Protein 4QDG (pdb70)

B-factor: mean 42.54, std 14.55, range [16.82, 130.69]

Sequence (580 aa):
DLAPCPHGVSLRFIYDYNEYANAFAKKVDCLTLLVYDENGNYVDTRRIVTGTELQDEENYRRKLDLKQQGNYHFVAYGGLACNKSSFLKYTPGEGTGYTDLQVELDSECLTNPRRKNLHGLYWGELTLATADLYSEGTVEKNTNNIRRVVLQQNGEPVDDKKFEFEITDDNILFSYDNNLLENGVTYTPWAQGQASAGFTDEGREVVVAYAELSTSRLVRDWYSPKKLTVRRKADGVEIINIPLINYLLLKSDLYASDSQEFLDRESEWSIFFLSPNLEWIKTYIKINDWTVRINDLAPCPHGVSLRFIYDYNEYANAFAKKVDCLTLLVYDENGNYVDTRIVTGTELQDENNYRRKLDLKQGNYHFVAYGGLACNKSSFLKYTPGEGTGYTDLQVELDSEECLTNPRRKNLHGLYWGELTLATADLYSEGTVEKNTNNIRVVLQQNGEPVDDKKFEFEITDDNILFSYDNNLLENGVTYTPWAQGQASAGFTDEGREVVVAYAELSTSRLVRDDWYSPKLTVRRKADGVEIINIPLINYLLLKSDLYASDSQEFLDRESEWSIFFLSPNLEWIKTYIKINDWTVRINDI

Structure (mmCIF, N/CA/C/O backbone):
data_4QDG
#
_entry.id   4QDG
#
_cell.length_a   42.803
_cell.length_b   102.324
_cell.length_c   74.466
_cell.angle_alpha   90.000
_cell.angle_beta   98.350
_cell.angle_gamma   90.000
#
_symmetry.space_group_name_H-M   'P 1 21 1'
#
loop_
_entity.id
_entity.type
_entity.pdbx_description
1 polymer 'Putative adhesin'
2 non-polymer 'MAGNESIUM ION'
3 non-polymer 1,2-ETHANEDIOL
4 water water
#
loop_
_atom_site.group_PDB
_atom_site.id
_atom_site.type_symbol
_atom_site.label_atom_id
_atom_site.label_alt_id
_atom_site.label_comp_id
_atom_site.label_asym_id
_atom_site.label_entity_id
_atom_site.label_seq_id
_atom_site.pdbx_PDB_ins_code
_atom_site.Cartn_x
_atom_site.Cartn_y
_atom_site.Cartn_z
_atom_site.occupancy
_atom_site.B_iso_or_equiv
_atom_site.auth_seq_id
_atom_site.auth_comp_id
_atom_site.auth_asym_id
_atom_site.auth_atom_id
_atom_site.pdbx_PDB_model_num
ATOM 1 N N . ASP A 1 7 ? -6.441 51.717 37.362 1.00 82.35 35 ASP A N 1
ATOM 2 C CA . ASP A 1 7 ? -5.574 50.803 36.614 1.00 81.16 35 ASP A CA 1
ATOM 3 C C . ASP A 1 7 ? -5.578 51.168 35.127 1.00 85.83 35 ASP A C 1
ATOM 4 O O . ASP A 1 7 ? -6.080 52.240 34.760 1.00 88.15 35 ASP A O 1
ATOM 6 N N . LEU A 1 8 ? -4.998 50.305 34.277 1.00 79.68 36 LEU A N 1
ATOM 7 C CA . LEU A 1 8 ? -4.907 50.573 32.848 1.00 78.89 36 LEU A CA 1
ATOM 8 C C . LEU A 1 8 ? -5.509 49.460 31.998 1.00 77.90 36 LEU A C 1
ATOM 9 O O . LEU A 1 8 ? -6.260 49.743 31.069 1.00 78.31 36 LEU A O 1
ATOM 14 N N . ALA A 1 9 ? -5.151 48.212 32.284 1.00 70.48 37 ALA A N 1
ATOM 15 C CA . ALA A 1 9 ? -5.488 47.083 31.427 1.00 68.79 37 ALA A CA 1
ATOM 16 C C . ALA A 1 9 ? -6.257 45.953 32.128 1.00 68.52 37 ALA A C 1
ATOM 17 O O . ALA A 1 9 ? -6.243 45.894 33.360 1.00 67.85 37 ALA A O 1
ATOM 19 N N . PRO A 1 10 ? -6.886 45.001 31.365 1.00 61.73 38 PRO A N 1
ATOM 20 C CA . PRO A 1 10 ? -7.476 43.828 32.020 1.00 58.78 38 PRO A CA 1
ATOM 21 C C . PRO A 1 10 ? -6.359 42.954 32.597 1.00 55.32 38 PRO A C 1
ATOM 22 O O . PRO A 1 10 ? -5.176 43.127 32.291 1.00 55.39 38 PRO A O 1
ATOM 26 N N . CYS A 1 11 ? -6.749 42.025 33.426 1.00 45.92 39 CYS A N 1
ATOM 27 C CA . CYS A 1 11 ? -5.897 41.111 34.132 1.00 43.89 39 CYS A CA 1
ATOM 28 C C . CYS A 1 11 ? -4.832 40.447 33.220 1.00 45.03 39 CYS A C 1
ATOM 29 O O . CYS A 1 11 ? -5.217 39.960 32.156 1.00 45.35 39 CYS A O 1
ATOM 32 N N . PRO A 1 12 ? -3.526 40.362 33.639 1.00 37.92 40 PRO A N 1
ATOM 33 C CA . PRO A 1 12 ? -2.535 39.608 32.845 1.00 36.69 40 PRO A CA 1
ATOM 34 C C . PRO A 1 12 ? -3.009 38.164 32.580 1.00 39.91 40 PRO A C 1
ATOM 35 O O . PRO A 1 12 ? -3.708 37.556 33.395 1.00 38.55 40 PRO A O 1
ATOM 39 N N . HIS A 1 13 ? -2.664 37.637 31.419 1.00 35.76 41 HIS A N 1
ATOM 40 C CA . HIS A 1 13 ? -3.130 36.327 31.011 1.00 34.23 41 HIS A CA 1
ATOM 41 C C . HIS A 1 13 ? -2.011 35.508 30.336 1.00 35.79 41 HIS A C 1
ATOM 42 O O . HIS A 1 13 ? -1.240 36.046 29.537 1.00 33.42 41 HIS A O 1
ATOM 49 N N . GLY A 1 14 ? -1.943 34.223 30.668 1.00 33.63 42 GLY A N 1
ATOM 50 C CA . GLY A 1 14 ? -0.976 33.317 30.058 1.00 33.65 42 GLY A CA 1
ATOM 51 C C . GLY A 1 14 ? -0.640 32.073 30.852 1.00 35.58 42 GLY A C 1
ATOM 52 O O . GLY A 1 14 ? -1.506 31.471 31.486 1.00 35.04 42 GLY A O 1
ATOM 53 N N . VAL A 1 15 ? 0.633 31.670 30.784 1.00 31.55 43 VAL A N 1
ATOM 54 C CA . VAL A 1 15 ? 1.140 30.494 31.477 1.00 30.61 43 VAL A CA 1
ATOM 55 C C . VAL A 1 15 ? 2.380 30.862 32.262 1.00 32.07 43 VAL A C 1
ATOM 56 O O . VAL A 1 15 ? 3.015 31.878 31.986 1.00 30.12 43 VAL A O 1
ATOM 60 N N . SER A 1 16 ? 2.713 30.007 33.230 1.00 28.25 44 SER A N 1
ATOM 61 C CA . SER A 1 16 ? 3.892 30.067 34.080 1.00 27.48 44 SER A CA 1
ATOM 62 C C . SER A 1 16 ? 4.469 28.661 34.099 1.00 33.11 44 SER A C 1
ATOM 63 O O . SER A 1 16 ? 3.875 27.746 34.668 1.00 34.12 44 SER A O 1
ATOM 66 N N . LEU A 1 17 ? 5.591 28.470 33.433 1.00 30.27 45 LEU A N 1
ATOM 67 C CA . LEU A 1 17 ? 6.155 27.135 33.289 1.00 29.05 45 LEU A CA 1
ATOM 68 C C . LEU A 1 17 ? 7.310 26.840 34.192 1.00 32.46 45 LEU A C 1
ATOM 69 O O . LEU A 1 17 ? 8.237 27.631 34.295 1.00 32.22 45 LEU A O 1
ATOM 74 N N . ARG A 1 18 ? 7.264 25.648 34.796 1.00 29.29 46 ARG A N 1
ATOM 75 C CA . ARG A 1 18 ? 8.332 25.050 35.604 1.00 29.09 46 ARG A CA 1
ATOM 76 C C . ARG A 1 18 ? 8.989 23.985 34.728 1.00 31.55 46 ARG A C 1
ATOM 77 O O . ARG A 1 18 ? 8.303 23.341 33.919 1.00 31.06 46 ARG A O 1
ATOM 85 N N . PHE A 1 19 ? 10.312 23.861 34.820 1.00 28.83 47 PHE A N 1
ATOM 86 C CA . PHE A 1 19 ? 11.059 22.872 34.050 1.00 28.92 47 PHE A CA 1
ATOM 87 C C . PHE A 1 19 ? 11.767 21.916 35.004 1.00 35.40 47 PHE A C 1
ATOM 88 O O . PHE A 1 19 ? 12.517 22.360 35.874 1.00 37.70 47 PHE A O 1
ATOM 96 N N . ILE A 1 20 ? 11.458 20.622 34.915 1.00 32.11 48 ILE A N 1
ATOM 97 C CA . ILE A 1 20 ? 12.094 19.633 35.806 1.00 31.60 48 ILE A CA 1
ATOM 98 C C . ILE A 1 20 ? 12.769 18.518 34.996 1.00 34.72 48 ILE A C 1
ATOM 99 O O . ILE A 1 20 ? 12.382 18.258 33.855 1.00 32.61 48 ILE A O 1
ATOM 104 N N . TYR A 1 21 ? 13.805 17.892 35.596 1.00 31.03 49 TYR A N 1
ATOM 105 C CA . TYR A 1 21 ? 14.499 16.718 35.057 1.00 28.69 49 TYR A CA 1
ATOM 106 C C . TYR A 1 21 ? 14.634 15.716 36.215 1.00 31.09 49 TYR A C 1
ATOM 107 O O . TYR A 1 21 ? 15.627 15.719 36.940 1.00 31.24 49 TYR A O 1
ATOM 116 N N . ASP A 1 22 ? 13.581 14.923 36.428 1.00 28.19 50 ASP A N 1
ATOM 117 C CA . ASP A 1 22 ? 13.546 13.881 37.456 1.00 29.15 50 ASP A CA 1
ATOM 118 C C . ASP A 1 22 ? 13.558 12.465 36.789 1.00 32.40 50 ASP A C 1
ATOM 119 O O . ASP A 1 22 ? 13.564 11.474 37.501 1.00 31.80 50 ASP A O 1
ATOM 124 N N . TYR A 1 23 ? 13.601 12.390 35.422 1.00 28.90 51 TYR A N 1
ATOM 125 C CA . TYR A 1 23 ? 13.621 11.135 34.652 1.00 28.20 51 TYR A CA 1
ATOM 126 C C . TYR A 1 23 ? 15.027 10.498 34.637 1.00 32.07 51 TYR A C 1
ATOM 127 O O . TYR A 1 23 ? 15.689 10.367 33.603 1.00 30.73 51 TYR A O 1
ATOM 136 N N . ASN A 1 24 ? 15.468 10.133 35.823 1.00 28.03 52 ASN A N 1
ATOM 137 C CA . ASN A 1 24 ? 16.760 9.543 36.087 1.00 27.23 52 ASN A CA 1
ATOM 138 C C . ASN A 1 24 ? 16.559 8.418 37.124 1.00 32.66 52 ASN A C 1
ATOM 139 O O . ASN A 1 24 ? 15.439 8.206 37.590 1.00 31.68 52 ASN A O 1
ATOM 152 N N . GLU A 1 26 ? 17.579 8.214 40.110 1.00 36.57 54 GLU A N 1
ATOM 153 C CA . GLU A 1 26 ? 17.403 8.770 41.456 1.00 36.83 54 GLU A CA 1
ATOM 154 C C . GLU A 1 26 ? 15.975 9.204 41.673 1.00 40.47 54 GLU A C 1
ATOM 155 O O . GLU A 1 26 ? 15.592 9.457 42.813 1.00 41.32 54 GLU A O 1
ATOM 161 N N . TYR A 1 27 ? 15.184 9.302 40.584 1.00 36.97 55 TYR A N 1
ATOM 162 C CA . TYR A 1 27 ? 13.788 9.756 40.597 1.00 37.08 55 TYR A CA 1
ATOM 163 C C . TYR A 1 27 ? 13.695 11.141 41.309 1.00 42.92 55 TYR A C 1
ATOM 164 O O . TYR A 1 27 ? 12.753 11.425 42.058 1.00 42.44 55 TYR A O 1
ATOM 173 N N . ALA A 1 28 ? 14.720 11.975 41.089 1.00 39.63 56 ALA A N 1
ATOM 174 C CA . ALA A 1 28 ? 14.825 13.267 41.732 1.00 40.25 56 ALA A CA 1
ATOM 175 C C . ALA A 1 28 ? 15.289 14.345 40.759 1.00 41.30 56 ALA A C 1
ATOM 176 O O . ALA A 1 28 ? 16.171 14.107 39.935 1.00 39.81 56 ALA A O 1
ATOM 178 N N . ASN A 1 29 ? 14.706 15.551 40.893 1.00 37.96 57 ASN A N 1
ATOM 179 C CA . ASN A 1 29 ? 14.981 16.700 40.035 1.00 37.08 57 ASN A CA 1
ATOM 180 C C . ASN A 1 29 ? 16.440 17.144 40.100 1.00 40.54 57 ASN A C 1
ATOM 181 O O . ASN A 1 29 ? 16.979 17.417 41.169 1.00 41.46 57 ASN A O 1
ATOM 186 N N . ALA A 1 30 ? 17.073 17.200 38.923 1.00 36.47 58 ALA A N 1
ATOM 187 C CA . ALA A 1 30 ? 18.457 17.598 38.753 1.00 35.69 58 ALA A CA 1
ATOM 188 C C . ALA A 1 30 ? 18.565 18.668 37.679 1.00 38.45 58 ALA A C 1
ATOM 189 O O . ALA A 1 30 ? 19.678 18.929 37.186 1.00 40.45 58 ALA A O 1
ATOM 191 N N . PHE A 1 31 ? 17.415 19.296 37.307 1.00 31.71 59 PHE A N 1
ATOM 192 C CA . PHE A 1 31 ? 17.363 20.332 36.275 1.00 29.68 59 PHE A CA 1
ATOM 193 C C . PHE A 1 31 ? 18.372 21.453 36.551 1.00 34.05 59 PHE A C 1
ATOM 194 O O . PHE A 1 31 ? 19.137 21.788 35.659 1.00 32.00 59 PHE A O 1
ATOM 202 N N . ALA A 1 32 ? 18.355 22.030 37.783 1.00 34.19 60 ALA A N 1
ATOM 203 C CA . ALA A 1 32 ? 19.202 23.147 38.207 1.00 35.76 60 ALA A CA 1
ATOM 204 C C . ALA A 1 32 ? 20.692 22.843 38.057 1.00 41.35 60 ALA A C 1
ATOM 205 O O . ALA A 1 32 ? 21.449 23.731 37.677 1.00 41.29 60 ALA A O 1
ATOM 207 N N . LYS A 1 33 ? 21.107 21.606 38.306 1.00 39.65 61 LYS A N 1
ATOM 208 C CA . LYS A 1 33 ? 22.522 21.277 38.192 1.00 41.28 61 LYS A CA 1
ATOM 209 C C . LYS A 1 33 ? 22.900 20.737 36.819 1.00 45.81 61 LYS A C 1
ATOM 210 O O . LYS A 1 33 ? 24.083 20.786 36.477 1.00 46.54 61 LYS A O 1
ATOM 216 N N . LYS A 1 34 ? 21.925 20.285 36.000 1.00 41.55 62 LYS A N 1
ATOM 217 C CA . LYS A 1 34 ? 22.283 19.696 34.705 1.00 39.80 62 LYS A CA 1
ATOM 218 C C . LYS A 1 34 ? 21.925 20.530 33.487 1.00 42.51 62 LYS A C 1
ATOM 219 O O . LYS A 1 34 ? 22.661 20.448 32.516 1.00 43.34 62 LYS A O 1
ATOM 225 N N . VAL A 1 35 ? 20.828 21.321 33.499 1.00 39.09 63 VAL A N 1
ATOM 226 C CA . VAL A 1 35 ? 20.422 22.067 32.288 1.00 38.32 63 VAL A CA 1
ATOM 227 C C . VAL A 1 35 ? 20.818 23.529 32.397 1.00 43.17 63 VAL A C 1
ATOM 228 O O . VAL A 1 35 ? 20.190 24.284 33.131 1.00 43.71 63 VAL A O 1
ATOM 232 N N . ASP A 1 36 ? 21.856 23.919 31.634 1.00 40.02 64 ASP A N 1
ATOM 233 C CA . ASP A 1 36 ? 22.500 25.240 31.605 1.00 40.70 64 ASP A CA 1
ATOM 234 C C . ASP A 1 36 ? 21.939 26.189 30.508 1.00 45.61 64 ASP A C 1
ATOM 235 O O . ASP A 1 36 ? 22.276 27.372 30.491 1.00 45.98 64 ASP A O 1
ATOM 240 N N . CYS A 1 37 ? 21.160 25.657 29.560 1.00 42.11 65 CYS A N 1
ATOM 241 C CA . CYS A 1 37 ? 20.566 26.451 28.490 1.00 42.19 65 CYS A CA 1
ATOM 242 C C . CYS A 1 37 ? 19.240 25.833 28.103 1.00 38.55 65 CYS A C 1
ATOM 243 O O . CYS A 1 37 ? 19.112 24.618 28.004 1.00 35.40 65 CYS A O 1
ATOM 246 N N . LEU A 1 38 ? 18.231 26.677 27.955 1.00 32.57 66 LEU A N 1
ATOM 247 C CA . LEU A 1 38 ? 16.893 26.215 27.690 1.00 30.40 66 LEU A CA 1
ATOM 248 C C . LEU A 1 38 ? 16.299 26.888 26.459 1.00 34.69 66 LEU A C 1
ATOM 249 O O . LEU A 1 38 ? 16.418 28.094 26.293 1.00 34.98 66 LEU A O 1
ATOM 254 N N . THR A 1 39 ? 15.674 26.083 25.598 1.00 31.59 67 THR A N 1
ATOM 255 C CA . THR A 1 39 ? 14.981 26.540 24.411 1.00 32.09 67 THR A CA 1
ATOM 256 C C . THR A 1 39 ? 13.542 26.141 24.610 1.00 36.91 67 THR A C 1
ATOM 257 O O . THR A 1 39 ? 13.245 24.951 24.691 1.00 38.80 67 THR A O 1
ATOM 261 N N . LEU A 1 40 ? 12.649 27.114 24.684 1.00 32.64 68 LEU A N 1
ATOM 262 C CA . LEU A 1 40 ? 11.217 26.842 24.871 1.00 30.90 68 LEU A CA 1
ATOM 263 C C . LEU A 1 40 ? 10.450 27.316 23.614 1.00 36.06 68 LEU A C 1
ATOM 264 O O . LEU A 1 40 ? 10.537 28.482 23.226 1.00 35.76 68 LEU A O 1
ATOM 269 N N . LEU A 1 41 ? 9.710 26.400 22.991 1.00 33.21 69 LEU A N 1
ATOM 270 C CA . LEU A 1 41 ? 8.936 26.669 21.775 1.00 33.55 69 LEU A CA 1
ATOM 271 C C . LEU A 1 41 ? 7.450 26.658 22.067 1.00 36.39 69 LEU A C 1
ATOM 272 O O . LEU A 1 41 ? 6.976 25.794 22.809 1.00 36.01 69 LEU A O 1
ATOM 277 N N . VAL A 1 42 ? 6.723 27.636 21.499 1.00 31.74 70 VAL A N 1
ATOM 278 C CA . VAL A 1 42 ? 5.293 27.824 21.700 1.00 30.57 70 VAL A CA 1
ATOM 279 C C . VAL A 1 42 ? 4.580 27.520 20.400 1.00 35.38 70 VAL A C 1
ATOM 280 O O . VAL A 1 42 ? 4.900 28.109 19.373 1.00 35.76 70 VAL A O 1
ATOM 284 N N . TYR A 1 43 ? 3.595 26.619 20.465 1.00 32.59 71 TYR A N 1
ATOM 285 C CA . TYR A 1 43 ? 2.731 26.251 19.351 1.00 33.89 71 TYR A CA 1
ATOM 286 C C . TYR A 1 43 ? 1.273 26.445 19.766 1.00 38.76 71 TYR A C 1
ATOM 287 O O . TYR A 1 43 ? 0.942 26.283 20.939 1.00 38.44 71 TYR A O 1
ATOM 296 N N . ASP A 1 44 ? 0.393 26.736 18.812 1.00 35.73 72 ASP A N 1
ATOM 297 C CA . ASP A 1 44 ? -1.026 26.847 19.135 1.00 35.77 72 ASP A CA 1
ATOM 298 C C . ASP A 1 44 ? -1.659 25.427 19.163 1.00 43.18 72 ASP A C 1
ATOM 299 O O . ASP A 1 44 ? -0.959 24.427 18.957 1.00 42.21 72 ASP A O 1
ATOM 304 N N . GLU A 1 45 ? -2.983 25.351 19.383 1.00 42.38 73 GLU A N 1
ATOM 305 C CA . GLU A 1 45 ? -3.734 24.092 19.464 1.00 42.12 73 GLU A CA 1
ATOM 306 C C . GLU A 1 45 ? -3.644 23.287 18.159 1.00 45.64 73 GLU A C 1
ATOM 307 O O . GLU A 1 45 ? -3.719 22.065 18.222 1.00 44.22 73 GLU A O 1
ATOM 313 N N . ASN A 1 46 ? -3.470 23.959 16.995 1.00 43.40 74 ASN A N 1
ATOM 314 C CA . ASN A 1 46 ? -3.367 23.299 15.683 1.00 44.02 74 ASN A CA 1
ATOM 315 C C . ASN A 1 46 ? -1.931 22.895 15.341 1.00 47.27 74 ASN A C 1
ATOM 316 O O . ASN A 1 46 ? -1.699 22.304 14.289 1.00 48.98 74 ASN A O 1
ATOM 321 N N . GLY A 1 47 ? -0.989 23.233 16.215 1.00 41.65 75 GLY A N 1
ATOM 322 C CA . GLY A 1 47 ? 0.421 22.945 16.030 1.00 39.31 75 GLY A CA 1
ATOM 323 C C . GLY A 1 47 ? 1.199 23.977 15.239 1.00 42.82 75 GLY A C 1
ATOM 324 O O . GLY A 1 47 ? 2.290 23.675 14.769 1.00 42.89 75 GLY A O 1
ATOM 325 N N . ASN A 1 48 ? 0.683 25.204 15.081 1.00 40.24 76 ASN A N 1
ATOM 326 C CA . ASN A 1 48 ? 1.419 26.232 14.333 1.00 40.45 76 ASN A CA 1
ATOM 327 C C . ASN A 1 48 ? 2.317 27.035 15.239 1.00 44.20 76 ASN A C 1
ATOM 328 O O . ASN A 1 48 ? 1.910 27.412 16.342 1.00 44.05 76 ASN A O 1
ATOM 333 N N . TYR A 1 49 ? 3.545 27.311 14.764 1.00 41.96 77 TYR A N 1
ATOM 334 C CA . TYR A 1 49 ? 4.562 28.090 15.470 1.00 41.98 77 TYR A CA 1
ATOM 335 C C . TYR A 1 49 ? 3.984 29.411 15.967 1.00 46.27 77 TYR A C 1
ATOM 336 O O . TYR A 1 49 ? 3.244 30.076 15.224 1.00 48.18 77 TYR A O 1
ATOM 345 N N . VAL A 1 50 ? 4.338 29.799 17.216 1.00 40.13 78 VAL A N 1
ATOM 346 C CA . VAL A 1 50 ? 3.877 31.050 17.832 1.00 39.16 78 VAL A CA 1
ATOM 347 C C . VAL A 1 50 ? 5.104 31.860 18.277 1.00 45.36 78 VAL A C 1
ATOM 348 O O . VAL A 1 50 ? 5.208 33.037 17.918 1.00 47.76 78 VAL A O 1
ATOM 352 N N . ASP A 1 51 ? 5.990 31.258 19.109 1.00 40.53 79 ASP A N 1
ATOM 353 C CA . ASP A 1 51 ? 7.167 31.948 19.639 1.00 40.72 79 ASP A CA 1
ATOM 354 C C . ASP A 1 51 ? 8.227 30.990 20.164 1.00 42.78 79 ASP A C 1
ATOM 355 O O . ASP A 1 51 ? 7.990 29.790 20.315 1.00 40.29 79 ASP A O 1
ATOM 360 N N . THR A 1 52 ? 9.421 31.547 20.400 1.00 42.01 80 THR A N 1
ATOM 361 C CA . THR A 1 52 ? 10.587 30.891 20.986 1.00 41.70 80 THR A CA 1
ATOM 362 C C . THR A 1 52 ? 11.147 31.765 22.111 1.00 45.56 80 THR A C 1
ATOM 363 O O . THR A 1 52 ? 11.241 32.987 21.974 1.00 47.63 80 THR A O 1
ATOM 367 N N . ARG A 1 53 ? 11.504 31.116 23.213 1.00 40.46 81 ARG A N 1
ATOM 368 C CA A ARG A 1 53 ? 12.137 31.738 24.375 0.50 40.45 81 ARG A CA 1
ATOM 369 C CA B ARG A 1 53 ? 12.131 31.743 24.367 0.50 40.46 81 ARG A CA 1
ATOM 370 C C . ARG A 1 53 ? 13.433 31.000 24.658 1.00 44.43 81 ARG A C 1
ATOM 371 O O . ARG A 1 53 ? 13.426 29.769 24.758 1.00 44.70 81 ARG A O 1
ATOM 386 N N . ILE A 1 54 ? 14.540 31.722 24.745 1.00 40.39 82 ILE A N 1
ATOM 387 C CA . ILE A 1 54 ? 15.828 31.104 25.010 1.00 40.22 82 ILE A CA 1
ATOM 388 C C . ILE A 1 54 ? 16.352 31.616 26.350 1.00 44.14 82 ILE A C 1
ATOM 389 O O . ILE A 1 54 ? 16.350 32.818 26.575 1.00 44.45 82 ILE A O 1
ATOM 394 N N . VAL A 1 55 ? 16.758 30.696 27.252 1.00 41.29 83 VAL A N 1
ATOM 395 C CA . VAL A 1 55 ? 17.295 31.066 28.572 1.00 42.39 83 VAL A CA 1
ATOM 396 C C . VAL A 1 55 ? 18.692 30.431 28.748 1.00 47.52 83 VAL A C 1
ATOM 397 O O . VAL A 1 55 ? 18.805 29.210 28.711 1.00 45.36 83 VAL A O 1
ATOM 401 N N . THR A 1 56 ? 19.733 31.261 28.969 1.00 45.24 84 THR A N 1
ATOM 402 C CA . THR A 1 56 ? 21.121 30.805 29.126 1.00 45.88 84 THR A CA 1
ATOM 403 C C . THR A 1 56 ? 21.774 31.268 30.443 1.00 52.39 84 THR A C 1
ATOM 404 O O . THR A 1 56 ? 22.861 30.784 30.778 1.00 53.73 84 THR A O 1
ATOM 408 N N . GLY A 1 57 ? 21.104 32.151 31.181 1.00 48.82 85 GLY A N 1
ATOM 409 C CA . GLY A 1 57 ? 21.606 32.715 32.431 1.00 49.84 85 GLY A CA 1
ATOM 410 C C . GLY A 1 57 ? 21.714 31.817 33.654 1.00 53.77 85 GLY A C 1
ATOM 411 O O . GLY A 1 57 ? 21.518 30.605 33.573 1.00 53.33 85 GLY A O 1
ATOM 412 N N . THR A 1 58 ? 22.047 32.437 34.809 1.00 49.58 86 THR A N 1
ATOM 413 C CA . THR A 1 58 ? 22.227 31.786 36.112 1.00 48.35 86 THR A CA 1
ATOM 414 C C . THR A 1 58 ? 20.876 31.441 36.750 1.00 48.63 86 THR A C 1
ATOM 415 O O . THR A 1 58 ? 20.830 30.616 37.666 1.00 47.50 86 THR A O 1
ATOM 419 N N . GLU A 1 59 ? 19.784 32.073 36.272 1.00 43.43 87 GLU A N 1
ATOM 420 C CA . GLU A 1 59 ? 18.420 31.863 36.774 1.00 41.95 87 GLU A CA 1
ATOM 421 C C . GLU A 1 59 ? 17.983 30.395 36.634 1.00 43.24 87 GLU A C 1
ATOM 422 O O . GLU A 1 59 ? 17.063 29.978 37.348 1.00 42.76 87 GLU A O 1
ATOM 428 N N . LEU A 1 60 ? 18.658 29.607 35.746 1.00 36.75 88 LEU A N 1
ATOM 429 C CA . LEU A 1 60 ? 18.327 28.196 35.540 1.00 33.49 88 LEU A CA 1
ATOM 430 C C . LEU A 1 60 ? 18.815 27.337 36.704 1.00 38.24 88 LEU A C 1
ATOM 431 O O . LEU A 1 60 ? 18.317 26.232 36.900 1.00 37.62 88 LEU A O 1
ATOM 436 N N . GLN A 1 61 ? 19.775 27.846 37.472 1.00 37.67 89 GLN A N 1
ATOM 437 C CA . GLN A 1 61 ? 20.332 27.181 38.649 1.00 39.48 89 GLN A CA 1
ATOM 438 C C . GLN A 1 61 ? 19.432 27.429 39.863 1.00 45.91 89 GLN A C 1
ATOM 439 O O . GLN A 1 61 ? 19.587 26.772 40.887 1.00 46.93 89 GLN A O 1
ATOM 445 N N . ASP A 1 62 ? 18.480 28.355 39.746 1.00 42.37 90 ASP A N 1
ATOM 446 C CA . ASP A 1 62 ? 17.521 28.621 40.805 1.00 43.17 90 ASP A CA 1
ATOM 447 C C . ASP A 1 62 ? 16.357 27.625 40.655 1.00 47.53 90 ASP A C 1
ATOM 448 O O . ASP A 1 62 ? 15.735 27.580 39.597 1.00 47.43 90 ASP A O 1
ATOM 453 N N . GLU A 1 63 ? 16.083 26.821 41.709 1.00 45.13 91 GLU A N 1
ATOM 454 C CA A GLU A 1 63 ? 15.033 25.809 41.659 0.50 44.47 91 GLU A CA 1
ATOM 455 C CA B GLU A 1 63 ? 15.013 25.809 41.777 0.50 44.40 91 GLU A CA 1
ATOM 456 C C . GLU A 1 63 ? 13.626 26.441 41.690 1.00 47.58 91 GLU A C 1
ATOM 457 O O . GLU A 1 63 ? 12.669 25.788 41.263 1.00 47.33 91 GLU A O 1
ATOM 468 N N . ASN A 1 64 ? 13.515 27.718 42.117 1.00 43.43 92 ASN A N 1
ATOM 469 C CA . ASN A 1 64 ? 12.274 28.497 42.128 1.00 42.66 92 ASN A CA 1
ATOM 470 C C . ASN A 1 64 ? 11.998 29.168 40.761 1.00 43.77 92 ASN A C 1
ATOM 471 O O . ASN A 1 64 ? 11.009 29.885 40.642 1.00 45.02 92 ASN A O 1
ATOM 476 N N . TYR A 1 65 ? 12.867 28.950 39.743 1.00 37.44 93 TYR A N 1
ATOM 477 C CA . TYR A 1 65 ? 12.716 29.507 38.398 1.00 35.92 93 TYR A CA 1
ATOM 478 C C . TYR A 1 65 ? 11.430 29.061 37.720 1.00 36.46 93 TYR A C 1
ATOM 479 O O . TYR A 1 65 ? 11.089 27.873 37.721 1.00 35.74 93 TYR A O 1
ATOM 488 N N . ARG A 1 66 ? 10.735 30.041 37.130 1.00 31.27 94 ARG A N 1
ATOM 489 C CA A ARG A 1 66 ? 9.505 29.857 36.354 0.50 30.33 94 ARG A CA 1
ATOM 490 C CA B ARG A 1 66 ? 9.522 29.813 36.349 0.50 30.25 94 ARG A CA 1
ATOM 491 C C . ARG A 1 66 ? 9.537 30.753 35.138 1.00 33.81 94 AR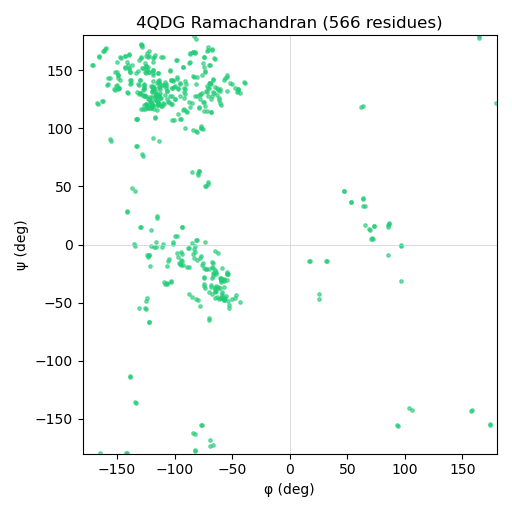G A C 1
ATOM 492 O O . ARG A 1 66 ? 10.051 31.861 35.211 1.00 35.39 94 ARG A O 1
ATOM 515 N N . LYS A 1 68 ? 7.423 32.985 32.864 1.00 33.73 96 LYS A N 1
ATOM 516 C CA . LYS A 1 68 ? 6.164 33.684 32.719 1.00 32.30 96 LYS A CA 1
ATOM 517 C C . LYS A 1 68 ? 5.961 34.016 31.254 1.00 34.95 96 LYS A C 1
ATOM 518 O O . LYS A 1 68 ? 6.836 34.628 30.639 1.00 36.69 96 LYS A O 1
ATOM 524 N N . LEU A 1 69 ? 4.838 33.571 30.675 1.00 30.05 97 LEU A N 1
ATOM 525 C CA . LEU A 1 69 ? 4.533 33.862 29.287 1.00 30.26 97 LEU A CA 1
ATOM 526 C C . LEU A 1 69 ? 3.207 34.562 29.167 1.00 34.48 97 LEU A C 1
ATOM 527 O O . LEU A 1 69 ? 2.172 33.975 29.482 1.00 35.39 97 LEU A O 1
ATOM 532 N N . ASP A 1 70 ? 3.229 35.799 28.660 1.00 31.41 98 ASP A N 1
ATOM 533 C CA . ASP A 1 70 ? 2.017 36.540 28.348 1.00 33.05 98 ASP A CA 1
ATOM 534 C C . ASP A 1 70 ? 1.503 36.006 27.017 1.00 37.54 98 ASP A C 1
ATOM 535 O O . ASP A 1 70 ? 2.234 36.026 26.035 1.00 37.83 98 ASP A O 1
ATOM 540 N N . LEU A 1 71 ? 0.293 35.431 27.013 1.00 34.62 99 LEU A N 1
ATOM 541 C CA . LEU A 1 71 ? -0.282 34.819 25.821 1.00 33.85 99 LEU A CA 1
ATOM 542 C C . LEU A 1 71 ? -1.751 35.140 25.669 1.00 40.98 99 LEU A C 1
ATOM 543 O O . LEU A 1 71 ? -2.472 35.271 26.665 1.00 43.12 99 LEU A O 1
ATOM 548 N N . LYS A 1 72 ? -2.198 35.231 24.416 1.00 37.69 100 LYS A N 1
ATOM 549 C CA . LYS A 1 72 ? -3.603 35.394 24.055 1.00 38.90 100 LYS A CA 1
ATOM 550 C C . LYS A 1 72 ? -4.349 34.132 24.542 1.00 41.72 100 LYS A C 1
ATOM 551 O O . LYS A 1 72 ? -3.818 33.030 24.351 1.00 39.15 100 LYS A O 1
ATOM 557 N N . GLN A 1 73 ? -5.535 34.301 25.196 1.00 39.81 101 GLN A N 1
ATOM 558 C CA A GLN A 1 73 ? -6.345 33.195 25.724 0.50 39.23 101 GLN A CA 1
ATOM 559 C CA B GLN A 1 73 ? -6.357 33.196 25.719 0.50 39.06 101 GLN A CA 1
ATOM 560 C C . GLN A 1 73 ? -6.373 32.025 24.730 1.00 43.45 101 GLN A C 1
ATOM 561 O O . GLN A 1 73 ? -6.626 32.226 23.549 1.00 43.92 101 GLN A O 1
ATOM 572 N N . GLY A 1 74 ? -6.083 30.827 25.221 1.00 41.43 102 GLY A N 1
ATOM 573 C CA . GLY A 1 74 ? -6.080 29.628 24.387 1.00 41.03 102 GLY A CA 1
ATOM 574 C C . GLY A 1 74 ? -5.384 28.418 24.964 1.00 42.96 102 GLY A C 1
ATOM 575 O O . GLY A 1 74 ? -4.817 28.470 26.064 1.00 42.43 102 GLY A O 1
ATOM 576 N N . ASN A 1 75 ? -5.429 27.315 24.204 1.00 38.27 103 ASN A N 1
ATOM 577 C CA . ASN A 1 75 ? -4.792 26.058 24.576 1.00 36.38 103 ASN A CA 1
ATOM 578 C C . ASN A 1 75 ? -3.513 25.955 23.752 1.00 38.19 103 ASN A C 1
ATOM 579 O O . ASN A 1 75 ? -3.578 26.061 22.526 1.00 38.55 103 ASN A O 1
ATOM 584 N N . TYR A 1 76 ? -2.344 25.849 24.419 1.00 33.37 104 TYR A N 1
ATOM 585 C CA . TYR A 1 76 ? -1.033 25.819 23.743 1.00 32.02 104 TYR A CA 1
ATOM 586 C C . TYR A 1 76 ? -0.267 24.537 23.990 1.00 33.39 104 TYR A C 1
ATOM 587 O O . TYR A 1 76 ? -0.519 23.871 24.984 1.00 32.70 104 TYR A O 1
ATOM 596 N N . HIS A 1 77 ? 0.681 24.208 23.081 1.00 29.43 105 HIS A N 1
ATOM 597 C CA . HIS A 1 77 ? 1.575 23.058 23.212 1.00 28.98 105 HIS A CA 1
ATOM 598 C C . HIS A 1 77 ? 2.997 23.595 23.229 1.00 30.46 105 HIS A C 1
ATOM 599 O O . HIS A 1 77 ? 3.384 24.362 22.338 1.00 29.46 105 HIS A O 1
ATOM 606 N N . PHE A 1 78 ? 3.715 23.302 24.320 1.00 26.05 106 PHE A N 1
ATOM 607 C CA . PHE A 1 78 ? 5.068 23.787 24.565 1.00 25.22 106 PHE A CA 1
ATOM 608 C C . PHE A 1 78 ? 6.096 22.700 24.415 1.00 29.45 106 PHE A C 1
ATOM 609 O O . PHE A 1 78 ? 5.887 21.601 24.910 1.00 31.42 106 PHE A O 1
ATOM 617 N N . VAL A 1 79 ? 7.212 23.000 23.761 1.00 25.08 107 VAL A N 1
ATOM 618 C CA . VAL A 1 79 ? 8.300 22.045 23.597 1.00 23.77 107 VAL A CA 1
ATOM 619 C C . VAL A 1 79 ? 9.529 22.660 24.204 1.00 27.67 107 VAL A C 1
ATOM 620 O O . VAL A 1 79 ? 9.858 23.793 23.880 1.00 27.80 107 VAL A O 1
ATOM 624 N N . ALA A 1 80 ? 10.193 21.932 25.111 1.00 27.29 108 ALA A N 1
ATOM 625 C CA . ALA A 1 80 ? 11.432 22.403 25.746 1.00 28.23 108 ALA A CA 1
ATOM 626 C C . ALA A 1 80 ? 12.617 21.560 25.342 1.00 31.22 108 ALA A C 1
ATOM 627 O O . ALA A 1 80 ? 12.520 20.324 25.236 1.00 27.50 108 ALA A O 1
ATOM 629 N N . TYR A 1 81 ? 13.745 22.249 25.106 1.00 30.08 109 TYR A N 1
ATOM 630 C CA . TYR A 1 81 ? 15.020 21.602 24.823 1.00 30.11 109 TYR A CA 1
ATOM 631 C C . TYR A 1 81 ? 16.047 22.128 25.750 1.00 35.38 109 TYR A C 1
ATOM 632 O O . TYR A 1 81 ? 16.083 23.329 25.988 1.00 36.93 109 TYR A O 1
ATOM 641 N N . GLY A 1 82 ? 16.879 21.233 26.255 1.00 30.79 110 GLY A N 1
ATOM 642 C CA . GLY A 1 82 ? 18.027 21.572 27.074 1.00 30.30 110 GLY A CA 1
ATOM 643 C C . GLY A 1 82 ? 19.279 21.199 26.307 1.00 34.10 110 GLY A C 1
ATOM 644 O O . GLY A 1 82 ? 19.322 20.144 25.676 1.00 31.71 110 GLY A O 1
ATOM 645 N N . GLY A 1 83 ? 20.279 22.076 26.304 1.00 33.54 111 GLY A N 1
ATOM 646 C CA . GLY A 1 83 ? 21.540 21.797 25.626 1.00 34.50 111 GLY A CA 1
ATOM 647 C C . GLY A 1 83 ? 21.617 22.120 24.151 1.00 43.39 111 GLY A C 1
ATOM 648 O O . GLY A 1 83 ? 22.527 21.647 23.473 1.00 44.33 111 GLY A O 1
ATOM 649 N N . LEU A 1 84 ? 20.668 22.914 23.643 1.00 42.52 112 LEU A N 1
ATOM 650 C CA . LEU A 1 84 ? 20.611 23.351 22.246 1.00 44.30 112 LEU A CA 1
ATOM 651 C C . LEU A 1 84 ? 21.075 24.791 22.066 1.00 51.89 112 LEU A C 1
ATOM 652 O O . LEU A 1 84 ? 21.574 25.121 21.002 1.00 51.94 112 LEU A O 1
ATOM 657 N N . ALA A 1 85 ? 20.848 25.652 23.083 1.00 53.23 113 ALA A N 1
ATOM 658 C CA . ALA A 1 85 ? 21.062 27.105 23.050 1.00 56.13 113 ALA A CA 1
ATOM 659 C C . ALA A 1 85 ? 22.493 27.588 23.277 1.00 62.78 113 ALA A C 1
ATOM 660 O O . ALA A 1 85 ? 22.918 28.481 22.546 1.00 62.74 113 ALA A O 1
ATOM 662 N N . CYS A 1 86 ? 23.210 27.084 24.300 1.00 61.77 114 CYS A N 1
ATOM 663 C CA . CYS A 1 86 ? 24.561 27.600 24.580 1.00 64.08 114 CYS A CA 1
ATOM 664 C C . CYS A 1 86 ? 25.591 27.172 23.512 1.00 67.67 114 CYS A C 1
ATOM 665 O O . CYS A 1 86 ? 25.297 26.328 22.663 1.00 66.21 114 CYS A O 1
ATOM 668 N N . ASN A 1 87 ? 26.777 27.815 23.538 1.00 65.25 115 ASN A N 1
ATOM 669 C CA . ASN A 1 87 ? 27.885 27.580 22.604 1.00 65.39 115 ASN A CA 1
ATOM 670 C C . ASN A 1 87 ? 28.516 26.174 22.767 1.00 65.72 115 ASN A C 1
ATOM 671 O O . ASN A 1 87 ? 29.163 25.695 21.831 1.00 65.68 115 ASN A O 1
ATOM 676 N N . LYS A 1 88 ? 28.316 25.516 23.935 1.00 59.52 116 LYS A N 1
ATOM 677 C CA . LYS A 1 88 ? 28.837 24.168 24.229 1.00 57.46 116 LYS A CA 1
ATOM 678 C C . LYS A 1 88 ? 28.084 23.052 23.454 1.00 54.84 116 LYS A C 1
ATOM 679 O O . LYS A 1 88 ? 28.628 21.958 23.290 1.00 53.97 116 LYS A O 1
ATOM 685 N N . SER A 1 89 ? 26.845 23.342 22.991 1.00 47.37 117 SER A N 1
ATOM 686 C CA . SER A 1 89 ? 25.920 22.438 22.304 1.00 44.93 117 SER A CA 1
ATOM 687 C C . SER A 1 89 ? 26.559 21.475 21.284 1.00 46.17 117 SER A C 1
ATOM 688 O O . SER A 1 89 ? 27.445 21.849 20.516 1.00 48.72 117 SER A O 1
ATOM 691 N N . SER A 1 90 ? 26.076 20.238 21.284 1.00 37.97 118 SER A N 1
ATOM 692 C CA . SER A 1 90 ? 26.515 19.204 20.354 1.00 35.96 118 SER A CA 1
ATOM 693 C C . SER A 1 90 ? 25.440 18.947 19.256 1.00 37.76 118 SER A C 1
ATOM 694 O O . SER A 1 90 ? 25.733 18.314 18.241 1.00 37.24 118 SER A O 1
ATOM 697 N N . PHE A 1 91 ? 24.202 19.446 19.461 1.00 33.77 119 PHE A N 1
ATOM 698 C CA . PHE A 1 91 ? 23.101 19.207 18.533 1.00 34.32 119 PHE A CA 1
ATOM 699 C C . PHE A 1 91 ? 22.571 20.502 17.896 1.00 43.53 119 PHE A C 1
ATOM 700 O O . PHE A 1 91 ? 22.858 21.601 18.373 1.00 43.97 119 PHE A O 1
ATOM 708 N N . LEU A 1 92 ? 21.828 20.363 16.791 1.00 41.79 120 LEU A N 1
ATOM 709 C CA . LEU A 1 92 ? 21.259 21.512 16.081 1.00 43.57 120 LEU A CA 1
ATOM 710 C C . LEU A 1 92 ? 19.814 21.278 15.715 1.00 51.34 120 LEU A C 1
ATOM 711 O O . LEU A 1 92 ? 19.435 20.163 15.351 1.00 49.99 120 LEU A O 1
ATOM 724 N N . LYS A 1 94 ? 16.917 21.446 13.163 1.00 54.43 122 LYS A N 1
ATOM 725 C CA . LYS A 1 94 ? 16.915 21.228 11.719 1.00 55.31 122 LYS A CA 1
ATOM 726 C C . LYS A 1 94 ? 15.496 21.386 11.159 1.00 60.66 122 LYS A C 1
ATOM 727 O O . LYS A 1 94 ? 14.556 20.714 11.596 1.00 59.22 122 LYS A O 1
ATOM 733 N N . TYR A 1 95 ? 15.345 22.305 10.219 1.00 60.56 123 TYR A N 1
ATOM 734 C CA . TYR A 1 95 ? 14.077 22.537 9.524 1.00 61.73 123 TYR A CA 1
ATOM 735 C C . TYR A 1 95 ? 14.280 22.154 8.073 1.00 68.65 123 TYR A C 1
ATOM 736 O O . TYR A 1 95 ? 15.373 22.362 7.520 1.00 68.98 123 TYR A O 1
ATOM 745 N N . THR A 1 96 ? 13.261 21.526 7.470 1.00 66.83 124 THR A N 1
ATOM 746 C CA . THR A 1 96 ? 13.357 21.088 6.076 1.00 67.36 124 THR A CA 1
ATOM 747 C C . THR A 1 96 ? 12.944 22.266 5.172 1.00 70.50 124 THR A C 1
ATOM 748 O O . THR A 1 96 ? 11.801 22.752 5.287 1.00 69.30 124 THR A O 1
ATOM 752 N N . PRO A 1 97 ? 13.875 22.757 4.300 1.00 67.33 125 PRO A N 1
ATOM 753 C CA . PRO A 1 97 ? 13.50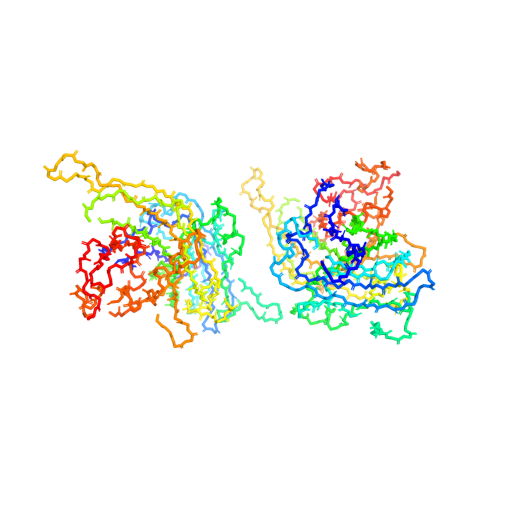6 23.851 3.376 1.00 68.10 125 PRO A CA 1
ATOM 754 C C . PRO A 1 97 ? 12.277 23.470 2.555 1.00 70.23 125 PRO A C 1
ATOM 755 O O . PRO A 1 97 ? 12.173 22.328 2.084 1.00 69.23 125 PRO A O 1
ATOM 759 N N . GLY A 1 98 ? 11.322 24.396 2.496 1.00 66.36 126 GLY A N 1
ATOM 760 C CA . GLY A 1 98 ? 10.053 24.223 1.799 1.00 67.21 126 GLY A CA 1
ATOM 761 C C . GLY A 1 98 ? 8.923 23.795 2.713 1.00 71.10 126 GLY A C 1
ATOM 762 O O . GLY A 1 98 ? 7.759 24.144 2.475 1.00 71.53 126 GLY A O 1
ATOM 763 N N . GLU A 1 99 ? 9.258 23.027 3.774 1.00 66.74 127 GLU A N 1
ATOM 764 C CA . GLU A 1 99 ? 8.277 22.553 4.754 1.00 65.33 127 GLU A CA 1
ATOM 765 C C . GLU A 1 99 ? 8.094 23.632 5.853 1.00 68.95 127 GLU A C 1
ATOM 766 O O . GLU A 1 99 ? 8.887 24.587 5.929 1.00 69.36 127 GLU A O 1
ATOM 772 N N . GLY A 1 100 ? 7.020 23.496 6.641 1.00 62.82 128 GLY A N 1
ATOM 773 C CA . GLY A 1 100 ? 6.649 24.452 7.678 1.00 60.60 128 GLY A CA 1
ATOM 774 C C . GLY A 1 100 ? 7.578 24.582 8.869 1.00 59.39 128 GLY A C 1
ATOM 775 O O . GLY A 1 100 ? 8.686 24.031 8.900 1.00 59.17 128 GLY A O 1
ATOM 776 N N . THR A 1 101 ? 7.118 25.346 9.858 1.00 52.00 129 THR A N 1
ATOM 777 C CA . THR A 1 101 ? 7.840 25.597 11.107 1.00 48.65 129 THR A CA 1
ATOM 778 C C . THR A 1 101 ? 7.001 25.119 12.296 1.00 46.01 129 THR A C 1
ATOM 779 O O . THR A 1 101 ? 7.342 25.395 13.448 1.00 43.82 129 THR A O 1
ATOM 783 N N . GLY A 1 102 ? 5.954 24.355 11.993 1.00 40.59 130 GLY A N 1
ATOM 784 C CA . GLY A 1 102 ? 5.021 23.831 12.982 1.00 39.18 130 GLY A CA 1
ATOM 785 C C . GLY A 1 102 ? 5.594 22.743 13.869 1.00 40.90 130 GLY A C 1
ATOM 786 O O . GLY A 1 102 ? 6.692 22.214 13.614 1.00 38.76 130 GLY A O 1
ATOM 787 N N . TYR A 1 103 ? 4.832 22.397 14.920 1.00 36.96 131 TYR A N 1
ATOM 788 C CA . TYR A 1 103 ? 5.177 21.368 15.913 1.00 35.60 131 TYR A CA 1
ATOM 789 C C . TYR A 1 103 ? 5.760 20.098 15.273 1.00 36.49 131 TYR A C 1
ATOM 790 O O . TYR A 1 103 ? 6.838 19.666 15.678 1.00 34.93 131 TYR A O 1
ATOM 799 N N . THR A 1 104 ? 5.092 19.565 14.244 1.00 33.79 132 THR A N 1
ATOM 800 C CA . THR A 1 104 ? 5.460 18.295 13.608 1.00 34.02 132 THR A CA 1
ATOM 801 C C . THR A 1 104 ? 6.597 18.440 12.556 1.00 40.60 132 THR A C 1
ATOM 802 O O . THR A 1 104 ? 7.067 17.427 12.027 1.00 41.07 132 THR A O 1
ATOM 806 N N . ASP A 1 105 ? 7.088 19.664 12.318 1.00 38.10 133 ASP A N 1
ATOM 807 C CA . ASP A 1 105 ? 8.153 19.913 11.341 1.00 39.56 133 ASP A CA 1
ATOM 808 C C . ASP A 1 105 ? 9.539 20.007 11.997 1.00 46.36 133 ASP A C 1
ATOM 809 O O . ASP A 1 105 ? 10.559 20.057 11.302 1.00 48.79 133 ASP A O 1
ATOM 814 N N . LEU A 1 106 ? 9.597 20.006 13.309 1.00 41.55 134 LEU A N 1
ATOM 815 C CA . LEU A 1 106 ? 10.884 20.093 13.947 1.00 41.07 134 LEU A CA 1
ATOM 816 C C . LEU A 1 106 ? 11.616 18.741 14.018 1.00 43.35 134 LEU A C 1
ATOM 817 O O . LEU A 1 106 ? 11.031 17.671 14.239 1.00 42.88 134 LEU A O 1
ATOM 822 N N . GLN A 1 107 ? 12.918 18.838 13.744 1.00 37.17 135 GLN A N 1
ATOM 823 C CA . GLN A 1 107 ? 13.939 17.829 13.834 1.00 35.15 135 GLN A CA 1
ATOM 824 C C . GLN A 1 107 ? 15.142 18.427 14.541 1.00 36.87 135 GLN A C 1
ATOM 825 O O . GLN A 1 107 ? 15.385 19.632 14.401 1.00 34.89 135 GLN A O 1
ATOM 831 N N . VAL A 1 108 ? 15.883 17.586 15.301 1.00 32.15 136 VAL A N 1
ATOM 832 C CA . VAL A 1 108 ? 17.141 17.889 15.984 1.00 32.18 136 VAL A CA 1
ATOM 833 C C . VAL A 1 108 ? 18.155 16.833 15.521 1.00 39.05 136 VAL A C 1
ATOM 834 O O . VAL A 1 108 ? 17.886 15.627 15.576 1.00 38.38 136 VAL A O 1
ATOM 838 N N . GLU A 1 109 ? 19.311 17.291 15.047 1.00 38.48 137 GLU A N 1
ATOM 839 C CA . GLU A 1 109 ? 20.364 16.406 14.582 1.00 38.79 137 GLU A CA 1
ATOM 840 C C . GLU A 1 109 ? 21.667 16.704 15.283 1.00 37.23 137 GLU A C 1
ATOM 841 O O . GLU A 1 109 ? 21.931 17.853 15.607 1.00 34.23 137 GLU A O 1
ATOM 847 N N . LEU A 1 110 ? 22.505 15.669 15.491 1.00 33.41 138 LEU A N 1
ATOM 848 C CA . LEU A 1 110 ? 23.847 15.883 16.033 1.00 31.97 138 LEU A CA 1
ATOM 849 C C . LEU A 1 110 ? 24.702 16.589 14.987 1.00 40.23 138 LEU A C 1
ATOM 850 O O . LEU A 1 110 ? 24.637 16.255 13.803 1.00 41.23 138 LEU A O 1
ATOM 855 N N . ASP A 1 111 ? 25.509 17.553 15.430 1.00 39.05 139 ASP A N 1
ATOM 856 C CA . ASP A 1 111 ? 26.515 18.203 14.602 1.00 40.07 139 ASP A CA 1
ATOM 857 C C . ASP A 1 111 ? 27.581 17.129 14.326 1.00 43.70 139 ASP A C 1
ATOM 858 O O . ASP A 1 111 ? 28.198 16.636 15.271 1.00 42.82 139 ASP A O 1
ATOM 863 N N . SER A 1 112 ? 27.731 16.711 13.057 1.00 41.64 140 SER A N 1
ATOM 864 C CA . SER A 1 112 ? 28.655 15.651 12.614 1.00 41.94 140 SER A CA 1
ATOM 865 C C . SER A 1 112 ? 30.132 15.872 13.040 1.00 44.99 140 SER A C 1
ATOM 866 O O . SER A 1 112 ? 30.882 14.901 13.161 1.00 44.27 140 SER A O 1
ATOM 869 N N . GLU A 1 113 ? 30.524 17.132 13.293 1.00 42.16 141 GLU A N 1
ATOM 870 C CA . GLU A 1 113 ? 31.879 17.501 13.712 1.00 42.47 141 GLU A CA 1
ATOM 871 C C . GLU A 1 113 ? 32.230 16.905 15.083 1.00 43.57 141 GLU A C 1
ATOM 872 O O . GLU A 1 113 ? 33.406 16.631 15.349 1.00 42.78 141 GLU A O 1
ATOM 878 N N . CYS A 1 114 ? 31.201 16.624 15.912 1.00 39.48 142 CYS A N 1
ATOM 879 C CA . CYS A 1 114 ? 31.330 15.972 17.229 1.00 38.18 142 CYS A CA 1
ATOM 880 C C . CYS A 1 114 ? 31.790 14.526 17.119 1.00 42.55 142 CYS A C 1
ATOM 881 O O . CYS A 1 114 ? 32.326 14.006 18.090 1.00 41.38 142 CYS A O 1
ATOM 884 N N . LEU A 1 115 ? 31.556 13.853 15.977 1.00 41.40 143 LEU A N 1
ATOM 885 C CA . LEU A 1 115 ? 31.973 12.457 15.861 1.00 41.63 143 LEU A CA 1
ATOM 886 C C . LEU A 1 115 ? 33.483 12.347 15.685 1.00 48.17 143 LEU A C 1
ATOM 887 O O . LEU A 1 115 ? 34.087 11.400 16.207 1.00 49.30 143 LEU A O 1
ATOM 892 N N . THR A 1 116 ? 34.093 13.326 14.987 1.00 43.33 144 THR A N 1
ATOM 893 C CA . THR A 1 116 ? 35.508 13.302 14.639 1.00 42.42 144 THR A CA 1
ATOM 894 C C . THR A 1 116 ? 36.412 14.273 15.428 1.00 45.42 144 THR A C 1
ATOM 895 O O . THR A 1 116 ? 37.586 13.932 15.619 1.00 45.37 144 THR A O 1
ATOM 899 N N . ASN A 1 117 ? 35.926 15.486 15.818 1.00 38.87 145 ASN A N 1
ATOM 900 C CA . ASN A 1 117 ? 36.795 16.415 16.535 1.00 38.34 145 ASN A CA 1
ATOM 901 C C . ASN A 1 117 ? 37.028 15.894 17.986 1.00 40.36 145 ASN A C 1
ATOM 902 O O . ASN A 1 117 ? 36.075 15.836 18.751 1.00 37.59 145 ASN A O 1
ATOM 907 N N . PRO A 1 118 ? 38.279 15.521 18.372 1.00 38.20 146 PRO A N 1
ATOM 908 C CA . PRO A 1 118 ? 38.510 14.948 19.718 1.00 37.26 146 PRO A CA 1
ATOM 909 C C . PRO A 1 118 ? 38.067 15.831 20.873 1.00 42.90 146 PRO A C 1
ATOM 910 O O . PRO A 1 118 ? 37.674 15.319 21.911 1.00 42.88 146 PRO A O 1
ATOM 914 N N . ARG A 1 119 ? 38.105 17.151 20.672 1.00 40.15 147 ARG A N 1
ATOM 915 C CA . ARG A 1 119 ? 37.723 18.170 21.637 1.00 39.85 147 ARG A CA 1
ATOM 916 C C . ARG A 1 119 ? 36.194 18.316 21.715 1.00 42.10 147 ARG A C 1
ATOM 917 O O . ARG A 1 119 ? 35.701 18.930 22.660 1.00 42.49 147 ARG A O 1
ATOM 925 N N . ARG A 1 120 ? 35.438 17.707 20.765 1.00 36.64 148 ARG A N 1
ATOM 926 C CA . ARG A 1 120 ? 33.965 17.773 20.737 1.00 34.59 148 ARG A CA 1
ATOM 927 C C . ARG A 1 120 ? 33.292 16.376 20.878 1.00 35.20 148 ARG A C 1
ATOM 928 O O . ARG A 1 120 ? 32.066 16.317 20.932 1.00 33.57 148 ARG A O 1
ATOM 936 N N . LYS A 1 121 ? 34.075 15.278 20.967 1.00 30.86 149 LYS A N 1
ATOM 937 C CA . LYS A 1 121 ? 33.519 13.919 21.051 1.00 30.96 149 LYS A CA 1
ATOM 938 C C . LYS A 1 121 ? 32.663 13.703 22.300 1.00 35.95 149 LYS A C 1
ATOM 939 O O . LYS A 1 121 ? 31.637 13.017 22.215 1.00 36.18 149 LYS A O 1
ATOM 945 N N . ASN A 1 122 ? 33.053 14.301 23.438 1.00 31.72 150 ASN A N 1
ATOM 946 C CA . ASN A 1 122 ? 32.276 14.186 24.672 1.00 30.61 150 ASN A CA 1
ATOM 947 C C . ASN A 1 122 ? 31.074 15.135 24.524 1.00 35.89 150 ASN A C 1
ATOM 948 O O . ASN A 1 122 ? 31.234 16.357 24.612 1.00 37.61 150 ASN A O 1
ATOM 953 N N . LEU A 1 123 ? 29.897 14.570 24.213 1.00 30.53 151 LEU A N 1
ATOM 954 C CA . LEU A 1 123 ? 28.701 15.327 23.862 1.00 29.61 151 LEU A CA 1
ATOM 955 C C . LEU A 1 123 ? 28.103 16.066 25.035 1.00 36.34 151 LEU A C 1
ATOM 956 O O . LEU A 1 123 ? 28.019 15.540 26.153 1.00 34.85 151 LEU A O 1
ATOM 961 N N . HIS A 1 124 ? 27.668 17.301 24.751 1.00 35.67 152 HIS A N 1
ATOM 962 C CA . HIS A 1 124 ? 26.964 18.173 25.696 1.00 36.97 152 HIS A CA 1
ATOM 963 C C . HIS A 1 124 ? 25.550 17.592 25.863 1.00 35.81 152 HIS A C 1
ATOM 964 O O . HIS A 1 124 ? 24.912 17.244 24.870 1.00 34.00 152 HIS A O 1
ATOM 971 N N . GLY A 1 125 ? 25.097 17.452 27.104 1.00 31.14 153 GLY A N 1
ATOM 972 C CA . GLY A 1 125 ? 23.778 16.916 27.433 1.00 30.13 153 GLY A CA 1
ATOM 973 C C . GLY A 1 125 ? 22.653 17.483 26.590 1.00 33.53 153 GLY A C 1
ATOM 974 O O . GLY A 1 125 ? 22.616 18.689 26.329 1.00 33.73 153 GLY A O 1
ATOM 975 N N . LEU A 1 126 ? 21.782 16.599 26.086 1.00 29.52 154 LEU A N 1
ATOM 976 C CA . LEU A 1 126 ? 20.612 16.996 25.308 1.00 28.54 154 LEU A CA 1
ATOM 977 C C . LEU A 1 126 ? 19.390 16.562 26.086 1.00 29.75 154 LEU A C 1
ATOM 978 O O . LEU A 1 126 ? 19.294 15.405 26.490 1.00 27.60 154 LEU A O 1
ATOM 983 N N . TYR A 1 127 ? 18.498 17.516 26.371 1.00 27.13 155 TYR A N 1
ATOM 984 C CA . TYR A 1 127 ? 17.287 17.285 27.160 1.00 25.43 155 TYR A CA 1
ATOM 985 C C . TYR A 1 127 ? 16.057 17.676 26.369 1.00 30.90 155 TYR A C 1
ATOM 986 O O . TYR A 1 127 ? 16.124 18.536 25.496 1.00 29.54 155 TYR A O 1
ATOM 995 N N . TRP A 1 128 ? 14.946 16.976 26.617 1.00 29.30 156 TRP A N 1
ATOM 996 C CA . TRP A 1 128 ? 13.695 17.204 25.906 1.00 29.82 156 TRP A CA 1
ATOM 997 C C . TRP A 1 128 ? 12.501 16.903 26.785 1.00 32.31 156 TRP A C 1
ATOM 998 O O . TRP A 1 128 ? 12.517 15.953 27.551 1.00 31.68 156 TRP A O 1
ATOM 1009 N N . GLY A 1 129 ? 11.448 17.681 26.581 1.00 28.70 157 GLY A N 1
ATOM 1010 C CA . GLY A 1 129 ? 10.147 17.515 27.206 1.00 27.65 157 GLY A CA 1
ATOM 1011 C C . GLY A 1 129 ? 9.113 18.351 26.478 1.00 32.00 157 GLY A C 1
ATOM 1012 O O . GLY A 1 129 ? 9.459 19.297 25.767 1.00 28.79 157 GLY A O 1
ATOM 1013 N N . GLU A 1 130 ? 7.834 18.033 26.679 1.00 31.71 158 GLU A N 1
ATOM 1014 C CA . GLU A 1 130 ? 6.726 18.805 26.083 1.00 31.40 158 GLU A CA 1
ATOM 1015 C C . GLU A 1 130 ? 5.500 18.818 27.020 1.00 33.98 158 GLU A C 1
ATOM 1016 O O . GLU A 1 130 ? 5.380 17.965 27.904 1.00 31.21 158 GLU A O 1
ATOM 1022 N N . LEU A 1 131 ? 4.592 19.787 26.806 1.00 30.79 159 LEU A N 1
ATOM 1023 C CA . LEU A 1 131 ? 3.405 19.959 27.609 1.00 30.58 159 LEU A CA 1
ATOM 1024 C C . LEU A 1 131 ? 2.319 20.732 26.851 1.00 33.61 159 LEU A C 1
ATOM 1025 O O . LEU A 1 131 ? 2.626 21.703 26.167 1.00 33.06 159 LEU A O 1
ATOM 1030 N N . THR A 1 132 ? 1.058 20.279 26.979 1.00 29.20 160 THR A N 1
ATOM 1031 C CA . THR A 1 132 ? -0.116 20.982 26.448 1.00 29.45 160 THR A CA 1
ATOM 1032 C C . THR A 1 132 ? -0.765 21.662 27.646 1.00 30.15 160 THR A C 1
ATOM 1033 O O . THR A 1 132 ? -0.970 21.015 28.686 1.00 28.36 160 THR A O 1
ATOM 1037 N N . LEU A 1 133 ? -1.015 22.974 27.540 1.00 26.17 161 LEU A N 1
ATOM 1038 C CA . LEU A 1 133 ? -1.568 23.701 28.678 1.00 27.17 161 LEU A CA 1
ATOM 1039 C C . LEU A 1 133 ? -2.386 24.896 28.211 1.00 31.44 161 LEU A C 1
ATOM 1040 O O . LEU A 1 133 ? -1.960 25.646 27.320 1.00 30.84 161 LEU A O 1
ATOM 1045 N N . ALA A 1 134 ? -3.594 25.036 28.796 1.00 28.04 162 ALA A N 1
ATOM 1046 C CA . ALA A 1 134 ? -4.472 26.160 28.519 1.00 28.98 162 ALA A CA 1
ATOM 1047 C C . ALA A 1 134 ? -4.050 27.335 29.411 1.00 36.12 162 ALA A C 1
ATOM 1048 O O . ALA A 1 134 ? -3.585 27.131 30.539 1.00 34.98 162 ALA A O 1
ATOM 1050 N N . THR A 1 135 ? -4.167 28.545 28.884 1.00 34.05 163 THR A N 1
ATOM 1051 C CA . THR A 1 135 ? -3.821 29.768 29.603 1.00 34.97 163 THR A CA 1
ATOM 1052 C C . THR A 1 135 ? -4.873 30.089 30.650 1.00 39.16 163 THR A C 1
ATOM 1053 O O . THR A 1 135 ? -6.007 29.610 30.563 1.00 40.27 163 THR A O 1
ATOM 1057 N N . ALA A 1 136 ? -4.507 30.929 31.616 1.00 33.35 164 ALA A N 1
ATOM 1058 C CA . ALA A 1 136 ? -5.421 31.393 32.636 1.00 32.09 164 ALA A CA 1
ATOM 1059 C C . ALA A 1 136 ? -5.131 32.843 32.986 1.00 36.50 164 ALA A C 1
ATOM 1060 O O . ALA A 1 136 ? -4.055 33.360 32.658 1.00 36.01 164 ALA A O 1
ATOM 1062 N N . ASP A 1 137 ? -6.109 33.510 33.620 1.00 33.20 165 ASP A N 1
ATOM 1063 C CA . ASP A 1 137 ? -5.926 34.837 34.177 1.00 32.97 165 ASP A CA 1
ATOM 1064 C C . ASP A 1 137 ? -4.916 34.704 35.306 1.00 37.10 165 ASP A C 1
ATOM 1065 O O . ASP A 1 137 ? -5.029 33.773 36.109 1.00 35.33 165 ASP A O 1
ATOM 1070 N N . LEU A 1 138 ? -3.880 35.566 35.310 1.00 33.65 166 LEU A N 1
ATOM 1071 C CA . LEU A 1 138 ? -2.796 35.561 36.294 1.00 32.72 166 LEU A CA 1
ATOM 1072 C C . LEU A 1 138 ? -1.940 34.279 36.214 1.00 35.00 166 LEU A C 1
ATOM 1073 O O . LEU A 1 138 ? -1.382 33.822 37.234 1.00 33.89 166 LEU A O 1
ATOM 1078 N N . TYR A 1 139 ? -1.800 33.760 34.968 1.00 28.79 167 TYR A N 1
ATOM 1079 C CA . TYR A 1 139 ? -0.965 32.647 34.515 1.00 27.80 167 TYR A CA 1
ATOM 1080 C C . TYR A 1 139 ? -1.294 31.287 35.135 1.00 37.22 167 TYR A C 1
ATOM 1081 O O . TYR A 1 139 ? -1.147 31.094 36.348 1.00 39.26 167 TYR A O 1
ATOM 1090 N N . SER A 1 140 ? -1.681 30.318 34.273 1.00 33.37 168 SER A N 1
ATOM 1091 C CA . SER A 1 140 ? -1.891 28.932 34.689 1.00 32.39 168 SER A CA 1
ATOM 1092 C C . SER A 1 140 ? -0.534 28.316 34.927 1.00 35.83 168 SER A C 1
ATOM 1093 O O . SER A 1 140 ? 0.431 28.720 34.280 1.00 34.93 168 SER A O 1
ATOM 1096 N N . GLU A 1 141 ? -0.441 27.362 35.852 1.00 32.66 169 GLU A N 1
ATOM 1097 C CA . GLU A 1 141 ? 0.853 26.745 36.128 1.00 33.03 169 GLU A CA 1
ATOM 1098 C C . GLU A 1 141 ? 0.949 25.408 35.449 1.00 39.30 169 GLU A C 1
ATOM 1099 O O . GLU A 1 141 ? -0.036 24.669 35.394 1.00 39.95 169 GLU A O 1
ATOM 1105 N N . GLY A 1 142 ? 2.132 25.114 34.927 1.00 34.90 170 GLY A N 1
ATOM 1106 C CA . GLY A 1 142 ? 2.411 23.848 34.269 1.00 34.03 170 GLY A CA 1
ATOM 1107 C C . GLY A 1 142 ? 3.866 23.465 34.383 1.00 34.79 170 GLY A C 1
ATOM 1108 O O . GLY A 1 142 ? 4.733 24.334 34.422 1.00 33.80 170 GLY A O 1
ATOM 1109 N N . THR A 1 143 ? 4.136 22.163 34.435 1.00 30.26 171 THR A N 1
ATOM 1110 C CA . THR A 1 143 ? 5.491 21.633 34.557 1.00 28.89 171 THR A CA 1
ATOM 1111 C C . THR A 1 143 ? 5.869 20.828 33.325 1.00 30.03 171 THR A C 1
ATOM 1112 O O . THR A 1 143 ? 5.147 19.912 32.929 1.00 27.92 171 THR A O 1
ATOM 1116 N N . VAL A 1 144 ? 7.019 21.185 32.733 1.00 27.12 172 VAL A N 1
ATOM 1117 C CA . VAL A 1 144 ? 7.581 20.481 31.591 1.00 26.40 172 VAL A CA 1
ATOM 1118 C C . VAL A 1 144 ? 8.579 19.494 32.157 1.00 31.79 172 VAL A C 1
ATOM 1119 O O . VAL A 1 144 ? 9.617 19.892 32.703 1.00 31.93 172 VAL A O 1
ATOM 1123 N N . GLU A 1 145 ? 8.205 18.217 32.102 1.00 28.97 173 GLU A N 1
ATOM 1124 C CA . GLU A 1 145 ? 8.994 17.111 32.600 1.00 30.75 173 GLU A CA 1
ATOM 1125 C C . GLU A 1 145 ? 9.928 16.673 31.491 1.00 35.02 173 GLU A C 1
ATOM 1126 O O . GLU A 1 145 ? 9.486 16.304 30.402 1.00 34.17 173 GLU A O 1
ATOM 1148 N N . LYS A 1 148 ? 16.744 13.056 29.431 1.00 27.87 176 LYS A N 1
ATOM 1149 C CA . LYS A 1 148 ? 18.099 13.210 28.910 1.00 26.33 176 LYS A CA 1
ATOM 1150 C C . LYS A 1 148 ? 18.270 12.252 27.712 1.00 27.77 176 LYS A C 1
ATOM 1151 O O . LYS A 1 148 ? 17.950 11.070 27.823 1.00 26.53 176 LYS A O 1
ATOM 1157 N N . ASN A 1 149 ? 18.740 12.764 26.574 1.00 24.89 177 ASN A N 1
ATOM 1158 C CA . ASN A 1 149 ? 18.917 11.974 25.341 1.00 25.95 177 ASN A CA 1
ATOM 1159 C C . ASN A 1 149 ? 20.332 11.441 25.158 1.00 30.27 177 ASN A C 1
ATOM 1160 O O . ASN A 1 149 ? 20.526 10.567 24.316 1.00 28.88 177 ASN A O 1
ATOM 1165 N N . THR A 1 150 ? 21.327 11.998 25.885 1.00 26.32 178 THR A N 1
ATOM 1166 C CA . THR A 1 150 ? 22.713 11.579 25.696 1.00 26.50 178 THR A CA 1
ATOM 1167 C C . THR A 1 150 ? 23.112 10.541 26.761 1.00 30.30 178 THR A C 1
ATOM 1168 O O . THR A 1 150 ? 22.483 10.451 27.833 1.00 30.45 178 THR A O 1
ATOM 1172 N N . ASN A 1 151 ? 24.163 9.768 26.452 1.00 24.91 179 ASN A N 1
ATOM 1173 C CA . ASN A 1 151 ? 24.686 8.695 27.277 1.00 24.57 179 ASN A CA 1
ATOM 1174 C C . ASN A 1 151 ? 26.191 8.676 27.287 1.00 29.92 179 ASN A C 1
ATOM 1175 O O . ASN A 1 151 ? 26.834 9.073 26.320 1.00 30.75 179 ASN A O 1
ATOM 1180 N N . ASN A 1 152 ? 26.744 8.184 28.371 1.00 26.73 180 ASN A N 1
ATOM 1181 C CA . ASN A 1 152 ? 28.178 7.970 28.519 1.00 26.46 180 ASN A CA 1
ATOM 1182 C C . ASN A 1 152 ? 28.362 6.506 28.845 1.00 28.42 180 ASN A C 1
ATOM 1183 O O . ASN A 1 152 ? 27.703 6.000 29.746 1.00 24.79 180 ASN A O 1
ATOM 1188 N N . ILE A 1 153 ? 29.179 5.814 28.048 1.00 26.38 181 ILE A N 1
ATOM 1189 C CA . ILE A 1 153 ? 29.457 4.389 28.223 1.00 25.33 181 ILE A CA 1
ATOM 1190 C C . ILE A 1 153 ? 30.970 4.228 28.452 1.00 27.02 181 ILE A C 1
ATOM 1191 O O . ILE A 1 153 ? 31.758 4.619 27.604 1.00 25.41 181 ILE A O 1
ATOM 1196 N N . ARG A 1 154 ? 31.334 3.712 29.627 1.00 23.81 182 ARG A N 1
ATOM 1197 C CA A ARG A 1 154 ? 32.713 3.428 29.989 0.60 24.22 182 ARG A CA 1
ATOM 1198 C CA B ARG A 1 154 ? 32.707 3.418 30.024 0.40 23.98 182 ARG A CA 1
ATOM 1199 C C . ARG A 1 154 ? 32.924 1.920 29.818 1.00 29.24 182 ARG A C 1
ATOM 1200 O O . ARG A 1 154 ? 32.302 1.124 30.503 1.00 27.54 182 ARG A O 1
ATOM 1215 N N . VAL A 1 155 ? 33.790 1.545 28.860 1.00 26.81 183 VAL A N 1
ATOM 1216 C CA . VAL A 1 155 ? 34.123 0.166 28.555 1.00 24.60 183 VAL A CA 1
ATOM 1217 C C . VAL A 1 155 ? 35.438 -0.153 29.212 1.00 31.21 183 VAL A C 1
ATOM 1218 O O . VAL A 1 155 ? 36.415 0.544 28.976 1.00 32.70 183 VAL A O 1
ATOM 1222 N N . VAL A 1 156 ? 35.477 -1.220 30.031 1.00 27.88 184 VAL A N 1
ATOM 1223 C CA . VAL A 1 156 ? 36.681 -1.642 30.730 1.00 26.20 184 VAL A CA 1
ATOM 1224 C C . VAL A 1 156 ? 37.098 -3.056 30.286 1.00 28.54 184 VAL A C 1
ATOM 1225 O O . VAL A 1 156 ? 36.255 -3.938 30.151 1.00 26.78 184 VAL A O 1
ATOM 1229 N N . LEU A 1 157 ? 38.408 -3.239 30.023 1.00 26.09 185 LEU A N 1
ATOM 1230 C CA . LEU A 1 157 ? 39.010 -4.532 29.703 1.00 26.58 185 LEU A CA 1
ATOM 1231 C C . LEU A 1 157 ? 39.895 -4.896 30.868 1.00 31.99 185 LEU A C 1
ATOM 1232 O O . LEU A 1 157 ? 40.763 -4.115 31.243 1.00 30.15 185 LEU A O 1
ATOM 1237 N N . GLN A 1 158 ? 39.591 -6.034 31.522 1.00 29.17 186 GLN A N 1
ATOM 1238 C CA . GLN A 1 158 ? 40.277 -6.498 32.720 1.00 27.30 186 GLN A CA 1
ATOM 1239 C C . GLN A 1 158 ? 40.715 -7.941 32.593 1.00 31.29 186 GLN A C 1
ATOM 1240 O O . GLN A 1 158 ? 39.914 -8.787 32.242 1.00 30.77 186 GLN A O 1
ATOM 1246 N N . GLN A 1 159 ? 41.969 -8.241 32.903 1.00 31.36 187 GLN A N 1
ATOM 1247 C CA . GLN A 1 159 ? 42.404 -9.648 32.856 1.00 32.29 187 GLN A CA 1
ATOM 1248 C C . GLN A 1 159 ? 41.893 -10.364 34.081 1.00 38.25 187 GLN A C 1
ATOM 1249 O O . GLN A 1 159 ? 41.991 -9.831 35.177 1.00 38.52 187 GLN A O 1
ATOM 1263 N N . ASN A 1 161 ? 43.135 -13.028 35.467 1.00 38.88 189 ASN A N 1
ATOM 1264 C CA . ASN A 1 161 ? 44.270 -13.371 36.336 1.00 40.36 189 ASN A CA 1
ATOM 1265 C C . ASN A 1 161 ? 44.868 -12.128 37.044 1.00 42.44 189 ASN A C 1
ATOM 1266 O O . ASN A 1 161 ? 45.627 -12.290 37.996 1.00 42.32 189 ASN A O 1
ATOM 1271 N N . GLY A 1 162 ? 44.508 -10.929 36.584 1.00 37.35 190 GLY A N 1
ATOM 1272 C CA . GLY A 1 162 ? 44.998 -9.691 37.183 1.00 38.10 190 GLY A CA 1
ATOM 1273 C C . GLY A 1 162 ? 46.206 -9.047 36.514 1.00 40.39 190 GLY A C 1
ATOM 1274 O O . GLY A 1 162 ? 46.657 -7.972 36.948 1.00 39.94 190 GLY A O 1
ATOM 1275 N N . GLU A 1 163 ? 46.732 -9.673 35.446 1.00 35.31 191 GLU A N 1
ATOM 1276 C CA . GLU A 1 163 ? 47.845 -9.098 34.675 1.00 36.34 191 GLU A CA 1
ATOM 1277 C C . GLU A 1 163 ? 47.351 -7.850 33.903 1.00 40.13 191 GLU A C 1
ATOM 1278 O O . GLU A 1 163 ? 46.139 -7.721 33.665 1.00 38.01 191 GLU A O 1
ATOM 1284 N N . PRO A 1 164 ? 48.240 -6.883 33.557 1.00 36.68 192 PRO A N 1
ATOM 1285 C CA . PRO A 1 164 ? 47.742 -5.639 32.933 1.00 35.13 192 PRO A CA 1
ATOM 1286 C C . PRO A 1 164 ? 47.105 -5.800 31.540 1.00 36.78 192 PRO A C 1
ATOM 1287 O O . PRO A 1 164 ? 47.244 -6.833 30.883 1.00 36.12 192 PRO A O 1
ATOM 1291 N N . VAL A 1 165 ? 46.300 -4.794 31.153 1.00 33.06 193 VAL A N 1
ATOM 1292 C CA . VAL A 1 165 ? 45.675 -4.662 29.836 1.00 30.62 193 VAL A CA 1
ATOM 1293 C C . VAL A 1 165 ? 46.108 -3.295 29.306 1.00 33.28 193 VAL A C 1
ATOM 1294 O O . VAL A 1 165 ? 45.897 -2.285 29.975 1.00 32.98 193 VAL A O 1
ATOM 1298 N N . ASP A 1 166 ? 46.796 -3.282 28.150 1.00 29.83 194 ASP A N 1
ATOM 1299 C CA . ASP A 1 166 ? 47.250 -2.037 27.530 1.00 28.95 194 ASP A CA 1
ATOM 1300 C C . ASP A 1 166 ? 46.159 -1.541 26.612 1.00 32.70 194 ASP A C 1
ATOM 1301 O O . ASP A 1 166 ? 45.853 -2.200 25.619 1.00 31.95 194 ASP A O 1
ATOM 1306 N N . ASP A 1 167 ? 45.567 -0.386 26.945 1.00 31.30 195 ASP A N 1
ATOM 1307 C CA . ASP A 1 167 ? 44.481 0.223 26.173 1.00 31.94 195 ASP A CA 1
ATOM 1308 C C . ASP A 1 167 ? 44.883 0.532 24.733 1.00 35.46 195 ASP A C 1
ATOM 1309 O O . ASP A 1 167 ? 44.032 0.506 23.848 1.00 34.76 195 ASP A O 1
ATOM 1314 N N . LYS A 1 168 ? 46.175 0.839 24.515 1.00 31.83 196 LYS A N 1
ATOM 1315 C CA . LYS A 1 168 ? 46.743 1.225 23.227 1.00 31.18 196 LYS A CA 1
ATOM 1316 C C . LYS A 1 168 ? 46.724 0.067 22.231 1.00 34.16 196 LYS A C 1
ATOM 1317 O O . LYS A 1 168 ? 46.891 0.291 21.032 1.00 32.70 196 LYS A O 1
ATOM 1323 N N . LYS A 1 169 ? 46.504 -1.163 22.715 1.00 31.66 197 LYS A N 1
ATOM 1324 C CA . LYS A 1 169 ? 46.433 -2.332 21.853 1.00 32.16 197 LYS A CA 1
ATOM 1325 C C . LYS A 1 169 ? 45.040 -2.480 21.211 1.00 33.45 197 LYS A C 1
ATOM 1326 O O . LYS A 1 169 ? 44.860 -3.353 20.369 1.00 31.60 197 LYS A O 1
ATOM 1332 N N . PHE A 1 170 ? 44.059 -1.632 21.617 1.00 30.79 198 PHE A N 1
ATOM 1333 C CA . PHE A 1 170 ? 42.659 -1.756 21.220 1.00 29.62 198 PHE A CA 1
ATOM 1334 C C . PHE A 1 170 ? 41.989 -0.508 20.721 1.00 34.44 198 PHE A C 1
ATOM 1335 O O . PHE A 1 170 ? 42.276 0.598 21.164 1.00 36.47 198 PHE A O 1
ATOM 1343 N N . GLU A 1 171 ? 41.041 -0.731 19.823 1.00 30.55 199 GLU A N 1
ATOM 1344 C CA . GLU A 1 171 ? 40.153 0.245 19.222 1.00 29.78 199 GLU A CA 1
ATOM 1345 C C . GLU A 1 171 ? 38.761 -0.079 19.730 1.00 33.50 199 GLU A C 1
ATOM 1346 O O . GLU A 1 171 ? 38.362 -1.255 19.754 1.00 33.93 199 GLU A O 1
ATOM 1352 N N . PHE A 1 172 ? 38.041 0.958 20.170 1.00 28.60 200 PHE A N 1
A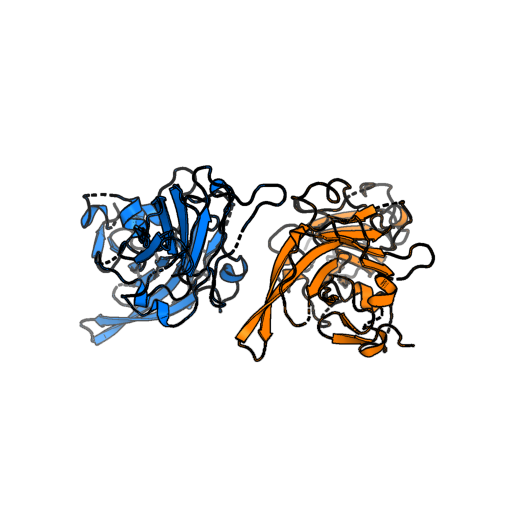TOM 1353 C CA . PHE A 1 172 ? 36.691 0.842 20.724 1.00 27.60 200 PHE A CA 1
ATOM 1354 C C . PHE A 1 172 ? 35.734 1.629 19.866 1.00 34.59 200 PHE A C 1
ATOM 1355 O O . PHE A 1 172 ? 36.050 2.750 19.478 1.00 33.99 200 PHE A O 1
ATOM 1363 N N . GLU A 1 173 ? 34.584 1.021 19.522 1.00 32.60 201 GLU A N 1
ATOM 1364 C CA . GLU A 1 173 ? 33.578 1.673 18.681 1.00 32.05 201 GLU A CA 1
ATOM 1365 C C . GLU A 1 173 ? 32.184 1.334 19.114 1.00 32.99 201 GLU A C 1
ATOM 1366 O O . GLU A 1 173 ? 31.931 0.238 19.627 1.00 30.96 201 GLU A O 1
ATOM 1372 N N . ILE A 1 174 ? 31.266 2.267 18.840 1.00 28.23 202 ILE A N 1
ATOM 1373 C CA . ILE A 1 174 ? 29.838 2.072 18.971 1.00 26.70 202 ILE A CA 1
ATOM 1374 C C . ILE A 1 174 ? 29.260 2.487 17.641 1.00 29.61 202 ILE A C 1
ATOM 1375 O O . ILE A 1 174 ? 29.473 3.614 17.215 1.00 28.69 202 ILE A O 1
ATOM 1380 N N . THR A 1 175 ? 28.638 1.540 16.926 1.00 27.27 203 THR A N 1
ATOM 1381 C CA . THR A 1 175 ? 27.926 1.859 15.702 1.00 26.29 203 THR A CA 1
ATOM 1382 C C . THR A 1 175 ? 26.437 1.925 16.060 1.00 30.29 203 THR A C 1
ATOM 1383 O O . THR A 1 175 ? 25.912 1.075 16.798 1.00 27.72 203 THR A O 1
ATOM 1387 N N . ASP A 1 176 ? 25.765 2.951 15.542 1.00 28.09 204 ASP A N 1
ATOM 1388 C CA . ASP A 1 176 ? 24.338 3.171 15.782 1.00 26.45 204 ASP A CA 1
ATOM 1389 C C . ASP A 1 176 ? 23.798 4.079 14.724 1.00 28.30 204 ASP A C 1
ATOM 1390 O O . ASP A 1 176 ? 24.566 4.667 13.979 1.00 30.14 204 ASP A O 1
ATOM 1395 N N . ASP A 1 177 ? 22.473 4.198 14.655 1.00 24.07 205 ASP A N 1
ATOM 1396 C CA . ASP A 1 177 ? 21.785 5.112 13.757 1.00 24.70 205 ASP A CA 1
ATOM 1397 C C . ASP A 1 177 ? 20.834 5.901 14.658 1.00 29.67 205 ASP A C 1
ATOM 1398 O O . ASP A 1 177 ? 19.642 5.614 14.724 1.00 29.09 205 ASP A O 1
ATOM 1403 N N . ASN A 1 178 ? 21.386 6.858 15.416 1.00 28.89 206 ASN A N 1
ATOM 1404 C CA . ASN A 1 178 ? 20.595 7.571 16.422 1.00 29.00 206 ASN A CA 1
ATOM 1405 C C . ASN A 1 178 ? 20.906 9.073 16.537 1.00 31.37 206 ASN A C 1
ATOM 1406 O O . ASN A 1 178 ? 20.719 9.620 17.610 1.00 29.73 206 ASN A O 1
ATOM 1411 N N . ILE A 1 179 ? 21.364 9.742 15.468 1.00 30.47 207 ILE A N 1
ATOM 1412 C CA . ILE A 1 179 ? 21.754 11.150 15.581 1.00 30.26 207 ILE A CA 1
ATOM 1413 C C . ILE A 1 179 ? 20.681 12.124 15.038 1.00 34.98 207 ILE A C 1
ATOM 1414 O O . ILE A 1 179 ? 20.893 13.340 15.110 1.00 34.91 207 ILE A O 1
ATOM 1419 N N . LEU A 1 180 ? 19.539 11.602 14.541 1.00 30.77 208 LEU A N 1
ATOM 1420 C CA . LEU A 1 180 ? 18.433 12.419 14.039 1.00 30.61 208 LEU A CA 1
ATOM 1421 C C . LEU A 1 180 ? 17.163 12.137 14.833 1.00 31.96 208 LEU A C 1
ATOM 1422 O O . LEU A 1 180 ? 16.715 10.993 14.895 1.00 30.51 208 LEU A O 1
ATOM 1427 N N . PHE A 1 181 ? 16.599 13.185 15.441 1.00 28.52 209 PHE A N 1
ATOM 1428 C CA . PHE A 1 181 ? 15.362 13.093 16.218 1.00 28.38 209 PHE A CA 1
ATOM 1429 C C . PHE A 1 181 ? 14.194 13.736 15.482 1.00 34.25 209 PHE A C 1
ATOM 1430 O O . PHE A 1 181 ? 14.349 14.835 14.947 1.00 33.01 209 PHE A O 1
ATOM 1438 N N . SER A 1 182 ? 13.003 13.099 15.514 1.00 31.91 210 SER A N 1
ATOM 1439 C CA . SER A 1 182 ? 11.785 13.731 15.003 1.00 32.41 210 SER A CA 1
ATOM 1440 C C . SER A 1 182 ? 11.220 14.626 16.117 1.00 36.76 210 SER A C 1
ATOM 1441 O O . SER A 1 182 ? 11.762 14.632 17.228 1.00 35.18 210 SER A O 1
ATOM 1444 N N . TYR A 1 183 ? 10.093 15.310 15.841 1.00 34.31 211 TYR A N 1
ATOM 1445 C CA . TYR A 1 183 ? 9.431 16.262 16.730 1.00 33.14 211 TYR A CA 1
ATOM 1446 C C . TYR A 1 183 ? 9.042 15.661 18.084 1.00 36.03 211 TYR A C 1
ATOM 1447 O O . TYR A 1 183 ? 9.012 16.396 19.065 1.00 35.62 211 TYR A O 1
ATOM 1456 N N . ASP A 1 184 ? 8.722 14.361 18.130 1.00 30.75 212 ASP A N 1
ATOM 1457 C CA . ASP A 1 184 ? 8.268 13.658 19.332 1.00 30.64 212 ASP A CA 1
ATOM 1458 C C . ASP A 1 184 ? 9.422 12.981 20.083 1.00 33.91 212 ASP A C 1
ATOM 1459 O O . ASP A 1 184 ? 9.169 12.139 20.945 1.00 34.62 212 ASP A O 1
ATOM 1464 N N . ASN A 1 185 ? 10.680 13.362 19.756 1.00 27.93 213 ASN A N 1
ATOM 1465 C CA . ASN A 1 185 ? 11.919 12.887 20.342 1.00 27.28 213 ASN A CA 1
ATOM 1466 C C . ASN A 1 185 ? 12.258 11.423 19.917 1.00 32.53 213 ASN A C 1
ATOM 1467 O O . ASN A 1 185 ? 13.263 10.862 20.381 1.00 29.55 213 ASN A O 1
ATOM 1472 N N . ASN A 1 186 ? 11.458 10.829 19.013 1.00 29.70 214 ASN A N 1
ATOM 1473 C CA . ASN A 1 186 ? 11.778 9.498 18.515 1.00 29.63 214 ASN A CA 1
ATOM 1474 C C . ASN A 1 186 ? 12.952 9.601 17.501 1.00 33.66 214 ASN A C 1
ATOM 1475 O O . ASN A 1 186 ? 13.156 10.665 16.893 1.00 33.01 214 ASN A O 1
ATOM 1480 N N . LEU A 1 187 ? 13.711 8.502 17.309 1.00 28.41 215 LEU A N 1
ATOM 1481 C CA . LEU A 1 187 ? 14.809 8.518 16.345 1.00 28.30 215 LEU A CA 1
ATOM 1482 C C . LEU A 1 187 ? 14.297 8.308 14.942 1.00 35.09 215 LEU A C 1
ATOM 1483 O O . LEU A 1 187 ? 13.352 7.547 14.731 1.00 35.40 215 LEU A O 1
ATOM 1488 N N . LEU A 1 188 ? 14.940 8.983 13.979 1.00 33.64 216 LEU A N 1
ATOM 1489 C CA . LEU A 1 188 ? 14.661 8.866 12.552 1.00 35.24 216 LEU A CA 1
ATOM 1490 C C . LEU A 1 188 ? 15.843 8.212 11.846 1.00 36.59 216 LEU A C 1
ATOM 1491 O O . LEU A 1 188 ? 16.958 8.682 12.015 1.00 35.01 216 LEU A O 1
ATOM 1496 N N . GLU A 1 189 ? 15.611 7.183 11.021 1.00 33.91 217 GLU A N 1
ATOM 1497 C CA . GLU A 1 189 ? 16.683 6.491 10.283 1.00 33.38 217 GLU A CA 1
ATOM 1498 C C . GLU A 1 189 ? 17.429 7.477 9.368 1.00 38.62 217 GLU A C 1
ATOM 1499 O O . GLU A 1 189 ? 16.813 8.125 8.526 1.00 39.82 217 GLU A O 1
ATOM 1505 N N . ASN A 1 190 ? 18.744 7.634 9.586 1.00 35.31 218 ASN A N 1
ATOM 1506 C CA . ASN A 1 190 ? 19.548 8.629 8.875 1.00 35.11 218 ASN A CA 1
ATOM 1507 C C . ASN A 1 190 ? 20.895 8.062 8.373 1.00 39.10 218 ASN A C 1
ATOM 1508 O O . ASN A 1 190 ? 21.672 8.776 7.727 1.00 40.75 218 ASN A O 1
ATOM 1513 N N . GLY A 1 191 ? 21.136 6.786 8.634 1.00 33.25 219 GLY A N 1
ATOM 1514 C CA . GLY A 1 191 ? 22.374 6.113 8.262 1.00 32.38 219 GLY A CA 1
ATOM 1515 C C . GLY A 1 191 ? 23.275 5.940 9.479 1.00 35.41 219 GLY A C 1
ATOM 1516 O O . GLY A 1 191 ? 23.324 6.802 10.378 1.00 33.31 219 GLY A O 1
ATOM 1525 N N . VAL A 1 193 ? 26.300 5.697 12.069 1.00 34.29 221 VAL A N 1
ATOM 1526 C CA . VAL A 1 193 ? 27.398 6.558 12.530 1.00 33.46 221 VAL A CA 1
ATOM 1527 C C . VAL A 1 193 ? 28.304 5.686 13.387 1.00 34.63 221 VAL A C 1
ATOM 1528 O O . VAL A 1 193 ? 27.839 4.702 13.962 1.00 33.49 221 VAL A O 1
ATOM 1532 N N . THR A 1 194 ? 29.581 6.051 13.476 1.00 30.39 222 THR A N 1
ATOM 1533 C CA . THR A 1 194 ? 30.544 5.373 14.324 1.00 29.63 222 THR A CA 1
ATOM 1534 C C . THR A 1 194 ? 30.992 6.355 15.422 1.00 34.71 222 THR A C 1
ATOM 1535 O O . THR A 1 194 ? 31.486 7.440 15.124 1.00 37.11 222 THR A O 1
ATOM 1539 N N . TYR A 1 195 ? 30.799 5.971 16.682 1.00 29.83 223 TYR A N 1
ATOM 1540 C CA . TYR A 1 195 ? 31.296 6.718 17.824 1.00 28.33 223 TYR A CA 1
ATOM 1541 C C . TYR A 1 195 ? 32.637 6.107 18.219 1.00 31.80 223 TYR A C 1
ATOM 1542 O O . TYR A 1 195 ? 32.760 4.874 18.256 1.00 30.23 223 TYR A O 1
ATOM 1551 N N . THR A 1 196 ? 33.622 6.959 18.547 1.00 27.67 224 THR A N 1
ATOM 1552 C CA . THR A 1 196 ? 34.927 6.510 19.037 1.00 27.46 224 THR A CA 1
ATOM 1553 C C . THR A 1 196 ? 35.151 7.167 20.418 1.00 32.69 224 THR A C 1
ATOM 1554 O O . THR A 1 196 ? 34.436 8.112 20.760 1.00 32.69 224 THR A O 1
ATOM 1558 N N . PRO A 1 197 ? 36.081 6.671 21.255 1.00 31.00 225 PRO A N 1
ATOM 1559 C CA . PRO A 1 197 ? 36.226 7.254 22.607 1.00 31.28 225 PRO A CA 1
ATOM 1560 C C . PRO A 1 197 ? 36.731 8.698 22.662 1.00 36.49 225 PRO A C 1
ATOM 1561 O O . PRO A 1 197 ? 37.596 9.112 21.881 1.00 37.94 225 PRO A O 1
ATOM 1565 N N . TRP A 1 198 ? 36.167 9.458 23.598 1.00 32.03 226 TRP A N 1
ATOM 1566 C CA . TRP A 1 198 ? 36.543 10.831 23.915 1.00 31.78 226 TRP A CA 1
ATOM 1567 C C . TRP A 1 198 ? 37.680 10.788 24.969 1.00 35.57 226 TRP A C 1
ATOM 1568 O O . TRP A 1 198 ? 38.410 11.753 25.134 1.00 37.16 226 TRP A O 1
ATOM 1579 N N . ALA A 1 199 ? 37.816 9.658 2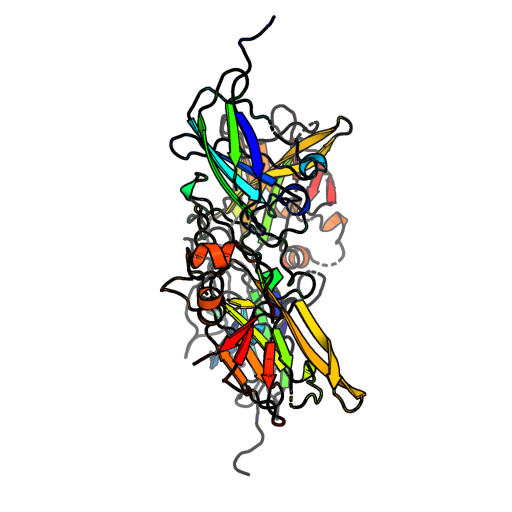5.666 1.00 30.70 227 ALA A N 1
ATOM 1580 C CA . ALA A 1 199 ? 38.846 9.354 26.661 1.00 29.36 227 ALA A CA 1
ATOM 1581 C C . ALA A 1 199 ? 39.160 7.871 26.608 1.00 32.38 227 ALA A C 1
ATOM 1582 O O . ALA A 1 199 ? 38.268 7.060 26.375 1.00 31.25 227 ALA A O 1
ATOM 1584 N N . GLN A 1 200 ? 40.430 7.526 26.767 1.00 29.62 228 GLN A N 1
ATOM 1585 C CA . GLN A 1 200 ? 40.950 6.157 26.740 1.00 29.50 228 GLN A CA 1
ATOM 1586 C C . GLN A 1 200 ? 42.264 6.137 27.520 1.00 34.52 228 GLN A C 1
ATOM 1587 O O . GLN A 1 200 ? 43.018 7.103 27.477 1.00 35.91 228 GLN A O 1
ATOM 1593 N N . GLY A 1 201 ? 42.506 5.059 28.237 1.00 31.67 229 GLY A N 1
ATOM 1594 C CA . GLY A 1 201 ? 43.709 4.914 29.038 1.00 31.80 229 GLY A CA 1
ATOM 1595 C C . GLY A 1 201 ? 43.702 3.671 29.891 1.00 35.28 229 GLY A C 1
ATOM 1596 O O . GLY A 1 201 ? 43.032 2.678 29.584 1.00 32.81 229 GLY A O 1
ATOM 1597 N N . GLN A 1 202 ? 44.455 3.737 30.980 1.00 33.54 230 GLN A N 1
ATOM 1598 C CA . GLN A 1 202 ? 44.561 2.676 31.948 1.00 32.72 230 GLN A CA 1
ATOM 1599 C C . GLN A 1 202 ? 44.080 3.174 33.301 1.00 35.70 230 GLN A C 1
ATOM 1600 O O . GLN A 1 202 ? 44.167 4.368 33.596 1.00 35.01 230 GLN A O 1
ATOM 1606 N N . ALA A 1 203 ? 43.530 2.252 34.113 1.00 30.04 231 ALA A N 1
ATOM 1607 C CA . ALA A 1 203 ? 43.061 2.555 35.466 1.00 28.97 231 ALA A CA 1
ATOM 1608 C C . ALA A 1 203 ? 43.434 1.425 36.410 1.00 34.31 231 ALA A C 1
ATOM 1609 O O . ALA A 1 203 ? 43.756 0.330 35.961 1.00 32.50 231 ALA A O 1
ATOM 1611 N N . SER A 1 204 ? 43.385 1.699 37.714 1.00 33.81 232 SER A N 1
ATOM 1612 C CA . SER A 1 204 ? 43.669 0.744 38.778 1.00 35.52 232 SER A CA 1
ATOM 1613 C C . SER A 1 204 ? 42.384 0.036 39.234 1.00 39.02 232 SER A C 1
ATOM 1614 O O . SER A 1 204 ? 41.353 0.681 39.404 1.00 37.40 232 SER A O 1
ATOM 1617 N N . ALA A 1 205 ? 42.444 -1.290 39.391 1.00 35.74 233 ALA A N 1
ATOM 1618 C CA . ALA A 1 205 ? 41.333 -2.101 39.889 1.00 34.29 233 ALA A CA 1
ATOM 1619 C C . ALA A 1 205 ? 41.727 -2.737 41.239 1.00 40.91 233 ALA A C 1
ATOM 1620 O O . ALA A 1 205 ? 41.177 -3.763 41.644 1.00 41.48 233 ALA A O 1
ATOM 1622 N N . GLY A 1 206 ? 42.689 -2.122 41.927 1.00 37.66 234 GLY A N 1
ATOM 1623 C CA . GLY A 1 206 ? 43.143 -2.629 43.210 1.00 38.72 234 GLY A CA 1
ATOM 1624 C C . GLY A 1 206 ? 44.350 -3.528 43.080 1.00 46.02 234 GLY A C 1
ATOM 1625 O O . GLY A 1 206 ? 45.102 -3.425 42.111 1.00 44.96 234 GLY A O 1
ATOM 1626 N N . PHE A 1 207 ? 44.542 -4.414 44.064 1.00 44.88 235 PHE A N 1
ATOM 1627 C CA . PHE A 1 207 ? 45.683 -5.312 44.161 1.00 45.51 235 PHE A CA 1
ATOM 1628 C C . PHE A 1 207 ? 45.300 -6.763 44.342 1.00 49.95 235 PHE A C 1
ATOM 1629 O O . PHE A 1 207 ? 44.257 -7.060 44.913 1.00 48.89 235 PHE A O 1
ATOM 1637 N N . THR A 1 208 ? 46.171 -7.665 43.872 1.00 48.43 236 THR A N 1
ATOM 1638 C CA . THR A 1 208 ? 46.032 -9.104 44.059 1.00 49.90 236 THR A CA 1
ATOM 1639 C C . THR A 1 208 ? 46.612 -9.458 45.449 1.00 57.68 236 THR A C 1
ATOM 1640 O O . THR A 1 208 ? 47.357 -8.658 46.029 1.00 56.44 236 THR A O 1
ATOM 1644 N N . ASP A 1 209 ? 46.314 -10.669 45.947 1.00 58.61 237 ASP A N 1
ATOM 1645 C CA . ASP A 1 209 ? 46.816 -11.197 47.227 1.00 61.24 237 ASP A CA 1
ATOM 1646 C C . ASP A 1 209 ? 48.364 -11.338 47.214 1.00 66.16 237 ASP A C 1
ATOM 1647 O O . ASP A 1 209 ? 48.964 -11.619 48.259 1.00 68.89 237 ASP A O 1
ATOM 1652 N N . GLU A 1 210 ? 48.997 -11.116 46.035 1.00 59.78 238 GLU A N 1
ATOM 1653 C CA . GLU A 1 210 ? 50.446 -11.154 45.840 1.00 59.17 238 GLU A CA 1
ATOM 1654 C C . GLU A 1 210 ? 51.025 -9.728 45.843 1.00 60.03 238 GLU A C 1
ATOM 1655 O O . GLU A 1 210 ? 52.210 -9.538 45.565 1.00 59.79 238 GLU A O 1
ATOM 1661 N N . GLY A 1 211 ? 50.184 -8.744 46.166 1.00 55.83 239 GLY A N 1
ATOM 1662 C CA . GLY A 1 211 ? 50.552 -7.329 46.224 1.00 55.34 239 GLY A CA 1
ATOM 1663 C C . GLY A 1 211 ? 50.753 -6.651 44.877 1.00 55.94 239 GLY A C 1
ATOM 1664 O O . GLY A 1 211 ? 51.332 -5.559 44.801 1.00 55.38 239 GLY A O 1
ATOM 1665 N N . ARG A 1 212 ? 50.263 -7.295 43.804 1.00 49.17 240 ARG A N 1
ATOM 1666 C CA . ARG A 1 212 ? 50.393 -6.795 42.441 1.00 46.92 240 ARG A CA 1
ATOM 1667 C C . ARG A 1 212 ? 49.183 -5.940 42.071 1.00 45.55 240 ARG A C 1
ATOM 1668 O O . ARG A 1 212 ? 48.045 -6.356 42.296 1.00 44.68 240 ARG A O 1
ATOM 1676 N N . GLU A 1 213 ? 49.423 -4.743 41.514 1.00 37.73 241 GLU A N 1
ATOM 1677 C CA . GLU A 1 213 ? 48.332 -3.864 41.092 1.00 34.08 241 GLU A CA 1
ATOM 1678 C C . GLU A 1 213 ? 47.656 -4.418 39.851 1.00 34.98 241 GLU A C 1
ATOM 1679 O O . GLU A 1 213 ? 48.331 -4.895 38.943 1.00 33.25 241 GLU A O 1
ATOM 1685 N N . VAL A 1 214 ? 46.310 -4.380 39.829 1.00 30.32 242 VAL A N 1
ATOM 1686 C CA . VAL A 1 214 ? 45.512 -4.809 38.686 1.00 28.66 242 VAL A CA 1
ATOM 1687 C C . VAL A 1 214 ? 45.269 -3.561 37.840 1.00 32.45 242 VAL A C 1
ATOM 1688 O O . VAL A 1 214 ? 44.639 -2.602 38.304 1.00 30.25 242 VAL A O 1
ATOM 1692 N N . VAL A 1 215 ? 45.812 -3.565 36.619 1.00 31.69 243 VAL A N 1
ATOM 1693 C CA . VAL A 1 215 ? 45.730 -2.434 35.694 1.00 31.99 243 VAL A CA 1
ATOM 1694 C C . VAL A 1 215 ? 44.816 -2.834 34.551 1.00 34.22 243 VAL A C 1
ATOM 1695 O O . VAL A 1 215 ? 45.026 -3.842 33.872 1.00 32.07 243 VAL A O 1
ATOM 1699 N N . VAL A 1 216 ? 43.765 -2.044 34.387 1.00 31.56 244 VAL A N 1
ATOM 1700 C CA . VAL A 1 216 ? 42.757 -2.294 33.378 1.00 30.08 244 VAL A CA 1
ATOM 1701 C C . VAL A 1 216 ? 42.857 -1.232 32.288 1.00 33.74 244 VAL A C 1
ATOM 1702 O O . VAL A 1 216 ? 43.419 -0.159 32.507 1.00 32.95 244 VAL A O 1
ATOM 1706 N N . ALA A 1 217 ? 42.284 -1.538 31.138 1.00 30.40 245 ALA A N 1
ATOM 1707 C CA . ALA A 1 217 ? 42.150 -0.622 30.010 1.00 30.09 245 ALA A CA 1
ATOM 1708 C C . ALA A 1 217 ? 40.746 -0.041 30.062 1.00 33.25 245 ALA A C 1
ATOM 1709 O O . ALA A 1 217 ? 39.795 -0.748 30.431 1.00 31.72 245 ALA A O 1
ATOM 1711 N N . TYR A 1 218 ? 40.587 1.222 29.693 1.00 30.40 246 TYR A N 1
ATOM 1712 C CA . TYR A 1 218 ? 39.248 1.810 29.656 1.00 28.52 246 TYR A CA 1
ATOM 1713 C C . TYR A 1 218 ? 39.118 2.702 28.454 1.00 29.77 246 TYR A C 1
ATOM 1714 O O . TYR A 1 218 ? 40.119 3.231 27.978 1.00 27.82 246 TYR A O 1
ATOM 1723 N N . ALA A 1 219 ? 37.876 2.876 27.990 1.00 25.98 247 ALA A N 1
ATOM 1724 C CA . ALA A 1 219 ? 37.447 3.782 26.943 1.00 27.18 247 ALA A CA 1
ATOM 1725 C C . ALA A 1 219 ? 36.081 4.389 27.321 1.00 31.68 247 ALA A C 1
ATOM 1726 O O . ALA A 1 219 ? 35.160 3.671 27.708 1.00 29.85 247 ALA A O 1
ATOM 1728 N N . GLU A 1 220 ? 35.970 5.714 27.221 1.00 27.55 248 GLU A N 1
ATOM 1729 C CA . GLU A 1 220 ? 34.733 6.423 27.475 1.00 27.04 248 GLU A CA 1
ATOM 1730 C C . GLU A 1 220 ? 34.144 6.854 26.138 1.00 30.74 248 GLU A C 1
ATOM 1731 O O . GLU A 1 220 ? 34.822 7.531 25.364 1.00 31.27 248 GLU A O 1
ATOM 1737 N N . LEU A 1 221 ? 32.904 6.439 25.849 1.00 25.42 249 LEU A N 1
ATOM 1738 C CA . LEU A 1 221 ? 32.229 6.798 24.603 1.00 26.00 249 LEU A CA 1
ATOM 1739 C C . LEU A 1 221 ? 30.942 7.552 24.941 1.00 29.84 249 LEU A C 1
ATOM 1740 O O . LEU A 1 221 ? 30.229 7.182 25.866 1.00 30.24 249 LEU A O 1
ATOM 1745 N N . SER A 1 222 ? 30.674 8.624 24.221 1.00 25.83 250 SER A N 1
ATOM 1746 C CA . SER A 1 222 ? 29.551 9.526 24.439 1.00 24.51 250 SER A CA 1
ATOM 1747 C C . SER A 1 222 ? 28.612 9.422 23.223 1.00 28.70 250 SER A C 1
ATOM 1748 O O . SER A 1 222 ? 29.050 9.606 22.099 1.00 25.78 250 SER A O 1
ATOM 1751 N N . THR A 1 223 ? 27.353 9.031 23.441 1.00 27.91 251 THR A N 1
ATOM 1752 C CA . THR A 1 223 ? 26.440 8.777 22.318 1.00 27.02 251 THR A CA 1
ATOM 1753 C C . THR A 1 223 ? 25.118 9.510 22.471 1.00 30.30 251 THR A C 1
ATOM 1754 O O . THR A 1 223 ? 24.801 10.055 23.533 1.00 28.31 251 THR A O 1
ATOM 1758 N N . SER A 1 224 ? 24.312 9.445 21.418 1.00 26.24 252 SER A N 1
ATOM 1759 C CA . SER A 1 224 ? 22.967 9.995 21.419 1.00 25.02 252 SER A CA 1
ATOM 1760 C C . SER A 1 224 ? 22.021 8.921 22.062 1.00 28.39 252 SER A C 1
ATOM 1761 O O . SER A 1 224 ? 22.496 8.013 22.757 1.00 25.94 252 SER A O 1
ATOM 1764 N N . ARG A 1 225 ? 20.706 9.033 21.848 1.00 25.16 253 ARG A N 1
ATOM 1765 C CA . ARG A 1 225 ? 19.702 8.189 22.504 1.00 23.66 253 ARG A CA 1
ATOM 1766 C C . ARG A 1 225 ? 19.804 6.680 22.179 1.00 27.63 253 ARG A C 1
ATOM 1767 O O . ARG A 1 225 ? 19.932 6.259 21.018 1.00 28.24 253 ARG A O 1
ATOM 1775 N N . LEU A 1 226 ? 19.733 5.882 23.246 1.00 23.33 254 LEU A N 1
ATOM 1776 C CA . LEU A 1 226 ? 19.700 4.421 23.199 1.00 22.06 254 LEU A CA 1
ATOM 1777 C C . LEU A 1 226 ? 18.232 3.980 23.190 1.00 28.64 254 LEU A C 1
ATOM 1778 O O . LEU A 1 226 ? 17.490 4.282 24.131 1.00 29.54 254 LEU A O 1
ATOM 1791 N N . VAL A 1 228 ? 15.293 0.766 21.907 1.00 30.15 256 VAL A N 1
ATOM 1792 C CA . VAL A 1 228 ? 14.919 -0.536 21.346 1.00 30.77 256 VAL A CA 1
ATOM 1793 C C . VAL A 1 228 ? 14.029 -0.219 20.126 1.00 33.91 256 VAL A C 1
ATOM 1794 O O . VAL A 1 228 ? 12.999 0.438 20.280 1.00 33.42 256 VAL A O 1
ATOM 1798 N N . ARG A 1 229 ? 14.427 -0.629 18.939 1.00 30.81 257 ARG A N 1
ATOM 1799 C CA . ARG A 1 229 ? 13.613 -0.453 17.723 1.00 31.37 257 ARG A CA 1
ATOM 1800 C C . ARG A 1 229 ? 13.925 -1.582 16.769 1.00 35.43 257 ARG A C 1
ATOM 1801 O O . ARG A 1 229 ? 14.986 -2.187 16.888 1.00 35.97 257 ARG A O 1
ATOM 1809 N N . ASP A 1 230 ? 13.011 -1.893 15.847 1.00 31.90 258 ASP A N 1
ATOM 1810 C CA . ASP A 1 230 ? 13.245 -3.037 14.972 1.00 32.46 258 ASP A CA 1
ATOM 1811 C C . ASP A 1 230 ? 14.127 -2.679 13.748 1.00 35.39 258 ASP A C 1
ATOM 1812 O O . ASP A 1 230 ? 14.565 -3.602 13.076 1.00 33.70 258 ASP A O 1
ATOM 1817 N N . TRP A 1 231 ? 14.449 -1.382 13.514 1.00 32.08 259 TRP A N 1
ATOM 1818 C CA . TRP A 1 231 ? 15.251 -0.987 12.344 1.00 33.11 259 TRP A CA 1
ATOM 1819 C C . TRP A 1 231 ? 16.755 -0.796 12.624 1.00 36.56 259 TRP A C 1
ATOM 1820 O O . TRP A 1 231 ? 17.527 -0.697 11.677 1.00 36.27 259 TRP A O 1
ATOM 1831 N N . TYR A 1 232 ? 17.185 -0.783 13.886 1.00 35.14 260 TYR A N 1
ATOM 1832 C CA . TYR A 1 232 ? 18.608 -0.712 14.193 1.00 33.61 260 TYR A CA 1
ATOM 1833 C C . TYR A 1 232 ? 18.916 -1.409 15.486 1.00 38.87 260 TYR A C 1
ATOM 1834 O O . TYR A 1 232 ? 18.200 -1.267 16.465 1.00 37.13 260 TYR A O 1
ATOM 1843 N N . SER A 1 233 ? 20.017 -2.159 15.468 1.00 37.45 261 SER A N 1
ATOM 1844 C CA . SER A 1 233 ? 20.561 -2.904 16.596 1.00 35.99 261 SER A CA 1
ATOM 1845 C C . SER A 1 233 ? 21.974 -2.333 16.880 1.00 36.09 261 SER A C 1
ATOM 1846 O O . SER A 1 233 ? 22.945 -2.740 16.244 1.00 35.06 261 SER A O 1
ATOM 1849 N N . PRO A 1 234 ? 22.087 -1.325 17.779 1.00 31.25 262 PRO A N 1
ATOM 1850 C CA . PRO A 1 234 ? 23.415 -0.727 18.060 1.00 30.44 262 PRO A CA 1
ATOM 1851 C C . PRO A 1 234 ? 24.445 -1.767 18.527 1.00 31.74 262 PRO A C 1
ATOM 1852 O O . PRO A 1 234 ? 24.114 -2.702 19.298 1.00 27.18 262 PRO A O 1
ATOM 1856 N N . LYS A 1 235 ? 25.687 -1.585 18.046 1.00 27.54 263 LYS A N 1
ATOM 1857 C CA A LYS A 1 235 ? 26.769 -2.502 18.349 0.50 26.76 263 LYS A CA 1
ATOM 1858 C CA B LYS A 1 235 ? 26.780 -2.498 18.333 0.50 26.74 263 LYS A CA 1
ATOM 1859 C C . LYS A 1 235 ? 27.930 -1.853 19.107 1.00 29.72 263 LYS A C 1
ATOM 1860 O O . LYS A 1 235 ? 28.309 -0.713 18.822 1.00 28.23 263 LYS A O 1
ATOM 1871 N N . LEU A 1 236 ? 28.513 -2.610 20.068 1.00 25.91 264 LEU A N 1
ATOM 1872 C CA . LEU A 1 236 ? 29.730 -2.230 20.776 1.00 25.55 264 LEU A CA 1
ATOM 1873 C C . LEU A 1 236 ? 30.801 -3.140 20.204 1.00 28.71 264 LEU A C 1
ATOM 1874 O O . LEU A 1 236 ? 30.610 -4.363 20.161 1.00 26.29 264 LEU A O 1
ATOM 1879 N N . THR A 1 237 ? 31.892 -2.554 19.690 1.00 28.89 265 THR A N 1
ATOM 1880 C CA . THR A 1 237 ? 32.971 -3.352 19.077 1.00 29.81 265 THR A CA 1
ATOM 1881 C C . THR A 1 237 ? 34.309 -3.011 19.710 1.00 32.75 265 THR A C 1
ATOM 1882 O O . THR A 1 237 ? 34.622 -1.829 19.889 1.00 32.10 265 THR A O 1
ATOM 1886 N N . VAL A 1 238 ? 35.093 -4.059 20.050 1.00 28.43 266 VAL A N 1
ATOM 1887 C CA . VAL A 1 238 ? 36.427 -3.909 20.616 1.00 27.65 266 VAL A CA 1
ATOM 1888 C C . VAL A 1 238 ? 37.369 -4.732 19.717 1.00 32.02 266 VAL A C 1
ATOM 1889 O O . VAL A 1 238 ? 37.192 -5.940 19.561 1.00 31.84 266 VAL A O 1
ATOM 1893 N N . ARG A 1 239 ? 38.314 -4.041 19.067 1.00 27.90 267 ARG A N 1
ATOM 1894 C CA . ARG A 1 239 ? 39.228 -4.654 18.106 1.00 28.97 267 ARG A CA 1
ATOM 1895 C C . ARG A 1 239 ? 40.677 -4.526 18.521 1.00 33.91 267 ARG A C 1
ATOM 1896 O O . ARG A 1 239 ? 41.087 -3.428 18.934 1.00 32.48 267 ARG A O 1
ATOM 1904 N N . ARG A 1 240 ? 41.453 -5.647 18.418 1.00 31.45 268 ARG A N 1
ATOM 1905 C CA . ARG A 1 240 ? 42.911 -5.636 18.637 1.00 32.37 268 ARG A CA 1
ATOM 1906 C C . ARG A 1 240 ? 43.530 -4.970 17.418 1.00 36.90 268 ARG A C 1
ATOM 1907 O O . ARG A 1 240 ? 43.317 -5.472 16.312 1.00 35.81 268 ARG A O 1
ATOM 1915 N N . LYS A 1 241 ? 44.247 -3.835 17.597 1.00 34.59 269 LYS A N 1
ATOM 1916 C CA . LYS A 1 241 ? 44.873 -3.050 16.515 1.00 35.31 269 LYS A CA 1
ATOM 1917 C C . LYS A 1 241 ? 45.849 -3.866 15.635 1.00 41.50 269 LYS A C 1
ATOM 1918 O O . LYS A 1 241 ? 45.785 -3.770 14.405 1.00 41.89 269 LYS A O 1
ATOM 1924 N N . ALA A 1 242 ? 46.733 -4.658 16.263 1.00 38.93 270 ALA A N 1
ATOM 1925 C CA . ALA A 1 242 ? 47.789 -5.442 15.609 1.00 39.78 270 ALA A CA 1
ATOM 1926 C C . ALA A 1 242 ? 47.305 -6.431 14.539 1.00 45.17 270 ALA A C 1
ATOM 1927 O O . ALA A 1 242 ? 47.900 -6.478 13.460 1.00 45.51 270 ALA A O 1
ATOM 1929 N N . ASP A 1 243 ? 46.261 -7.234 14.833 1.00 42.86 271 ASP A N 1
ATOM 1930 C CA . ASP A 1 243 ? 45.770 -8.258 13.895 1.00 42.10 271 ASP A CA 1
ATOM 1931 C C . ASP A 1 243 ? 44.339 -7.984 13.410 1.00 45.63 271 ASP A C 1
ATOM 1932 O O . ASP A 1 243 ? 43.807 -8.757 12.610 1.00 47.53 271 ASP A O 1
ATOM 1937 N N . GLY A 1 244 ? 43.755 -6.870 13.848 1.00 39.84 272 GLY A N 1
ATOM 1938 C CA . GLY A 1 244 ? 42.410 -6.454 13.454 1.00 38.34 272 GLY A CA 1
ATOM 1939 C C . GLY A 1 244 ? 41.295 -7.370 13.913 1.00 37.25 272 GLY A C 1
ATOM 1940 O O . GLY A 1 244 ? 40.178 -7.255 13.405 1.00 34.48 272 GLY A O 1
ATOM 1941 N N . VAL A 1 245 ? 41.567 -8.260 14.897 1.00 31.41 273 VAL A N 1
ATOM 1942 C CA . VAL A 1 245 ? 40.574 -9.189 15.430 1.00 29.06 273 VAL A CA 1
ATOM 1943 C C . VAL A 1 245 ? 39.615 -8.452 16.349 1.00 35.50 273 VAL A C 1
ATOM 1944 O O . VAL A 1 245 ? 40.044 -7.709 17.243 1.00 36.35 273 VAL A O 1
ATOM 1948 N N . GLU A 1 246 ? 38.311 -8.656 16.123 1.00 32.13 274 GLU A N 1
ATOM 1949 C CA . GLU A 1 246 ? 37.287 -8.053 16.969 1.00 31.63 274 GLU A CA 1
ATOM 1950 C C . GLU A 1 246 ? 36.984 -9.022 18.083 1.00 34.89 274 GLU A C 1
ATOM 1951 O O . GLU A 1 246 ? 36.279 -10.000 17.865 1.00 35.94 274 GLU A O 1
ATOM 1957 N N . ILE A 1 247 ? 37.554 -8.779 19.260 1.00 31.66 275 ILE A N 1
ATOM 1958 C CA . ILE A 1 247 ? 37.429 -9.663 20.432 1.00 30.83 275 ILE A CA 1
ATOM 1959 C C . ILE A 1 247 ? 36.034 -9.547 21.068 1.00 32.58 275 ILE A C 1
ATOM 1960 O O . ILE A 1 247 ? 35.562 -10.514 21.662 1.00 31.08 275 ILE A O 1
ATOM 1965 N N . ILE A 1 248 ? 35.389 -8.362 20.940 1.00 28.83 276 ILE A N 1
ATOM 1966 C CA . ILE A 1 248 ? 34.037 -8.056 21.422 1.00 27.71 276 ILE A CA 1
ATOM 1967 C C . ILE A 1 248 ? 33.261 -7.391 20.265 1.00 31.55 276 ILE A C 1
ATOM 1968 O O . ILE A 1 248 ? 33.765 -6.467 19.609 1.00 30.53 276 ILE A O 1
ATOM 1973 N N . ASN A 1 249 ? 32.058 -7.903 19.995 1.00 28.01 277 ASN A N 1
ATOM 1974 C CA . ASN A 1 249 ? 31.145 -7.410 18.980 1.00 28.42 277 ASN A CA 1
ATOM 1975 C C . ASN A 1 249 ? 29.768 -7.842 19.400 1.00 35.16 277 ASN A C 1
ATOM 1976 O O . ASN A 1 249 ? 29.316 -8.945 19.067 1.00 36.77 277 ASN A O 1
ATOM 1981 N N . ILE A 1 250 ? 29.108 -6.978 20.167 1.00 30.82 278 ILE A N 1
ATOM 1982 C CA . ILE A 1 250 ? 27.844 -7.340 20.784 1.00 30.51 278 ILE A CA 1
ATOM 1983 C C . ILE A 1 250 ? 26.715 -6.379 20.471 1.00 32.23 278 ILE A C 1
ATOM 1984 O O . ILE A 1 250 ? 26.964 -5.190 20.249 1.00 30.15 278 ILE A O 1
ATOM 1989 N N . PRO A 1 251 ? 25.451 -6.855 20.560 1.00 30.39 279 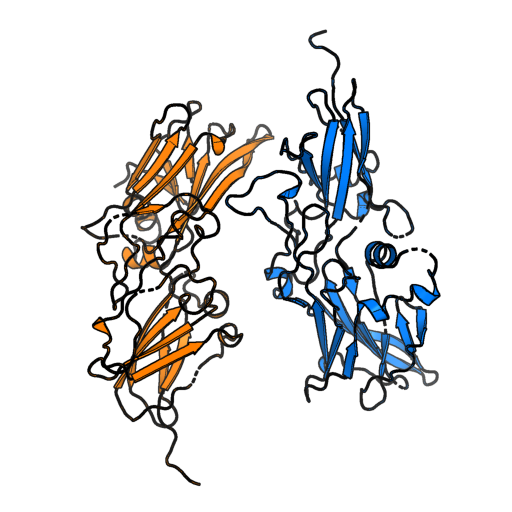PRO A N 1
ATOM 1990 C CA . PRO A 1 251 ? 24.327 -5.914 20.479 1.00 29.51 279 PRO A CA 1
ATOM 1991 C C . PRO A 1 251 ? 24.230 -5.219 21.848 1.00 30.54 279 PRO A C 1
ATOM 1992 O O . PRO A 1 251 ? 23.765 -5.797 22.838 1.00 29.09 279 PRO A O 1
ATOM 1996 N N . LEU A 1 252 ? 24.765 -3.995 21.898 1.00 26.58 280 LEU A N 1
ATOM 1997 C CA . LEU A 1 252 ? 24.884 -3.141 23.069 1.00 26.97 280 LEU A CA 1
ATOM 1998 C C . LEU A 1 252 ? 23.586 -3.025 23.912 1.00 30.76 280 LEU A C 1
ATOM 1999 O O . LEU A 1 252 ? 23.668 -3.135 25.132 1.00 30.81 280 LEU A O 1
ATOM 2004 N N . ILE A 1 253 ? 22.425 -2.807 23.276 1.00 27.05 281 ILE A N 1
ATOM 2005 C CA . ILE A 1 253 ? 21.155 -2.587 23.967 1.00 26.65 281 ILE A CA 1
ATOM 2006 C C . ILE A 1 253 ? 20.688 -3.868 24.700 1.00 32.78 281 ILE A C 1
ATOM 2007 O O . ILE A 1 253 ? 20.315 -3.798 25.885 1.00 33.85 281 ILE A O 1
ATOM 2012 N N . ASN A 1 254 ? 20.812 -5.016 24.043 1.00 28.69 282 ASN A N 1
ATOM 2013 C CA . ASN A 1 254 ? 20.498 -6.328 24.609 1.00 30.06 282 ASN A CA 1
ATOM 2014 C C . ASN A 1 254 ? 21.314 -6.629 25.859 1.00 31.03 282 ASN A C 1
ATOM 2015 O O . ASN A 1 254 ? 20.771 -7.165 26.820 1.00 29.50 282 ASN A O 1
ATOM 2020 N N . TYR A 1 255 ? 22.604 -6.266 25.843 1.00 27.79 283 TYR A N 1
ATOM 2021 C CA . TYR A 1 255 ? 23.529 -6.490 26.952 1.00 27.05 283 TYR A CA 1
ATOM 2022 C C . TYR A 1 255 ? 23.153 -5.584 28.108 1.00 29.28 283 TYR A C 1
ATOM 2023 O O . TYR A 1 255 ? 23.044 -6.088 29.203 1.00 28.64 283 TYR A O 1
ATOM 2032 N N . LEU A 1 256 ? 22.776 -4.322 27.851 1.00 26.07 284 LEU A N 1
ATOM 2033 C CA . LEU A 1 256 ? 22.384 -3.409 28.947 1.00 26.44 284 LEU A CA 1
ATOM 2034 C C . LEU A 1 256 ? 21.071 -3.837 29.583 1.00 30.56 284 LEU A C 1
ATOM 2035 O O . LEU A 1 256 ? 20.890 -3.670 30.782 1.00 29.75 284 LEU A O 1
ATOM 2040 N N . LEU A 1 257 ? 20.159 -4.377 28.765 1.00 27.28 285 LEU A N 1
ATOM 2041 C CA . LEU A 1 257 ? 18.860 -4.833 29.225 1.00 26.31 285 LEU A CA 1
ATOM 2042 C C . LEU A 1 257 ? 19.022 -6.117 30.062 1.00 29.57 285 LEU A C 1
ATOM 2043 O O . LEU A 1 257 ? 18.093 -6.439 30.786 1.00 29.82 285 LEU A O 1
ATOM 2056 N N . LEU A 1 259 ? 21.033 -6.167 32.540 1.00 26.49 287 LEU A N 1
ATOM 2057 C CA . LEU A 1 259 ? 21.102 -5.566 33.861 1.00 26.76 287 LEU A CA 1
ATOM 2058 C C . LEU A 1 259 ? 19.663 -5.241 34.331 1.00 33.72 287 LEU A C 1
ATOM 2059 O O . LEU A 1 259 ? 19.328 -5.482 35.486 1.00 34.63 287 LEU A O 1
ATOM 2064 N N . LYS A 1 260 ? 18.820 -4.706 33.428 1.00 30.51 288 LYS A N 1
ATOM 2065 C CA . LYS A 1 260 ? 17.437 -4.391 33.755 1.00 30.49 288 LYS A CA 1
ATOM 2066 C C . LYS A 1 260 ? 16.670 -5.648 34.173 1.00 34.31 288 LYS A C 1
ATOM 2067 O O . LYS A 1 260 ? 16.011 -5.632 35.203 1.00 33.79 288 LYS A O 1
ATOM 2073 N N . SER A 1 261 ? 16.816 -6.748 33.425 1.00 32.27 289 SER A N 1
ATOM 2074 C CA . SER A 1 261 ? 16.131 -8.014 33.702 1.00 32.80 289 SER A CA 1
ATOM 2075 C C . SER A 1 261 ? 16.486 -8.562 35.083 1.00 39.03 289 SER A C 1
ATOM 2076 O O . SER A 1 261 ? 15.638 -9.161 35.730 1.00 40.80 289 SER A O 1
ATOM 2079 N N . ASP A 1 262 ? 17.717 -8.314 35.539 1.00 36.14 290 ASP A N 1
ATOM 2080 C CA . ASP A 1 262 ? 18.231 -8.715 36.840 1.00 37.48 290 ASP A CA 1
ATOM 2081 C C . ASP A 1 262 ? 17.752 -7.816 37.982 1.00 39.79 290 ASP A C 1
ATOM 2082 O O . ASP A 1 262 ? 17.240 -8.315 38.974 1.00 40.38 290 ASP A O 1
ATOM 2087 N N . LEU A 1 263 ? 17.934 -6.502 37.862 1.00 35.00 291 LEU A N 1
ATOM 2088 C CA . LEU A 1 263 ? 17.646 -5.631 38.987 1.00 34.74 291 LEU A CA 1
ATOM 2089 C C . LEU A 1 263 ? 16.403 -4.786 38.878 1.00 35.72 291 LEU A C 1
ATOM 2090 O O . LEU A 1 263 ? 15.984 -4.238 39.899 1.00 36.34 291 LEU A O 1
ATOM 2095 N N . TYR A 1 264 ? 15.861 -4.584 37.671 1.00 29.96 292 TYR A N 1
ATOM 2096 C CA . TYR A 1 264 ? 14.716 -3.679 37.490 1.00 29.29 292 TYR A CA 1
ATOM 2097 C C . TYR A 1 264 ? 13.706 -4.330 36.537 1.00 32.03 292 TYR A C 1
ATOM 2098 O O . TYR A 1 264 ? 13.281 -3.702 35.580 1.00 31.39 292 TYR A O 1
ATOM 2107 N N . ALA A 1 265 ? 13.361 -5.601 36.781 1.00 30.39 293 ALA A N 1
ATOM 2108 C CA . ALA A 1 265 ? 12.492 -6.402 35.917 1.00 31.06 293 ALA A CA 1
ATOM 2109 C C . ALA A 1 265 ? 11.112 -5.764 35.616 1.00 36.39 293 ALA A C 1
ATOM 2110 O O . ALA A 1 265 ? 10.611 -5.967 34.503 1.00 35.93 293 ALA A O 1
ATOM 2112 N N . SER A 1 266 ? 10.546 -4.952 36.545 1.00 32.22 294 SER A N 1
ATOM 2113 C CA . SER A 1 266 ? 9.229 -4.308 36.334 1.00 32.16 294 SER A CA 1
ATOM 2114 C C . SER A 1 266 ? 9.326 -3.008 35.558 1.00 37.15 294 SER A C 1
ATOM 2115 O O . SER A 1 266 ? 8.297 -2.457 35.123 1.00 38.12 294 SER A O 1
ATOM 2126 N N . ASP A 1 268 ? 10.089 -0.481 32.483 1.00 26.72 296 ASP A N 1
ATOM 2127 C CA . ASP A 1 268 ? 9.978 -0.502 31.037 1.00 26.39 296 ASP A CA 1
ATOM 2128 C C . ASP A 1 268 ? 11.393 -0.412 30.437 1.00 29.10 296 ASP A C 1
ATOM 2129 O O . ASP A 1 268 ? 12.233 0.309 30.980 1.00 30.29 296 ASP A O 1
ATOM 2134 N N . SER A 1 269 ? 11.665 -1.190 29.373 1.00 25.61 297 SER A N 1
ATOM 2135 C CA . SER A 1 269 ? 12.987 -1.248 28.731 1.00 25.21 297 SER A CA 1
ATOM 2136 C C . SER A 1 269 ? 13.466 0.137 28.253 1.00 30.57 297 SER A C 1
ATOM 2137 O O . SER A 1 269 ? 14.597 0.528 28.568 1.00 30.34 297 SER A O 1
ATOM 2140 N N . GLN A 1 270 ? 12.601 0.883 27.563 1.00 29.43 298 GLN A N 1
ATOM 2141 C CA . GLN A 1 270 ? 12.919 2.233 27.065 1.00 29.67 298 GLN A CA 1
ATOM 2142 C C . GLN A 1 270 ? 13.152 3.217 28.221 1.00 30.67 298 GLN A C 1
ATOM 2143 O O . GLN A 1 270 ? 14.088 4.014 28.161 1.00 28.91 298 GLN A O 1
ATOM 2149 N N . GLU A 1 271 ? 12.332 3.128 29.278 1.00 27.87 299 GLU A N 1
ATOM 2150 C CA . GLU A 1 271 ? 12.452 3.962 30.495 1.00 27.01 299 GLU A CA 1
ATOM 2151 C C . GLU A 1 271 ? 13.815 3.782 31.146 1.00 28.89 299 GLU A C 1
ATOM 2152 O O . GLU A 1 271 ? 14.422 4.763 31.572 1.00 29.18 299 GLU A O 1
ATOM 2158 N N . PHE A 1 272 ? 14.271 2.530 31.252 1.00 25.43 300 PHE A N 1
ATOM 2159 C CA . PHE A 1 272 ? 15.585 2.148 31.782 1.00 24.73 300 PHE A CA 1
ATOM 2160 C C . PHE A 1 272 ? 16.685 2.765 30.896 1.00 27.08 300 PHE A C 1
ATOM 2161 O O . PHE A 1 272 ? 17.630 3.384 31.418 1.00 27.03 300 PHE A O 1
ATOM 2169 N N . LEU A 1 273 ? 16.544 2.629 29.561 1.00 21.06 301 LEU A N 1
ATOM 2170 C CA . LEU A 1 273 ? 17.538 3.190 28.631 1.00 21.57 301 LEU A CA 1
ATOM 2171 C C . LEU A 1 273 ? 17.555 4.718 28.654 1.00 25.49 301 LEU A C 1
ATOM 2172 O O . LEU A 1 273 ? 18.606 5.306 28.368 1.00 23.37 301 LEU A O 1
ATOM 2177 N N . ASP A 1 274 ? 16.398 5.362 29.007 1.00 22.94 302 ASP A N 1
ATOM 2178 C CA . ASP A 1 274 ? 16.340 6.823 29.111 1.00 23.56 302 ASP A CA 1
ATOM 2179 C C . ASP A 1 274 ? 16.734 7.309 30.493 1.00 28.28 302 ASP A C 1
ATOM 2180 O O . ASP A 1 274 ? 17.481 8.274 30.568 1.00 29.41 302 ASP A O 1
ATOM 2185 N N . ARG A 1 275 ? 16.271 6.660 31.577 1.00 26.25 303 ARG A N 1
ATOM 2186 C CA . ARG A 1 275 ? 16.595 7.106 32.952 1.00 27.57 303 ARG A CA 1
ATOM 2187 C C . ARG A 1 275 ? 18.094 6.995 33.281 1.00 29.28 303 ARG A C 1
ATOM 2188 O O . ARG A 1 275 ? 18.615 7.825 34.000 1.00 27.98 303 ARG A O 1
ATOM 2196 N N . GLU A 1 276 ? 18.749 5.956 32.795 1.00 25.15 304 GLU A N 1
ATOM 2197 C CA . GLU A 1 276 ? 20.161 5.778 33.042 1.00 25.31 304 GLU A CA 1
ATOM 2198 C C . GLU A 1 276 ? 20.965 6.410 31.915 1.00 27.81 304 GLU A C 1
ATOM 2199 O O . GLU A 1 276 ? 20.718 6.121 30.749 1.00 29.16 304 GLU A O 1
ATOM 2205 N N . SER A 1 277 ? 21.904 7.291 32.258 1.00 23.48 305 SER A N 1
ATOM 2206 C CA . SER A 1 277 ? 22.736 7.971 31.256 1.00 24.37 305 SER A CA 1
ATOM 2207 C C . SER A 1 277 ? 24.253 7.721 31.475 1.00 26.99 305 SER A C 1
ATOM 2208 O O . SER A 1 277 ? 25.071 8.115 30.643 1.00 27.45 305 SER A O 1
ATOM 2211 N N . GLU A 1 278 ? 24.610 7.103 32.600 1.00 24.68 306 GLU A N 1
ATOM 2212 C CA . GLU A 1 278 ? 25.983 6.806 32.978 1.00 26.74 306 GLU A CA 1
ATOM 2213 C C . GLU A 1 278 ? 26.108 5.318 33.052 1.00 30.60 306 GLU A C 1
ATOM 2214 O O . GLU A 1 278 ? 25.474 4.701 33.893 1.00 32.76 306 GLU A O 1
ATOM 2220 N N . TRP A 1 279 ? 26.826 4.726 32.082 1.00 26.14 307 TRP A N 1
ATOM 2221 C CA . TRP A 1 279 ? 26.976 3.281 31.946 1.00 24.16 307 TRP A CA 1
ATOM 2222 C C . TRP A 1 279 ? 28.411 2.854 32.058 1.00 30.32 307 TRP A C 1
ATOM 2223 O O . TRP A 1 279 ? 29.311 3.569 31.604 1.00 30.88 307 TRP A O 1
ATOM 2234 N N . SER A 1 280 ? 28.639 1.659 32.603 1.00 26.13 308 SER A N 1
ATOM 2235 C CA . SER A 1 280 ? 29.982 1.095 32.683 1.00 24.56 308 SER A CA 1
ATOM 2236 C C . SER A 1 280 ? 29.903 -0.388 32.435 1.00 31.80 308 SER A C 1
ATOM 2237 O O . SER A 1 280 ? 28.935 -1.042 32.850 1.00 32.35 308 SER A O 1
ATOM 2248 N N . ILE A 1 282 ? 32.396 -3.925 32.222 1.00 25.33 310 ILE A N 1
ATOM 2249 C CA . ILE A 1 282 ? 33.685 -4.586 32.407 1.00 25.50 310 ILE A CA 1
ATOM 2250 C C . ILE A 1 282 ? 33.650 -5.938 31.708 1.00 30.71 310 ILE A C 1
ATOM 2251 O O . ILE A 1 282 ? 32.801 -6.773 32.018 1.00 27.63 310 ILE A O 1
ATOM 2256 N N . PHE A 1 283 ? 34.573 -6.124 30.759 1.00 27.98 311 PHE A N 1
ATOM 2257 C CA . PHE A 1 283 ? 34.760 -7.374 30.041 1.00 27.34 311 PHE A CA 1
ATOM 2258 C C . PHE A 1 283 ? 36.044 -8.024 30.568 1.00 30.16 311 PHE A C 1
ATOM 2259 O O . PHE A 1 283 ? 37.072 -7.352 30.701 1.00 29.10 311 PHE A O 1
ATOM 2267 N N . PHE A 1 284 ? 35.979 -9.317 30.891 1.00 27.12 312 PHE A N 1
ATOM 2268 C CA . PHE A 1 284 ? 37.144 -10.033 31.422 1.00 26.79 312 PHE A CA 1
ATOM 2269 C C . PHE A 1 284 ? 37.849 -10.782 30.298 1.00 29.09 312 PHE A C 1
ATOM 2270 O O . PHE A 1 284 ? 37.193 -11.379 29.440 1.00 28.19 312 PHE A O 1
ATOM 2278 N N . LEU A 1 285 ? 39.186 -10.666 30.273 1.00 24.58 313 LEU A N 1
ATOM 2279 C CA . LEU A 1 285 ? 40.011 -11.265 29.230 1.00 25.81 313 LEU A CA 1
ATOM 2280 C C . LEU A 1 285 ? 40.911 -12.345 29.775 1.00 31.79 313 LEU A C 1
ATOM 2281 O O . LEU A 1 285 ? 41.383 -12.275 30.909 1.00 31.28 313 LEU A O 1
ATOM 2286 N N . SER A 1 286 ? 41.163 -13.333 28.928 1.00 30.67 314 SER A N 1
ATOM 2287 C CA . SER A 1 286 ? 42.096 -14.425 29.160 1.00 31.12 314 SER A CA 1
ATOM 2288 C C . SER A 1 286 ? 43.535 -13.927 28.824 1.00 36.12 314 SER A C 1
ATOM 2289 O O . SER A 1 286 ? 43.646 -12.869 28.179 1.00 34.52 314 SER A O 1
ATOM 2292 N N . PRO A 1 287 ? 44.646 -14.625 29.233 1.00 34.20 315 PRO A N 1
ATOM 2293 C CA . PRO A 1 287 ? 46.007 -14.112 28.923 1.00 34.29 315 PRO A CA 1
ATOM 2294 C C . PRO A 1 287 ? 46.278 -13.825 27.445 1.00 39.17 315 PRO A C 1
ATOM 2295 O O . PRO A 1 287 ? 47.077 -12.932 27.164 1.00 39.84 315 PRO A O 1
ATOM 2299 N N . ASN A 1 288 ? 45.570 -14.498 26.509 1.00 36.16 316 ASN A N 1
ATOM 2300 C CA . ASN A 1 288 ? 45.719 -14.271 25.063 1.00 36.79 316 ASN A CA 1
ATOM 2301 C C . ASN A 1 288 ? 44.921 -13.030 24.583 1.00 43.18 316 ASN A C 1
ATOM 2302 O O . ASN A 1 288 ? 44.896 -12.741 23.378 1.00 45.33 316 ASN A O 1
ATOM 2307 N N . LEU A 1 289 ? 44.283 -12.303 25.535 1.00 37.79 317 LEU A N 1
ATOM 2308 C CA . LEU A 1 289 ? 43.494 -11.087 25.345 1.00 36.01 317 LEU A CA 1
ATOM 2309 C C . LEU A 1 289 ? 42.246 -11.346 24.490 1.00 38.53 317 LEU A C 1
ATOM 2310 O O . LEU A 1 289 ? 41.828 -10.513 23.679 1.00 38.37 317 LEU A O 1
ATOM 2315 N N . GLU A 1 290 ? 41.624 -12.504 24.731 1.00 34.25 318 GLU A N 1
ATOM 2316 C CA . GLU A 1 290 ? 40.357 -12.885 24.130 1.00 33.16 318 GLU A CA 1
ATOM 2317 C C . GLU A 1 290 ? 39.318 -12.712 25.204 1.00 33.13 318 GLU A C 1
ATOM 2318 O O . GLU A 1 290 ? 39.643 -12.835 26.391 1.00 32.96 318 GLU A O 1
ATOM 2324 N N . TRP A 1 291 ? 38.090 -12.388 24.819 1.00 27.71 319 TRP A N 1
ATOM 2325 C CA . TRP A 1 291 ? 37.046 -12.159 25.804 1.00 26.24 319 TRP A CA 1
ATOM 2326 C C . TRP A 1 291 ? 36.490 -13.482 26.373 1.00 31.17 319 TRP A C 1
ATOM 2327 O O . TRP A 1 291 ? 36.118 -14.381 25.610 1.00 30.99 319 TRP A O 1
ATOM 2338 N N . ILE A 1 292 ? 36.437 -13.587 27.720 1.00 27.15 320 ILE A N 1
ATOM 2339 C CA . ILE A 1 292 ? 35.849 -14.739 28.422 1.00 28.26 320 ILE A CA 1
ATOM 2340 C C . ILE A 1 292 ? 34.338 -14.480 28.428 1.00 32.41 320 ILE A C 1
ATOM 2341 O O . ILE A 1 292 ? 33.827 -13.677 29.219 1.00 30.05 320 ILE A O 1
ATOM 2346 N N . LYS A 1 293 ? 33.638 -15.101 27.470 1.00 31.10 321 LYS A N 1
ATOM 2347 C CA . LYS A 1 293 ? 32.225 -14.869 27.219 1.00 29.56 321 LYS A CA 1
ATOM 2348 C C . LYS A 1 293 ? 31.333 -15.632 28.218 1.00 35.32 321 LYS A C 1
ATOM 2349 O O . LYS A 1 293 ? 30.479 -16.425 27.821 1.00 37.18 321 LYS A O 1
ATOM 2355 N N . THR A 1 294 ? 31.492 -15.335 29.534 1.00 32.89 322 THR A N 1
ATOM 2356 C CA . THR A 1 294 ? 30.728 -15.974 30.616 1.00 32.09 322 THR A CA 1
ATOM 2357 C C . THR A 1 294 ? 29.957 -14.927 31.452 1.00 35.72 322 THR A C 1
ATOM 2358 O O . THR A 1 294 ? 28.721 -14.893 31.421 1.00 34.58 322 THR A O 1
ATOM 2362 N N . TYR A 1 295 ? 30.696 -14.069 32.175 1.00 32.09 323 TYR A N 1
ATOM 2363 C CA . TYR A 1 295 ? 30.183 -13.002 33.042 1.00 30.20 323 TYR A CA 1
ATOM 2364 C C . TYR A 1 295 ? 30.861 -11.691 32.745 1.00 33.81 323 TYR A C 1
ATOM 2365 O O . TYR A 1 295 ? 32.063 -11.656 32.469 1.00 33.27 323 TYR A O 1
ATOM 2374 N N . ILE A 1 296 ? 30.084 -10.619 32.788 1.00 30.12 324 ILE A N 1
ATOM 2375 C CA . ILE A 1 296 ? 30.547 -9.237 32.641 1.00 29.78 324 ILE A CA 1
ATOM 2376 C C . ILE A 1 296 ? 29.979 -8.416 33.815 1.00 33.83 324 ILE A C 1
ATOM 2377 O O . ILE A 1 296 ? 29.158 -8.912 34.597 1.00 34.68 324 ILE A O 1
ATOM 2382 N N . LYS A 1 297 ? 30.429 -7.188 33.952 1.00 29.20 325 LYS A N 1
ATOM 2383 C CA . LYS A 1 297 ? 29.892 -6.276 34.932 1.00 27.94 325 LYS A CA 1
ATOM 2384 C C . LYS A 1 297 ? 29.219 -5.153 34.212 1.00 29.65 325 LYS A C 1
ATOM 2385 O O . LYS A 1 297 ? 29.809 -4.592 33.296 1.00 28.30 325 LYS A O 1
ATOM 2391 N N . ILE A 1 298 ? 27.951 -4.865 34.572 1.00 25.86 326 ILE A N 1
ATOM 2392 C CA . ILE A 1 298 ? 27.231 -3.713 34.028 1.00 24.16 326 ILE A CA 1
ATOM 2393 C C . ILE A 1 298 ? 26.874 -2.855 35.217 1.00 27.72 326 ILE A C 1
ATOM 2394 O O . ILE A 1 298 ? 26.255 -3.360 36.146 1.00 28.39 326 ILE A O 1
ATOM 2399 N N . ASN A 1 299 ? 27.300 -1.577 35.215 1.00 24.07 327 ASN A N 1
ATOM 2400 C CA . ASN A 1 299 ? 27.047 -0.614 36.293 1.00 24.38 327 ASN A CA 1
ATOM 2401 C C . ASN A 1 299 ? 27.350 -1.218 37.672 1.00 30.66 327 ASN A C 1
ATOM 2402 O O . ASN A 1 299 ? 26.575 -1.071 38.612 1.00 30.76 327 ASN A O 1
ATOM 2407 N N . ASP A 1 300 ? 28.512 -1.885 37.773 1.00 32.59 328 ASP A N 1
ATOM 2408 C CA . ASP A 1 300 ? 29.071 -2.534 38.973 1.00 35.26 328 ASP A CA 1
ATOM 2409 C C . ASP A 1 300 ? 28.260 -3.781 39.388 1.00 38.38 328 ASP A C 1
ATOM 2410 O O . ASP A 1 300 ? 28.474 -4.310 40.465 1.00 40.34 328 ASP A O 1
ATOM 2415 N N . TRP A 1 301 ? 27.377 -4.283 38.529 1.00 34.03 329 TRP A N 1
ATOM 2416 C CA . TRP A 1 301 ? 26.601 -5.470 38.873 1.00 35.73 329 TRP A CA 1
ATOM 2417 C C . TRP A 1 301 ? 27.020 -6.633 37.941 1.00 34.94 329 TRP A C 1
ATOM 2418 O O . TRP A 1 301 ? 27.071 -6.452 36.732 1.00 32.35 329 TRP A O 1
ATOM 2429 N N . THR A 1 302 ? 27.365 -7.799 38.512 1.00 33.49 330 THR A N 1
ATOM 2430 C CA . THR A 1 302 ? 27.808 -8.964 37.737 1.00 33.26 330 THR A CA 1
ATOM 2431 C C . THR A 1 302 ? 26.612 -9.626 37.033 1.00 38.05 330 THR A C 1
ATOM 2432 O O . THR A 1 302 ? 25.629 -10.008 37.668 1.00 37.99 330 THR A O 1
ATOM 2436 N N . VAL A 1 303 ? 26.709 -9.735 35.704 1.00 35.13 331 VAL A N 1
ATOM 2437 C CA . VAL A 1 303 ? 25.671 -10.308 34.851 1.00 34.44 331 VAL A CA 1
ATOM 2438 C C . VAL A 1 303 ? 26.214 -11.537 34.092 1.00 37.74 331 VAL A C 1
ATOM 2439 O O . VAL A 1 303 ? 27.283 -11.463 33.480 1.00 35.55 331 VAL A O 1
ATOM 2443 N N . ARG A 1 304 ? 25.457 -12.649 34.121 1.00 35.92 332 ARG A N 1
ATOM 2444 C CA . ARG A 1 304 ? 25.743 -13.850 33.355 1.00 37.32 332 ARG A CA 1
ATOM 2445 C C . ARG A 1 304 ? 25.238 -13.636 31.927 1.00 44.91 332 ARG A C 1
ATOM 2446 O O . ARG A 1 304 ? 24.090 -13.243 31.755 1.00 44.48 332 ARG A O 1
ATOM 2454 N N . ILE A 1 305 ? 26.085 -13.850 30.911 1.00 46.87 333 ILE A N 1
ATOM 2455 C CA . ILE A 1 305 ? 25.685 -13.631 29.513 1.00 49.18 333 ILE A CA 1
ATOM 2456 C C . ILE A 1 305 ? 24.659 -14.702 29.036 1.00 59.12 333 ILE A C 1
ATOM 2457 O O . ILE A 1 305 ? 23.516 -14.324 28.719 1.00 60.00 333 ILE A O 1
ATOM 2462 N N . ASN A 1 306 ? 25.068 -16.005 28.966 1.00 57.10 334 ASN A N 1
ATOM 2463 C CA . ASN A 1 306 ? 24.219 -17.112 28.482 1.00 80.33 334 ASN A CA 1
ATOM 2464 C C . ASN A 1 306 ? 23.095 -17.474 29.462 1.00 111.56 334 ASN A C 1
ATOM 2465 O O . ASN A 1 306 ? 22.122 -16.742 29.651 1.00 74.42 334 ASN A O 1
ATOM 2467 N N . ASP B 1 7 ? 61.361 -12.681 -11.985 1.00 89.75 35 ASP B N 1
ATOM 2468 C CA . ASP B 1 7 ? 60.175 -11.830 -12.101 1.00 87.68 35 ASP B CA 1
ATOM 2469 C C . ASP B 1 7 ? 59.385 -12.172 -13.373 1.00 91.57 35 ASP B C 1
ATOM 2470 O O . ASP B 1 7 ? 59.688 -13.174 -14.035 1.00 93.75 35 ASP B O 1
ATOM 2472 N N . LEU B 1 8 ? 58.355 -11.360 -13.697 1.00 85.18 36 LEU B N 1
ATOM 2473 C CA . LEU B 1 8 ? 57.500 -11.606 -14.850 1.00 84.18 36 LEU B CA 1
ATOM 2474 C C . LEU B 1 8 ? 57.446 -10.445 -15.820 1.00 84.57 36 LEU B C 1
ATOM 2475 O O . LEU B 1 8 ? 57.523 -10.678 -17.025 1.00 85.59 36 LEU B O 1
ATOM 2480 N N . ALA B 1 9 ? 57.282 -9.217 -15.324 1.00 77.50 37 ALA B N 1
ATOM 2481 C CA . ALA B 1 9 ? 57.087 -8.059 -16.196 1.00 75.46 37 ALA B CA 1
ATOM 2482 C C . ALA B 1 9 ? 58.108 -6.924 -16.010 1.00 78.67 37 ALA B C 1
ATOM 2483 O O . ALA B 1 9 ? 58.737 -6.860 -14.946 1.00 79.10 37 ALA B O 1
ATOM 2485 N N . PRO B 1 10 ? 58.251 -5.985 -17.010 1.00 73.32 38 PRO B N 1
ATOM 2486 C CA . PRO B 1 10 ? 59.133 -4.835 -16.804 1.00 71.11 38 PRO B CA 1
ATOM 2487 C C . PRO B 1 10 ? 58.549 -3.926 -15.737 1.00 70.75 38 PRO B C 1
ATOM 2488 O O . PRO B 1 10 ? 57.380 -4.058 -15.356 1.00 70.03 38 PRO B O 1
ATOM 2492 N N . CYS B 1 11 ? 59.363 -2.983 -15.295 1.00 63.53 39 CYS B N 1
ATOM 2493 C CA . CYS B 1 11 ? 59.070 -2.004 -14.271 1.00 59.60 39 CYS B CA 1
ATOM 2494 C C . CYS B 1 11 ? 57.686 -1.353 -14.430 1.00 58.48 39 CYS B C 1
ATOM 2495 O O . CYS B 1 11 ? 57.397 -0.874 -15.529 1.00 57.68 39 CYS B O 1
ATOM 2498 N N . PRO B 1 12 ? 56.858 -1.253 -13.343 1.00 52.17 40 PRO B N 1
ATOM 2499 C CA . PRO B 1 12 ? 55.592 -0.500 -13.444 1.00 50.43 40 PRO B CA 1
ATOM 2500 C C . PRO B 1 12 ? 55.824 0.928 -13.938 1.00 52.72 40 PRO B C 1
ATOM 2501 O O . PRO B 1 12 ? 56.857 1.537 -13.652 1.00 52.16 40 PRO B O 1
ATOM 2505 N N . HIS B 1 13 ? 54.885 1.437 -14.728 1.00 48.22 41 HIS B N 1
ATOM 2506 C CA . HIS B 1 13 ? 55.025 2.758 -15.331 1.00 45.81 41 HIS B CA 1
ATOM 2507 C C . HIS B 1 13 ? 53.718 3.550 -15.275 1.00 48.03 41 HIS B C 1
ATOM 2508 O O . HIS B 1 13 ? 52.643 2.979 -15.500 1.00 48.26 41 HIS B O 1
ATOM 2515 N N . GLY B 1 14 ? 53.823 4.850 -14.965 1.00 41.83 42 GLY B N 1
ATOM 2516 C CA . GLY B 1 14 ? 52.670 5.735 -14.947 1.00 39.49 42 GLY B CA 1
ATOM 2517 C C . GLY B 1 14 ? 52.815 6.986 -14.114 1.00 45.28 42 GLY B C 1
ATOM 2518 O O . GLY B 1 14 ? 53.878 7.617 -14.079 1.00 44.34 42 GLY B O 1
ATOM 2519 N N . VAL B 1 15 ? 51.714 7.370 -13.460 1.00 42.39 43 VAL B N 1
ATOM 2520 C CA . VAL B 1 15 ? 51.654 8.552 -12.611 1.00 41.46 43 VAL B CA 1
ATOM 2521 C C . VAL B 1 15 ? 51.069 8.187 -11.267 1.00 43.99 43 VAL B C 1
ATOM 2522 O O . VAL B 1 15 ? 50.390 7.173 -11.131 1.00 43.43 43 VAL B O 1
ATOM 2526 N N . SER B 1 16 ? 51.330 9.045 -10.282 1.00 41.38 44 SER B N 1
ATOM 2527 C CA . SER B 1 16 ? 50.823 8.992 -8.915 1.00 40.89 44 SER B CA 1
ATOM 2528 C C . SER B 1 16 ? 50.330 10.384 -8.594 1.00 43.02 44 SER B C 1
ATOM 2529 O O . SER B 1 16 ? 51.129 11.311 -8.471 1.00 42.25 44 SER B O 1
ATOM 2532 N N . LEU B 1 17 ? 49.012 10.549 -8.529 1.00 39.91 45 LEU B N 1
ATOM 2533 C CA . LEU B 1 17 ? 48.441 11.874 -8.358 1.00 38.68 45 LEU B CA 1
ATOM 2534 C C . LEU B 1 17 ? 47.982 12.183 -6.973 1.00 42.86 45 LEU B C 1
ATOM 2535 O O . LEU B 1 17 ? 47.275 11.401 -6.356 1.00 40.54 45 LEU B O 1
ATOM 2540 N N . ARG B 1 18 ? 48.344 13.390 -6.525 1.00 41.76 46 ARG B N 1
ATOM 2541 C CA . ARG B 1 18 ? 47.892 14.017 -5.288 1.00 41.93 46 ARG B CA 1
ATOM 2542 C C . ARG B 1 18 ? 46.842 15.056 -5.682 1.00 46.62 46 ARG B C 1
ATOM 2543 O O . ARG B 1 18 ? 46.945 15.695 -6.743 1.00 46.19 46 ARG B O 1
ATOM 2551 N N . PHE B 1 19 ? 45.799 15.175 -4.876 1.00 45.34 47 PHE B N 1
ATOM 2552 C CA . PHE B 1 19 ? 44.732 16.153 -5.122 1.00 44.38 47 PHE B CA 1
ATOM 2553 C C . PHE B 1 19 ? 44.678 17.121 -3.957 1.00 47.74 47 PHE B C 1
ATOM 2554 O O . PHE B 1 19 ? 44.540 16.691 -2.814 1.00 47.42 47 PHE B O 1
ATOM 2562 N N . ILE B 1 20 ? 44.893 18.417 -4.234 1.00 45.59 48 ILE B N 1
ATOM 2563 C CA . ILE B 1 20 ? 44.878 19.423 -3.172 1.00 45.19 48 ILE B CA 1
ATOM 2564 C C . ILE B 1 20 ? 43.866 20.532 -3.496 1.00 47.07 48 ILE B C 1
ATOM 2565 O O . ILE B 1 20 ? 43.540 20.772 -4.664 1.00 44.19 48 ILE B O 1
ATOM 2570 N N . TYR B 1 21 ? 43.352 21.174 -2.431 1.00 43.62 49 TYR B N 1
ATOM 2571 C CA . TYR B 1 21 ? 42.486 22.344 -2.508 1.00 41.94 49 TYR B CA 1
ATOM 2572 C C . TYR B 1 21 ? 43.040 23.357 -1.496 1.00 45.66 49 TYR B C 1
ATOM 2573 O O . TYR B 1 21 ? 42.637 23.382 -0.337 1.00 45.66 49 TYR B O 1
ATOM 2582 N N . ASP B 1 22 ? 44.041 24.131 -1.940 1.00 42.77 50 ASP B N 1
ATOM 2583 C CA . ASP B 1 22 ? 44.679 25.178 -1.142 1.00 42.24 50 ASP B CA 1
ATOM 2584 C C . ASP B 1 22 ? 44.321 26.558 -1.713 1.00 44.57 50 ASP B C 1
ATOM 2585 O O . ASP B 1 22 ? 44.739 27.574 -1.158 1.00 46.21 50 ASP B O 1
ATOM 2590 N N . TYR B 1 23 ? 43.552 26.599 -2.817 1.00 37.53 51 TYR B N 1
ATOM 2591 C CA . TYR B 1 23 ? 43.159 27.843 -3.494 1.00 34.58 51 TYR B CA 1
ATOM 2592 C C . TYR B 1 23 ? 42.002 28.509 -2.730 1.00 36.71 51 TYR B C 1
ATOM 2593 O O . TYR B 1 23 ? 40.890 28.613 -3.208 1.00 35.67 51 TYR B O 1
ATOM 2602 N N . ASN B 1 24 ? 42.281 28.904 -1.508 1.00 36.44 52 ASN B N 1
ATOM 2603 C CA . ASN B 1 24 ? 41.352 29.528 -0.579 1.00 36.17 52 ASN B CA 1
ATOM 2604 C C . ASN B 1 24 ? 42.108 30.664 0.135 1.00 38.73 52 ASN B C 1
ATOM 2605 O O . ASN B 1 24 ? 43.305 30.866 -0.127 1.00 36.99 52 ASN B O 1
ATOM 2618 N N . GLU B 1 26 ? 42.961 30.929 3.169 1.00 39.74 54 GLU B N 1
ATOM 2619 C CA . GLU B 1 26 ? 43.860 30.384 4.187 1.00 41.26 54 GLU B CA 1
ATOM 2620 C C . GLU B 1 26 ? 45.157 29.931 3.566 1.00 44.44 54 GLU B C 1
ATOM 2621 O O . GLU B 1 26 ? 46.111 29.680 4.292 1.00 45.82 54 GLU B O 1
ATOM 2627 N N . TYR B 1 27 ? 45.194 29.808 2.231 1.00 40.85 55 TYR B N 1
ATOM 2628 C CA . TYR B 1 27 ? 46.351 29.325 1.460 1.00 42.13 55 TYR B CA 1
ATOM 2629 C C . TYR B 1 27 ? 46.814 27.948 2.023 1.00 50.25 55 TYR B C 1
ATOM 2630 O O . TYR B 1 27 ? 48.014 27.655 2.109 1.00 52.86 55 TYR B O 1
ATOM 2639 N N . ALA B 1 28 ? 45.844 27.134 2.447 1.00 46.60 56 ALA B N 1
ATOM 2640 C CA . ALA B 1 28 ? 46.105 25.845 3.059 1.00 48.54 56 ALA B CA 1
ATOM 2641 C C . ALA B 1 28 ? 45.130 24.776 2.567 1.00 52.58 56 ALA B C 1
ATOM 2642 O O . ALA B 1 28 ? 43.932 25.033 2.397 1.00 50.61 56 ALA B O 1
ATOM 2644 N N . ASN B 1 29 ? 45.660 23.559 2.373 1.00 51.50 57 ASN B N 1
ATOM 2645 C CA . ASN B 1 29 ? 44.913 22.419 1.856 1.00 50.90 57 ASN B CA 1
ATOM 2646 C C . ASN B 1 29 ? 43.733 22.018 2.755 1.00 56.29 57 ASN B C 1
ATOM 2647 O O . ASN B 1 29 ? 43.896 21.782 3.950 1.00 58.16 57 ASN B O 1
ATOM 2652 N N . ALA B 1 30 ? 42.545 21.947 2.149 1.00 51.37 58 ALA B N 1
ATOM 2653 C CA . ALA B 1 30 ? 41.293 21.568 2.794 1.00 50.33 58 ALA B CA 1
ATOM 2654 C C . ALA B 1 30 ? 40.585 20.483 1.979 1.00 53.66 58 ALA B C 1
ATOM 2655 O O . ALA B 1 30 ? 39.390 20.222 2.200 1.00 54.01 58 ALA B O 1
ATOM 2657 N N . PHE B 1 31 ? 41.327 19.837 1.040 1.00 48.80 59 PHE B N 1
ATOM 2658 C CA . PHE B 1 31 ? 40.778 18.791 0.174 1.00 48.29 59 PHE B CA 1
ATOM 2659 C C . PHE B 1 31 ? 40.080 17.697 0.966 1.00 53.01 59 PHE B C 1
ATOM 2660 O O . PHE B 1 31 ? 38.932 17.396 0.659 1.00 50.43 59 PHE B O 1
ATOM 2668 N N . ALA B 1 32 ? 40.782 17.079 1.945 1.00 54.42 60 ALA B N 1
ATOM 2669 C CA . ALA B 1 32 ? 40.275 15.935 2.723 1.00 56.08 60 ALA B CA 1
ATOM 2670 C C . ALA B 1 32 ? 38.993 16.260 3.503 1.00 62.33 60 ALA B C 1
ATOM 2671 O O . ALA B 1 32 ? 38.156 15.369 3.654 1.00 64.16 60 ALA B O 1
ATOM 2673 N N . LYS B 1 33 ? 38.797 17.527 3.932 1.00 58.59 61 LYS B N 1
ATOM 2674 C CA . LYS B 1 33 ? 37.569 17.889 4.645 1.00 58.70 61 LYS B CA 1
ATOM 2675 C C . LYS B 1 33 ? 36.492 18.447 3.716 1.00 59.48 61 LYS B C 1
ATOM 2676 O O . LYS B 1 33 ? 35.322 18.423 4.100 1.00 59.01 61 LYS B O 1
ATOM 2682 N N . LYS B 1 34 ? 36.847 18.893 2.491 1.00 54.13 62 LYS B N 1
ATOM 2683 C CA . LYS B 1 34 ? 35.835 19.485 1.609 1.00 51.93 62 LYS B CA 1
ATOM 2684 C C . LYS B 1 34 ? 35.425 18.631 0.410 1.00 55.91 62 LYS B C 1
ATOM 2685 O O . LYS B 1 34 ? 34.250 18.704 0.030 1.00 56.63 62 LYS B O 1
ATOM 2691 N N . VAL B 1 35 ? 36.336 17.834 -0.191 1.00 51.18 63 VAL B N 1
ATOM 2692 C CA . VAL B 1 35 ? 35.979 17.054 -1.392 1.00 50.62 63 VAL B CA 1
ATOM 2693 C C . VAL B 1 35 ? 35.696 15.586 -1.038 1.00 56.74 63 VAL B C 1
ATOM 2694 O O . VAL B 1 35 ? 36.617 14.823 -0.769 1.00 58.17 63 VAL B O 1
ATOM 2698 N N . ASP B 1 36 ? 34.406 15.209 -1.084 1.00 54.02 64 ASP B N 1
ATOM 2699 C CA . ASP B 1 36 ? 33.834 13.903 -0.742 1.00 55.43 64 ASP B CA 1
ATOM 2700 C C . ASP B 1 36 ? 33.684 12.934 -1.953 1.00 59.49 64 ASP B C 1
ATOM 2701 O O . ASP B 1 36 ? 33.400 11.748 -1.761 1.00 59.35 64 ASP B O 1
ATOM 2706 N N . CYS B 1 37 ? 33.793 13.452 -3.183 1.00 55.11 65 CYS B N 1
ATOM 2707 C CA . CYS B 1 37 ? 33.682 12.639 -4.395 1.00 55.77 65 CYS B CA 1
ATOM 2708 C C . CYS B 1 37 ? 34.572 13.234 -5.465 1.00 54.73 65 CYS B C 1
ATOM 2709 O O . CYS B 1 37 ? 34.634 14.454 -5.628 1.00 53.32 65 CYS B O 1
ATOM 2712 N N . LEU B 1 38 ? 35.329 12.377 -6.137 1.00 48.67 66 LEU B N 1
ATOM 2713 C CA . LEU B 1 38 ? 36.305 12.830 -7.112 1.00 45.65 66 LEU B CA 1
ATOM 2714 C C . LEU B 1 38 ? 36.113 12.130 -8.442 1.00 48.81 66 LEU B C 1
ATOM 2715 O O . LEU B 1 38 ? 35.931 10.921 -8.482 1.00 50.20 66 LEU B O 1
ATOM 2720 N N . THR B 1 39 ? 36.121 12.907 -9.528 1.00 42.08 67 THR B N 1
ATOM 2721 C CA . THR B 1 39 ? 36.043 12.408 -10.890 1.00 40.87 67 THR B CA 1
ATOM 2722 C C . THR B 1 39 ? 37.370 12.783 -11.535 1.00 42.38 67 THR B C 1
ATOM 2723 O O . THR B 1 39 ? 37.666 13.964 -11.663 1.00 41.65 67 THR B O 1
ATOM 2727 N N . LEU B 1 40 ? 38.172 11.800 -11.922 1.00 38.15 68 LEU B N 1
ATOM 2728 C CA . LEU B 1 40 ? 39.469 12.050 -12.566 1.00 35.83 68 LEU B CA 1
ATOM 2729 C C . LEU B 1 40 ? 39.418 11.528 -14.006 1.00 36.85 68 LEU B C 1
ATOM 2730 O O . LEU B 1 40 ? 39.148 10.344 -14.230 1.00 33.67 68 LEU B O 1
ATOM 2735 N N . LEU B 1 41 ? 39.697 12.414 -14.973 1.00 35.49 69 LEU B N 1
ATOM 2736 C CA . LEU B 1 41 ? 39.680 12.095 -16.401 1.00 36.61 69 LEU B CA 1
ATOM 2737 C C . LEU B 1 41 ? 41.086 12.109 -16.976 1.00 41.98 69 LEU B C 1
ATOM 2738 O O . LEU B 1 41 ? 41.876 12.988 -16.647 1.00 41.98 69 LEU B O 1
ATOM 2743 N N . VAL B 1 42 ? 41.399 11.119 -17.826 1.00 40.14 70 VAL B N 1
ATOM 2744 C CA . VAL B 1 42 ? 42.710 10.962 -18.451 1.00 39.76 70 VAL B CA 1
ATOM 2745 C C . VAL B 1 42 ? 42.574 11.196 -19.940 1.00 43.81 70 VAL B C 1
ATOM 2746 O O . VAL B 1 42 ? 41.759 10.542 -20.592 1.00 43.20 70 VAL B O 1
ATOM 2750 N N . TYR B 1 43 ? 43.387 12.120 -20.473 1.00 40.43 71 TYR B N 1
ATOM 2751 C CA . TYR B 1 43 ? 43.473 12.434 -21.901 1.00 41.18 71 TYR B CA 1
ATOM 2752 C C . TYR B 1 43 ? 44.915 12.277 -22.364 1.00 46.30 71 TYR B C 1
ATOM 2753 O O . TYR B 1 43 ? 45.834 12.511 -21.580 1.00 44.38 71 TYR B O 1
ATOM 2762 N N . ASP B 1 44 ? 45.124 11.920 -23.634 1.00 46.02 72 ASP B N 1
ATOM 2763 C CA . ASP B 1 44 ? 46.480 11.802 -24.155 1.00 47.33 72 ASP B CA 1
ATOM 2764 C C . ASP B 1 44 ? 47.005 13.196 -24.561 1.00 53.09 72 ASP B C 1
ATOM 2765 O O . ASP B 1 44 ? 46.300 14.204 -24.403 1.00 50.18 72 ASP B O 1
ATOM 2770 N N . GLU B 1 45 ? 48.232 13.239 -25.113 1.00 54.76 73 GLU B N 1
ATOM 2771 C CA . GLU B 1 45 ? 48.899 14.467 -25.555 1.00 56.28 73 GLU B CA 1
ATOM 2772 C C . GLU B 1 45 ? 48.088 15.222 -26.646 1.00 58.83 73 GLU B C 1
ATOM 2773 O O . GLU B 1 45 ? 48.176 16.447 -26.713 1.00 58.82 73 GLU B O 1
ATOM 2779 N N . ASN B 1 46 ? 47.287 14.507 -27.457 1.00 54.14 74 ASN B N 1
ATOM 2780 C CA . ASN B 1 46 ? 46.455 15.107 -28.511 1.00 53.80 74 ASN B CA 1
ATOM 2781 C C . ASN B 1 46 ? 45.066 15.530 -28.003 1.00 56.31 74 ASN B C 1
ATOM 2782 O O . ASN B 1 46 ? 44.290 16.096 -28.765 1.00 55.50 74 ASN B O 1
ATOM 2787 N N . GLY B 1 47 ? 44.777 15.246 -26.733 1.00 52.64 75 GLY B N 1
ATOM 2788 C CA . GLY B 1 47 ? 43.510 15.554 -26.086 1.00 51.20 75 GLY B CA 1
ATOM 2789 C C . GLY B 1 47 ? 42.425 14.510 -26.256 1.00 54.78 75 GLY B C 1
ATOM 2790 O O . GLY B 1 47 ? 41.258 14.828 -26.037 1.00 55.03 75 GLY B O 1
ATOM 2791 N N . ASN B 1 48 ? 42.774 13.259 -26.632 1.00 51.22 76 ASN B N 1
ATOM 2792 C CA . ASN B 1 48 ? 41.761 12.202 -26.798 1.00 50.62 76 ASN B CA 1
ATOM 2793 C C . ASN B 1 48 ? 41.557 11.423 -25.510 1.00 51.61 76 ASN B C 1
ATOM 2794 O O . ASN B 1 48 ? 42.524 11.114 -24.817 1.00 51.53 76 ASN B O 1
ATOM 2799 N N . TYR B 1 49 ? 40.291 11.082 -25.211 1.00 45.52 77 TYR B N 1
ATOM 2800 C CA . TYR B 1 49 ? 39.883 10.339 -24.023 1.00 43.63 77 TYR B CA 1
ATOM 2801 C C . TYR B 1 49 ? 40.695 9.059 -23.866 1.00 48.11 77 TYR B C 1
ATOM 2802 O O . TYR B 1 49 ? 40.934 8.369 -24.858 1.00 49.90 77 TYR B O 1
ATOM 2811 N N . VAL B 1 50 ? 41.098 8.738 -22.618 1.00 43.36 78 VAL B N 1
ATOM 2812 C CA . VAL B 1 50 ? 41.876 7.533 -22.297 1.00 44.54 78 VAL B CA 1
ATOM 2813 C C . VAL B 1 50 ? 41.151 6.724 -21.196 1.00 49.73 78 VAL B C 1
ATOM 2814 O O . VAL B 1 50 ? 40.934 5.520 -21.368 1.00 50.67 78 VAL B O 1
ATOM 2818 N N . ASP B 1 51 ? 40.838 7.367 -20.056 1.00 45.17 79 ASP B N 1
ATOM 2819 C CA . ASP B 1 51 ? 40.177 6.704 -18.927 1.00 45.86 79 ASP B CA 1
ATOM 2820 C C . ASP B 1 51 ? 39.531 7.694 -17.947 1.00 47.56 79 ASP B C 1
ATOM 2821 O O . ASP B 1 51 ? 39.765 8.915 -17.999 1.00 43.15 79 ASP B O 1
ATOM 2826 N N . THR B 1 52 ? 38.680 7.127 -17.065 1.00 45.59 80 THR B N 1
ATOM 2827 C CA . THR B 1 52 ? 37.997 7.812 -15.981 1.00 44.98 80 THR B CA 1
ATOM 2828 C C . THR B 1 52 ? 38.170 6.998 -14.695 1.00 49.45 80 THR B C 1
ATOM 2829 O O . THR B 1 52 ? 38.050 5.770 -14.699 1.00 47.62 80 THR B O 1
ATOM 2833 N N . ARG B 1 53 ? 38.430 7.707 -13.592 1.00 47.54 81 ARG B N 1
ATOM 2834 C CA . ARG B 1 53 ? 38.488 7.130 -12.257 1.00 48.39 81 ARG B CA 1
ATOM 2835 C C . ARG B 1 53 ? 37.543 7.927 -11.380 1.00 52.20 81 ARG B C 1
ATOM 2836 O O . ARG B 1 53 ? 37.599 9.166 -11.358 1.00 49.90 81 ARG B O 1
ATOM 2844 N N . ILE B 1 54 ? 36.647 7.226 -10.687 1.00 49.81 82 ILE B N 1
ATOM 2845 C CA . ILE B 1 54 ? 35.713 7.882 -9.789 1.00 49.52 82 ILE B CA 1
ATOM 2846 C C . ILE B 1 54 ? 36.031 7.395 -8.379 1.00 53.53 82 ILE B C 1
ATOM 2847 O O . ILE B 1 54 ? 36.174 6.188 -8.169 1.00 52.80 82 ILE B O 1
ATOM 2852 N N . VAL B 1 55 ? 36.197 8.342 -7.427 1.00 49.90 83 VAL B N 1
ATOM 2853 C CA . VAL B 1 55 ? 36.497 8.015 -6.027 1.00 51.16 83 VAL B CA 1
ATOM 2854 C C . VAL B 1 55 ? 35.436 8.661 -5.124 1.00 59.07 83 VAL B C 1
ATOM 2855 O O . VAL B 1 55 ? 35.321 9.878 -5.107 1.00 58.99 83 VAL B O 1
ATOM 2859 N N . THR B 1 56 ? 34.672 7.841 -4.380 1.00 58.96 84 THR B N 1
ATOM 2860 C CA . THR B 1 56 ? 33.596 8.300 -3.491 1.00 59.54 84 THR B CA 1
ATOM 2861 C C . THR B 1 56 ? 33.788 7.844 -2.033 1.00 65.64 84 THR B C 1
ATOM 2862 O O . THR B 1 56 ? 33.092 8.349 -1.148 1.00 67.25 84 THR B O 1
ATOM 2866 N N . GLY B 1 57 ? 34.738 6.937 -1.797 1.00 62.18 85 GLY B N 1
ATOM 2867 C CA . GLY B 1 57 ? 35.027 6.371 -0.481 1.00 63.11 85 GLY B CA 1
ATOM 2868 C C . GLY B 1 57 ? 35.650 7.283 0.567 1.00 66.81 85 GLY B C 1
ATOM 2869 O O . GLY B 1 57 ? 35.706 8.514 0.408 1.00 65.97 85 GLY B O 1
ATOM 2870 N N . THR B 1 58 ? 36.122 6.659 1.666 1.00 62.95 86 THR B N 1
ATOM 2871 C CA . THR B 1 58 ? 36.758 7.318 2.808 1.00 61.53 86 THR B CA 1
ATOM 2872 C C . THR B 1 58 ? 38.203 7.744 2.471 1.00 61.63 86 THR B C 1
ATOM 2873 O O . THR B 1 58 ? 38.754 8.574 3.186 1.00 59.95 86 THR B O 1
ATOM 2877 N N . GLU B 1 59 ? 38.793 7.186 1.371 1.00 57.01 87 GLU B N 1
ATOM 2878 C CA . GLU B 1 59 ? 40.146 7.456 0.843 1.00 55.03 87 GLU B CA 1
ATOM 2879 C C . GLU B 1 59 ? 40.463 8.945 0.763 1.00 54.09 87 GLU B C 1
ATOM 2880 O O . GLU B 1 59 ? 41.565 9.364 1.101 1.00 52.11 87 GLU B O 1
ATOM 2886 N N . LEU B 1 60 ? 39.494 9.732 0.291 1.00 49.67 88 LEU B N 1
ATOM 2887 C CA . LEU B 1 60 ? 39.620 11.165 0.078 1.00 48.19 88 LEU B CA 1
ATOM 2888 C C . LEU B 1 60 ? 39.849 11.950 1.385 1.00 53.61 88 LEU B C 1
ATOM 2889 O O . LEU B 1 60 ? 40.474 13.015 1.335 1.00 51.91 88 LEU B O 1
ATOM 2894 N N . GLN B 1 61 ? 39.428 11.390 2.544 1.00 52.05 89 GLN B N 1
ATOM 2895 C CA . GLN B 1 61 ? 39.611 12.004 3.864 1.00 52.16 89 GLN B CA 1
ATOM 2896 C C . GLN B 1 61 ? 41.030 11.768 4.392 1.00 56.81 89 GLN B C 1
ATOM 2897 O O . GLN B 1 61 ? 41.449 12.431 5.333 1.00 56.99 89 GLN B O 1
ATOM 2903 N N . ASP B 1 62 ? 41.776 10.861 3.767 1.00 54.66 90 ASP B N 1
ATOM 2904 C CA . ASP B 1 62 ? 43.158 10.588 4.135 1.00 56.47 90 ASP B CA 1
ATOM 2905 C C . ASP B 1 62 ? 44.037 11.564 3.364 1.00 61.20 90 ASP B C 1
ATOM 2906 O O . ASP B 1 62 ? 43.968 11.605 2.141 1.00 60.09 90 ASP B O 1
ATOM 2911 N N . GLU B 1 63 ? 44.846 12.372 4.073 1.00 60.07 91 GLU B N 1
ATOM 2912 C CA . GLU B 1 63 ? 45.707 13.377 3.434 1.00 59.40 91 GLU B CA 1
ATOM 2913 C C . GLU B 1 63 ? 46.871 12.755 2.658 1.00 59.90 91 GLU B C 1
ATOM 2914 O O . GLU B 1 63 ? 47.415 13.407 1.755 1.00 58.40 91 GLU B O 1
ATOM 2920 N N . ASN B 1 64 ? 47.220 11.495 2.989 1.00 55.72 92 ASN B N 1
ATOM 2921 C CA A ASN B 1 64 ? 48.302 10.753 2.339 0.50 55.75 92 ASN B CA 1
ATOM 2922 C CA B ASN B 1 64 ? 48.311 10.765 2.350 0.50 55.81 92 ASN B CA 1
ATOM 2923 C C . ASN B 1 64 ? 47.783 10.010 1.095 1.00 57.70 92 ASN B C 1
ATOM 2924 O O . ASN B 1 64 ? 48.541 9.285 0.452 1.00 57.70 92 ASN B O 1
ATOM 2933 N N . TYR B 1 65 ? 46.502 10.239 0.713 1.00 52.09 93 TYR B N 1
ATOM 2934 C CA . TYR B 1 65 ? 45.884 9.618 -0.472 1.00 51.24 93 TYR B CA 1
ATOM 2935 C C . TYR B 1 65 ? 46.577 10.031 -1.768 1.00 54.06 93 TYR B C 1
ATOM 2936 O O . TYR B 1 65 ? 46.761 11.227 -2.023 1.00 52.52 93 TYR B O 1
ATOM 2945 N N . ARG B 1 66 ? 46.939 9.014 -2.581 1.00 49.73 94 ARG B N 1
ATOM 2946 C CA A ARG B 1 66 ? 47.546 9.205 -3.898 0.65 48.25 94 ARG B CA 1
ATOM 2947 C CA B ARG B 1 66 ? 47.545 9.208 -3.895 0.35 47.93 94 ARG B CA 1
ATOM 2948 C C . ARG B 1 66 ? 46.900 8.239 -4.885 1.00 51.39 94 ARG B C 1
ATOM 2949 O O . ARG B 1 66 ? 46.742 7.056 -4.571 1.00 52.88 94 ARG B O 1
ATOM 2972 N N . LYS B 1 68 ? 47.229 6.038 -7.925 1.00 43.44 96 LYS B N 1
ATOM 2973 C CA . LYS B 1 68 ? 48.218 5.351 -8.733 1.00 43.18 96 LYS B CA 1
ATOM 2974 C C . LYS B 1 68 ? 47.578 4.988 -10.062 1.00 49.35 96 LYS B C 1
ATOM 2975 O O . LYS B 1 68 ? 46.528 4.343 -10.080 1.00 50.03 96 LYS B O 1
ATOM 2981 N N . LEU B 1 69 ? 48.180 5.438 -11.170 1.00 45.50 97 LEU B N 1
ATOM 2982 C CA . LEU B 1 69 ? 47.662 5.120 -12.494 1.00 45.49 97 LEU B CA 1
ATOM 2983 C C . LEU B 1 69 ? 48.707 4.435 -13.337 1.00 49.52 97 LEU B C 1
ATOM 2984 O O . LEU B 1 69 ? 49.730 5.044 -13.668 1.00 48.71 97 LEU B O 1
ATOM 2989 N N . ASP B 1 70 ? 48.430 3.185 -13.723 1.00 46.49 98 ASP B N 1
ATOM 2990 C CA . ASP B 1 70 ? 49.282 2.444 -14.648 1.00 47.64 98 ASP B CA 1
ATOM 2991 C C . ASP B 1 70 ? 48.956 2.953 -16.049 1.00 52.56 98 ASP B C 1
ATOM 2992 O O . ASP B 1 70 ? 47.796 2.901 -16.462 1.00 52.80 98 ASP B O 1
ATOM 2997 N N . LEU B 1 71 ? 49.949 3.547 -16.734 1.00 47.59 99 LEU B N 1
ATOM 2998 C CA . LEU B 1 71 ? 49.753 4.132 -18.054 1.00 45.43 99 LEU B CA 1
ATOM 2999 C C . LEU B 1 71 ? 50.903 3.832 -18.989 1.00 52.26 99 LEU B C 1
ATOM 3000 O O . LEU B 1 71 ? 52.054 3.742 -18.557 1.00 52.23 99 LEU B O 1
ATOM 3005 N N . LYS B 1 72 ? 50.592 3.720 -20.281 1.00 51.55 100 LYS B N 1
ATOM 3006 C CA . LYS B 1 72 ? 51.579 3.540 -21.346 1.00 53.77 100 LYS B CA 1
ATOM 3007 C C . LYS B 1 72 ? 52.429 4.814 -21.387 1.00 58.98 100 LYS B C 1
ATOM 3008 O O . LYS B 1 72 ? 51.862 5.906 -21.264 1.00 56.95 100 LYS B O 1
ATOM 3014 N N . GLN B 1 73 ? 53.778 4.685 -21.505 1.00 58.01 101 GLN B N 1
ATOM 3015 C CA . GLN B 1 73 ? 54.703 5.835 -21.515 1.00 57.71 101 GLN B CA 1
ATOM 3016 C C . GLN B 1 73 ? 54.171 6.961 -22.382 1.00 59.21 101 GLN B C 1
ATOM 3017 O O . GLN B 1 73 ? 53.739 6.714 -23.511 1.00 59.09 101 GLN B O 1
ATOM 3023 N N . GLY B 1 74 ? 54.166 8.167 -21.823 1.00 53.38 102 GLY B N 1
ATOM 3024 C CA . GLY B 1 74 ? 53.686 9.339 -22.537 1.00 51.71 102 GLY B CA 1
ATOM 3025 C C . GLY B 1 74 ? 53.387 10.551 -21.686 1.00 53.62 102 GLY B C 1
ATOM 3026 O O . GLY B 1 74 ? 53.533 10.536 -20.457 1.00 53.71 102 GLY B O 1
ATOM 3027 N N . ASN B 1 75 ? 52.966 11.618 -22.358 1.00 46.82 103 ASN B N 1
ATOM 3028 C CA . ASN B 1 75 ? 52.603 12.880 -21.733 1.00 44.74 103 ASN B CA 1
ATOM 3029 C C . ASN B 1 75 ? 51.076 12.940 -21.705 1.00 46.20 103 ASN B C 1
ATOM 3030 O O . ASN B 1 75 ? 50.443 12.787 -22.747 1.00 46.72 103 ASN B O 1
ATOM 3035 N N . TYR B 1 76 ? 50.482 13.052 -20.503 1.00 41.51 104 TYR B N 1
ATOM 3036 C CA . TYR B 1 76 ? 49.020 13.045 -20.331 1.00 40.60 104 TYR B CA 1
ATOM 3037 C C . TYR B 1 76 ? 48.475 14.312 -19.725 1.00 43.97 104 TYR B C 1
ATOM 3038 O O . TYR B 1 76 ? 49.203 15.036 -19.045 1.00 42.41 104 TYR B O 1
ATOM 3047 N N . HIS B 1 77 ? 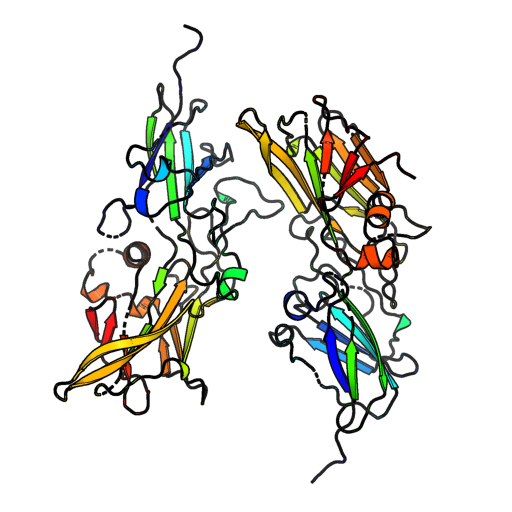47.163 14.525 -19.914 1.00 41.26 105 HIS B N 1
ATOM 3048 C CA . HIS B 1 77 ? 46.428 15.670 -19.385 1.00 40.68 105 HIS B CA 1
ATOM 3049 C C . HIS B 1 77 ? 45.324 15.152 -18.492 1.00 40.75 105 HIS B C 1
ATOM 3050 O O . HIS B 1 77 ? 44.479 14.389 -18.929 1.00 40.07 105 HIS B O 1
ATOM 3057 N N . PHE B 1 78 ? 45.371 15.518 -17.227 1.00 35.16 106 PHE B N 1
ATOM 3058 C CA . PHE B 1 78 ? 44.397 15.028 -16.266 1.00 34.34 106 PHE B CA 1
ATOM 3059 C C . PHE B 1 78 ? 43.437 16.116 -15.875 1.00 38.68 106 PHE B C 1
ATOM 3060 O O . PHE B 1 78 ? 43.871 17.221 -15.584 1.00 39.14 106 PHE B O 1
ATOM 3068 N N . VAL B 1 79 ? 42.140 15.813 -15.840 1.00 34.86 107 VAL B N 1
ATOM 3069 C CA . VAL B 1 79 ? 41.126 16.780 -15.406 1.00 33.72 107 VAL B CA 1
ATOM 3070 C C . VAL B 1 79 ? 40.432 16.192 -14.187 1.00 39.58 107 VAL B C 1
ATOM 3071 O O . VAL B 1 79 ? 39.997 15.045 -14.235 1.00 40.73 107 VAL B O 1
ATOM 3075 N N . ALA B 1 80 ? 40.381 16.951 -13.082 1.00 36.47 108 ALA B N 1
ATOM 3076 C CA . ALA B 1 80 ? 39.727 16.506 -11.849 1.00 35.95 108 ALA B CA 1
ATOM 3077 C C . ALA B 1 80 ? 38.510 17.356 -11.548 1.00 39.95 108 ALA B C 1
ATOM 3078 O O . ALA B 1 80 ? 38.534 18.576 -11.708 1.00 38.31 108 ALA B O 1
ATOM 3080 N N . TYR B 1 81 ? 37.441 16.696 -11.107 1.00 38.97 109 TYR B N 1
ATOM 3081 C CA . TYR B 1 81 ? 36.223 17.356 -10.641 1.00 38.59 109 TYR B CA 1
ATOM 3082 C C . TYR B 1 81 ? 35.896 16.855 -9.278 1.00 43.41 109 TYR B C 1
ATOM 3083 O O . TYR B 1 81 ? 35.988 15.648 -9.043 1.00 41.57 109 TYR B O 1
ATOM 3092 N N . GLY B 1 82 ? 35.509 17.778 -8.399 1.00 39.81 110 GLY B N 1
ATOM 3093 C CA . GLY B 1 82 ? 35.020 17.462 -7.063 1.00 39.35 110 GLY B CA 1
ATOM 3094 C C . GLY B 1 82 ? 33.551 17.851 -6.988 1.00 43.15 110 GLY B C 1
ATOM 3095 O O . GLY B 1 82 ? 33.175 18.906 -7.496 1.00 44.07 110 GLY B O 1
ATOM 3096 N N . GLY B 1 83 ? 32.713 16.991 -6.425 1.00 39.36 111 GLY B N 1
ATOM 3097 C CA . GLY B 1 83 ? 31.290 17.278 -6.273 1.00 39.38 111 GLY B CA 1
ATOM 3098 C C . GLY B 1 83 ? 30.390 16.967 -7.452 1.00 43.76 111 GLY B C 1
ATOM 3099 O O . GLY B 1 83 ? 29.264 17.459 -7.509 1.00 42.88 111 GLY B O 1
ATOM 3100 N N . LEU B 1 84 ? 30.871 16.160 -8.394 1.00 44.15 112 LEU B N 1
ATOM 3101 C CA . LEU B 1 84 ? 30.119 15.723 -9.572 1.00 46.53 112 LEU B CA 1
ATOM 3102 C C . LEU B 1 84 ? 29.622 14.288 -9.441 1.00 55.73 112 LEU B C 1
ATOM 3103 O O . LEU B 1 84 ? 28.590 13.961 -10.019 1.00 54.87 112 LEU B O 1
ATOM 3108 N N . ALA B 1 85 ? 30.402 13.421 -8.736 1.00 57.11 113 ALA B N 1
ATOM 3109 C CA . ALA B 1 85 ? 30.203 11.965 -8.616 1.00 59.80 113 ALA B CA 1
ATOM 3110 C C . ALA B 1 85 ? 29.128 11.513 -7.610 1.00 68.88 113 ALA B C 1
ATOM 3111 O O . ALA B 1 85 ? 28.349 10.623 -7.957 1.00 69.15 113 ALA B O 1
ATOM 3113 N N . CYS B 1 86 ? 29.111 12.043 -6.365 1.00 68.91 114 CYS B N 1
ATOM 3114 C CA . CYS B 1 86 ? 28.147 11.548 -5.370 1.00 70.95 114 CYS B CA 1
ATOM 3115 C C . CYS B 1 86 ? 26.700 12.007 -5.684 1.00 72.14 114 CYS B C 1
ATOM 3116 O O . CYS B 1 86 ? 26.482 12.854 -6.558 1.00 69.51 114 CYS B O 1
ATOM 3119 N N . ASN B 1 87 ? 25.720 11.386 -4.997 1.00 69.02 115 ASN B N 1
ATOM 3120 C CA . ASN B 1 87 ? 24.285 11.645 -5.156 1.00 68.88 115 ASN B CA 1
ATOM 3121 C C . ASN B 1 87 ? 23.877 13.058 -4.657 1.00 67.77 115 ASN B C 1
ATOM 3122 O O . ASN B 1 87 ? 22.828 13.559 -5.067 1.00 66.69 115 ASN B O 1
ATOM 3127 N N . LYS B 1 88 ? 24.708 13.700 -3.810 1.00 61.35 116 LYS B N 1
ATOM 3128 C CA . LYS B 1 88 ? 24.451 15.052 -3.289 1.00 59.63 116 LYS B CA 1
ATOM 3129 C C . LYS B 1 88 ? 24.650 16.165 -4.362 1.00 58.25 116 LYS B C 1
ATOM 3130 O O . LYS B 1 88 ? 24.109 17.266 -4.200 1.00 57.55 116 LYS B O 1
ATOM 3132 N N . SER B 1 89 ? 25.415 15.869 -5.435 1.00 50.44 117 SER B N 1
ATOM 3133 C CA . SER B 1 89 ? 25.788 16.766 -6.536 1.00 47.93 117 SER B CA 1
ATOM 3134 C C . SER B 1 89 ? 24.672 17.731 -7.023 1.00 50.36 117 SER B C 1
ATOM 3135 O O . SER B 1 89 ? 23.505 17.357 -7.152 1.00 52.20 117 SER B O 1
ATOM 3138 N N . SER B 1 90 ? 25.061 18.977 -7.296 1.00 43.43 118 SER B N 1
ATOM 3139 C CA . SER B 1 90 ? 24.158 20.007 -7.818 1.00 43.03 118 SER B CA 1
ATOM 3140 C C . SER B 1 90 ? 24.408 20.271 -9.336 1.00 46.44 118 SER B C 1
ATOM 3141 O O . SER B 1 90 ? 23.608 20.945 -9.989 1.00 46.75 118 SER B O 1
ATOM 3144 N N . PHE B 1 91 ? 25.523 19.748 -9.877 1.00 41.50 119 PHE B N 1
ATOM 3145 C CA . PHE B 1 91 ? 25.929 19.970 -11.255 1.00 41.01 119 PHE B CA 1
ATOM 3146 C C . PHE B 1 91 ? 25.975 18.665 -12.067 1.00 50.59 119 PHE B C 1
ATOM 3147 O O . PHE B 1 91 ? 26.022 17.556 -11.512 1.00 51.98 119 PHE B O 1
ATOM 3155 N N . LEU B 1 92 ? 25.951 18.807 -13.395 1.00 47.77 120 LEU B N 1
ATOM 3156 C CA . LEU B 1 92 ? 25.968 17.666 -14.302 1.00 48.56 120 LEU B CA 1
ATOM 3157 C C . LEU B 1 92 ? 26.958 17.854 -15.429 1.00 52.01 120 LEU B C 1
ATOM 3158 O O . LEU B 1 92 ? 27.085 18.955 -15.978 1.00 47.88 120 LEU B O 1
ATOM 3171 N N . LYS B 1 94 ? 27.507 17.475 -19.110 1.00 53.87 122 LYS B N 1
ATOM 3172 C CA . LYS B 1 94 ? 26.595 17.533 -20.258 1.00 54.36 122 LYS B CA 1
ATOM 3173 C C . LYS B 1 94 ? 26.797 16.317 -21.200 1.00 59.68 122 LYS B C 1
ATOM 3174 O O . LYS B 1 94 ? 25.856 15.552 -21.462 1.00 60.23 122 LYS B O 1
ATOM 3180 N N . TYR B 1 95 ? 28.037 16.118 -21.649 1.00 55.76 123 TYR B N 1
ATOM 3181 C CA . TYR B 1 95 ? 28.411 15.040 -22.568 1.00 56.08 123 TYR B CA 1
ATOM 3182 C C . TYR B 1 95 ? 29.358 14.118 -21.819 1.00 55.81 123 TYR B C 1
ATOM 3183 O O . TYR B 1 95 ? 30.390 14.578 -21.328 1.00 52.98 123 TYR B O 1
ATOM 3192 N N . THR B 1 96 ? 28.989 12.837 -21.671 1.00 52.33 124 THR B N 1
ATOM 3193 C CA . THR B 1 96 ? 29.795 11.879 -20.903 1.00 51.36 124 THR B CA 1
ATOM 3194 C C . THR B 1 96 ? 31.127 11.564 -21.619 1.00 52.55 124 THR B C 1
ATOM 3195 O O . THR B 1 96 ? 31.112 11.162 -22.789 1.00 54.33 124 THR B O 1
ATOM 3199 N N . PRO B 1 97 ? 32.291 11.736 -20.943 1.00 44.96 125 PRO B N 1
ATOM 3200 C CA . PRO B 1 97 ? 33.558 11.379 -21.596 1.00 44.04 125 PRO B CA 1
ATOM 3201 C C . PRO B 1 97 ? 33.640 9.864 -21.721 1.00 49.70 125 PRO B C 1
ATOM 3202 O O . PRO B 1 97 ? 33.243 9.131 -20.812 1.00 48.63 125 PRO B O 1
ATOM 3206 N N . GLY B 1 98 ? 34.050 9.427 -22.898 1.00 49.16 126 GLY B N 1
ATOM 3207 C CA . GLY B 1 98 ? 34.221 8.027 -23.258 1.00 50.55 126 GLY B CA 1
ATOM 3208 C C . GLY B 1 98 ? 35.044 7.929 -24.524 1.00 55.68 126 GLY B C 1
ATOM 3209 O O . GLY B 1 98 ? 35.483 8.955 -25.043 1.00 53.89 126 GLY B O 1
ATOM 3210 N N . GLU B 1 99 ? 35.295 6.698 -25.011 1.00 55.07 127 GLU B N 1
ATOM 3211 C CA . GLU B 1 99 ? 36.068 6.438 -26.234 1.00 56.16 127 GLU B CA 1
ATOM 3212 C C . GLU B 1 99 ? 35.611 7.378 -27.377 1.00 58.89 127 GLU B C 1
ATOM 3213 O O . GLU B 1 99 ? 34.406 7.574 -27.574 1.00 58.10 127 GLU B O 1
ATOM 3219 N N . GLY B 1 100 ? 36.574 8.017 -28.033 1.00 54.64 128 GLY B N 1
ATOM 3220 C CA . GLY B 1 100 ? 36.299 8.956 -29.116 1.00 54.51 128 GLY B CA 1
ATOM 3221 C C . GLY B 1 100 ? 36.000 10.402 -28.733 1.00 57.59 128 GLY B C 1
ATOM 3222 O O . GLY B 1 100 ? 35.924 11.258 -29.628 1.00 57.51 128 GLY B O 1
ATOM 3223 N N . THR B 1 101 ? 35.814 10.705 -27.409 1.00 52.31 129 THR B N 1
ATOM 3224 C CA . THR B 1 101 ? 35.559 12.087 -26.944 1.00 49.71 129 THR B CA 1
ATOM 3225 C C . THR B 1 101 ? 36.910 12.822 -26.713 1.00 51.86 129 THR B C 1
ATOM 3226 O O . THR B 1 101 ? 37.973 12.190 -26.663 1.00 51.86 129 THR B O 1
ATOM 3230 N N . GLY B 1 102 ? 36.849 14.148 -26.614 1.00 46.61 130 GLY B N 1
ATOM 3231 C CA . GLY B 1 102 ? 38.021 14.990 -26.414 1.00 44.97 130 GLY B CA 1
ATOM 3232 C C . GLY B 1 102 ? 37.943 15.851 -25.169 1.00 48.03 130 GLY B C 1
ATOM 3233 O O . GLY B 1 102 ? 36.877 15.993 -24.562 1.00 49.10 130 GLY B O 1
ATOM 3234 N N . TYR B 1 103 ? 39.079 16.427 -24.775 1.00 41.10 131 TYR B N 1
ATOM 3235 C CA . TYR B 1 103 ? 39.137 17.312 -23.623 1.00 39.15 131 TYR B CA 1
ATOM 3236 C C . TYR B 1 103 ? 38.275 18.587 -23.872 1.00 41.28 131 TYR B C 1
ATOM 3237 O O . TYR B 1 103 ? 37.577 19.001 -22.963 1.00 38.94 131 TYR B O 1
ATOM 3246 N N . THR B 1 104 ? 38.281 19.164 -25.096 1.00 39.74 132 THR B N 1
ATOM 3247 C CA . THR B 1 104 ? 37.512 20.395 -25.423 1.00 40.00 132 THR B CA 1
ATOM 3248 C C . THR B 1 104 ? 35.988 20.147 -25.537 1.00 43.32 132 THR B C 1
ATOM 3249 O O . THR B 1 104 ? 35.241 21.097 -25.750 1.00 41.38 132 THR B O 1
ATOM 3253 N N . ASP B 1 105 ? 35.525 18.899 -25.301 1.00 41.03 133 ASP B N 1
ATOM 3254 C CA . ASP B 1 105 ? 34.095 18.571 -25.335 1.00 40.71 133 ASP B CA 1
ATOM 3255 C C . ASP B 1 105 ? 33.458 18.628 -23.937 1.00 45.63 133 ASP B C 1
ATOM 3256 O O . ASP B 1 105 ? 32.232 18.566 -23.807 1.00 46.38 133 ASP B O 1
ATOM 3261 N N . LEU B 1 106 ? 34.304 18.828 -22.899 1.00 41.34 134 LEU B N 1
ATOM 3262 C CA . LEU B 1 106 ? 33.906 18.904 -21.491 1.00 39.58 134 LEU B CA 1
ATOM 3263 C C . LEU B 1 106 ? 33.086 20.132 -21.189 1.00 41.83 134 LEU B C 1
ATOM 3264 O O . LEU B 1 106 ? 33.467 21.245 -21.557 1.00 39.39 134 LEU B O 1
ATOM 3269 N N . GLN B 1 107 ? 31.917 19.902 -20.551 1.00 39.33 135 GLN B N 1
ATOM 3270 C CA . GLN B 1 107 ? 30.969 20.934 -20.151 1.00 37.97 135 GLN B CA 1
ATOM 3271 C C . GLN B 1 107 ? 30.242 20.494 -18.896 1.00 43.96 135 GLN B C 1
ATOM 3272 O O . GLN B 1 107 ? 29.832 19.341 -18.779 1.00 46.57 135 GLN B O 1
ATOM 3278 N N . VAL B 1 108 ? 30.139 21.396 -17.925 1.00 37.63 136 VAL B N 1
ATOM 3279 C CA . VAL B 1 108 ? 29.451 21.142 -16.674 1.00 34.95 136 VAL B CA 1
ATOM 3280 C C . VAL B 1 108 ? 28.398 22.243 -16.496 1.00 37.77 136 VAL B C 1
ATOM 3281 O O . VAL B 1 108 ? 28.694 23.432 -16.624 1.00 35.34 136 VAL B O 1
ATOM 3285 N N . GLU B 1 109 ? 27.155 21.834 -16.255 1.00 37.15 137 GLU B N 1
ATOM 3286 C CA . GLU B 1 109 ? 26.056 22.762 -16.056 1.00 37.77 137 GLU B CA 1
ATOM 3287 C C . GLU B 1 109 ? 25.356 22.497 -14.736 1.00 41.41 137 GLU B C 1
ATOM 3288 O O . GLU B 1 109 ? 25.267 21.341 -14.315 1.00 40.80 137 GLU B O 1
ATOM 3294 N N . LEU B 1 110 ? 24.825 23.555 -14.098 1.00 35.77 138 LEU B N 1
ATOM 3295 C CA . LEU B 1 110 ? 24.017 23.368 -12.907 1.00 35.49 138 LEU B CA 1
ATOM 3296 C C . LEU B 1 110 ? 22.695 22.711 -13.291 1.00 41.83 138 LEU B C 1
ATOM 3297 O O . LEU B 1 110 ? 22.081 23.083 -14.311 1.00 42.50 138 LEU B O 1
ATOM 3302 N N . ASP B 1 111 ? 22.244 21.762 -12.458 1.00 37.76 139 ASP B N 1
ATOM 3303 C CA . ASP B 1 111 ? 20.926 21.158 -12.582 1.00 38.38 139 ASP B CA 1
ATOM 3304 C C . ASP B 1 111 ? 19.931 22.275 -12.219 1.00 41.32 139 ASP B C 1
ATOM 3305 O O . ASP B 1 111 ? 19.982 22.781 -11.105 1.00 38.28 139 ASP B O 1
ATOM 3310 N N . SER B 1 112 ? 19.107 22.727 -13.190 1.00 40.65 140 SER B N 1
ATOM 3311 C CA . SER B 1 112 ? 18.137 23.829 -13.043 1.00 42.08 140 SER B CA 1
ATOM 3312 C C . SER B 1 112 ? 17.166 23.655 -11.851 1.00 46.81 140 SER B C 1
ATOM 3313 O O . SER B 1 112 ? 16.644 24.650 -11.346 1.00 44.10 140 SER B O 1
ATOM 3316 N N . GLU B 1 113 ? 16.938 22.382 -11.427 1.00 46.28 141 GLU B N 1
ATOM 3317 C CA A GLU B 1 113 ? 16.077 21.998 -10.311 0.50 46.87 141 GLU B CA 1
ATOM 3318 C CA B GLU B 1 113 ? 16.079 21.981 -10.312 0.50 46.79 141 GLU B CA 1
ATOM 3319 C C . GLU B 1 113 ? 16.546 22.652 -9.013 1.00 48.77 141 GLU B C 1
ATOM 3320 O O . GLU B 1 113 ? 15.723 22.981 -8.169 1.00 48.06 141 GLU B O 1
ATOM 3331 N N . CYS B 1 114 ? 17.870 22.871 -8.876 1.00 44.08 142 CYS B N 1
ATOM 3332 C CA . CYS B 1 114 ? 18.521 23.501 -7.724 1.00 42.18 142 CYS B CA 1
ATOM 3333 C C . CYS B 1 114 ? 18.134 24.965 -7.552 1.00 45.64 142 CYS B C 1
ATOM 3334 O O . CYS B 1 114 ? 18.260 25.483 -6.451 1.00 45.23 142 CYS B O 1
ATOM 3337 N N . LEU B 1 115 ? 17.714 25.652 -8.612 1.00 42.45 143 LEU B N 1
ATOM 3338 C CA . LEU B 1 115 ? 17.342 27.057 -8.462 1.00 42.44 143 LEU B CA 1
ATOM 3339 C C . LEU B 1 115 ? 15.993 27.217 -7.764 1.00 52.45 143 LEU B C 1
ATOM 3340 O O . LEU B 1 115 ? 15.807 28.156 -6.984 1.00 54.06 143 LEU B O 1
ATOM 3345 N N . THR B 1 116 ? 15.066 26.294 -8.029 1.00 52.13 144 THR B N 1
ATOM 3346 C CA . THR B 1 116 ? 13.690 26.365 -7.532 1.00 53.46 144 THR B CA 1
ATOM 3347 C C . THR B 1 116 ? 13.337 25.375 -6.397 1.00 58.05 144 THR B C 1
ATOM 3348 O O . THR B 1 116 ? 12.470 25.716 -5.584 1.00 58.73 144 THR B O 1
ATOM 3352 N N . ASN B 1 117 ? 13.931 24.155 -6.364 1.00 52.88 145 ASN B N 1
ATOM 3353 C CA . ASN B 1 117 ? 13.588 23.196 -5.311 1.00 52.49 145 ASN B CA 1
ATOM 3354 C C . ASN B 1 117 ? 14.241 23.652 -3.983 1.00 51.82 145 ASN B C 1
ATOM 3355 O O . ASN B 1 117 ? 15.464 23.668 -3.892 1.00 49.31 145 ASN B O 1
ATOM 3360 N N . PRO B 1 118 ? 13.431 24.014 -2.950 1.00 48.83 146 PRO B N 1
ATOM 3361 C CA . PRO B 1 118 ? 14.006 24.523 -1.686 1.00 47.67 146 PRO B CA 1
ATOM 3362 C C . PRO B 1 118 ? 14.998 23.586 -1.010 1.00 50.07 146 PRO B C 1
ATOM 3363 O O . PRO B 1 118 ? 15.938 24.066 -0.368 1.00 47.73 146 PRO B O 1
ATOM 3367 N N . ARG B 1 119 ? 14.810 22.273 -1.196 1.00 48.25 147 ARG B N 1
ATOM 3368 C CA . ARG B 1 119 ? 15.661 21.229 -0.648 1.00 48.33 147 ARG B CA 1
ATOM 3369 C C . ARG B 1 119 ? 16.982 21.097 -1.441 1.00 51.42 147 ARG B C 1
ATOM 3370 O O . ARG B 1 119 ? 17.920 20.430 -0.989 1.00 51.14 147 ARG B O 1
ATOM 3378 N N . ARG B 1 120 ? 17.076 21.774 -2.595 1.00 46.64 148 ARG B N 1
ATOM 3379 C CA . ARG B 1 120 ? 18.262 21.688 -3.439 1.00 44.63 148 ARG B CA 1
ATOM 3380 C C . ARG B 1 120 ? 18.932 23.044 -3.669 1.00 44.47 148 ARG B C 1
ATOM 3381 O O . ARG B 1 120 ? 19.971 23.071 -4.316 1.00 43.39 148 ARG B O 1
ATOM 3389 N N . LYS B 1 121 ? 18.378 24.152 -3.120 1.00 39.43 149 LYS B N 1
ATOM 3390 C CA . LYS B 1 121 ? 18.927 25.501 -3.330 1.00 37.15 149 LYS B CA 1
ATOM 3391 C C . LYS B 1 121 ? 20.344 25.658 -2.781 1.00 38.72 149 LYS B C 1
ATOM 3392 O O . LYS B 1 121 ? 21.156 26.322 -3.421 1.00 38.07 149 LYS B O 1
ATOM 3398 N N . ASN B 1 122 ? 20.653 25.034 -1.642 1.00 36.22 150 ASN B N 1
ATOM 3399 C CA . ASN B 1 122 ? 21.991 25.091 -1.066 1.00 36.32 150 ASN B CA 1
ATOM 3400 C C . ASN B 1 122 ? 22.857 24.123 -1.876 1.00 41.63 150 ASN B C 1
ATOM 3401 O O . ASN B 1 122 ? 22.766 22.909 -1.682 1.00 42.52 150 ASN B O 1
ATOM 3406 N N . LEU B 1 123 ? 23.654 24.670 -2.816 1.00 36.20 151 LEU B N 1
ATOM 3407 C CA . LEU B 1 123 ? 24.453 23.903 -3.758 1.00 35.19 151 LEU B CA 1
ATOM 3408 C C . LEU B 1 123 ? 25.601 23.153 -3.118 1.00 43.58 151 LEU B C 1
ATOM 3409 O O . LEU B 1 123 ? 26.296 23.676 -2.252 1.00 43.59 151 LEU B O 1
ATOM 3414 N N . HIS B 1 124 ? 25.792 21.909 -3.571 1.00 44.83 152 HIS B N 1
ATOM 3415 C CA . HIS B 1 124 ? 26.887 21.026 -3.185 1.00 47.14 152 HIS B CA 1
ATOM 3416 C C . HIS B 1 124 ? 28.156 21.584 -3.848 1.00 46.89 152 HIS B C 1
ATOM 3417 O O . HIS B 1 124 ? 28.120 21.907 -5.034 1.00 45.91 152 HIS B O 1
ATOM 3424 N N . GLY B 1 125 ? 29.235 21.727 -3.080 1.00 40.47 153 GLY B N 1
ATOM 3425 C CA . GLY B 1 125 ? 30.510 22.234 -3.575 1.00 38.72 153 GLY B CA 1
ATOM 3426 C C . GLY B 1 125 ? 30.950 21.633 -4.904 1.00 43.48 153 GLY B C 1
ATOM 3427 O O . GLY B 1 125 ? 30.822 20.419 -5.123 1.00 46.39 153 GLY B O 1
ATOM 3428 N N . LEU B 1 126 ? 31.400 22.495 -5.829 1.00 35.32 154 LEU B N 1
ATOM 3429 C CA . LEU B 1 126 ? 31.923 22.077 -7.106 1.00 33.98 154 LEU B CA 1
ATOM 3430 C C . LEU B 1 126 ? 33.380 22.487 -7.155 1.00 38.48 154 LEU B C 1
ATOM 3431 O O . LEU B 1 126 ? 33.710 23.646 -6.892 1.00 38.78 154 LEU B O 1
ATOM 3436 N N . TYR B 1 127 ? 34.259 21.512 -7.413 1.00 35.66 155 TYR B N 1
ATOM 3437 C CA . TYR B 1 127 ? 35.704 21.722 -7.456 1.00 34.73 155 TYR B CA 1
ATOM 3438 C C . TYR B 1 127 ? 36.258 21.305 -8.817 1.00 39.45 155 TYR B C 1
ATOM 3439 O O . TYR B 1 127 ? 35.688 20.440 -9.486 1.00 38.92 155 TYR B O 1
ATOM 3448 N N . TRP B 1 128 ? 37.324 21.989 -9.254 1.00 35.74 156 TRP B N 1
ATOM 3449 C CA . TRP B 1 128 ? 37.951 21.730 -10.538 1.00 35.59 156 TRP B CA 1
ATOM 3450 C C . TRP B 1 128 ? 39.437 22.020 -10.486 1.00 38.31 156 TRP B C 1
ATOM 3451 O O . TRP B 1 128 ? 39.864 22.982 -9.865 1.00 38.84 156 TRP B O 1
ATOM 3462 N N . GLY B 1 129 ? 40.185 21.228 -11.228 1.00 34.04 157 GLY B N 1
ATOM 3463 C CA . GLY B 1 129 ? 41.615 21.370 -11.436 1.00 33.41 157 GLY B CA 1
ATOM 3464 C C . GLY B 1 129 ? 42.054 20.508 -12.599 1.00 37.95 157 GLY B C 1
ATOM 3465 O O . GLY B 1 129 ? 41.352 19.569 -13.007 1.00 36.51 157 GLY B O 1
ATOM 3466 N N . GLU B 1 130 ? 43.224 20.814 -13.141 1.00 35.27 158 GLU B N 1
ATOM 3467 C CA . GLU B 1 130 ? 43.804 20.032 -14.236 1.00 35.84 158 GLU B CA 1
ATOM 3468 C C . GLU B 1 130 ? 45.333 20.042 -14.124 1.00 38.58 158 GLU B C 1
ATOM 3469 O O . GLU B 1 130 ? 45.915 20.913 -13.469 1.00 37.36 158 GLU B O 1
ATOM 3475 N N . LEU B 1 131 ? 45.975 19.087 -14.784 1.00 35.07 159 LEU B N 1
ATOM 3476 C CA . LEU B 1 131 ? 47.426 18.947 -14.762 1.00 35.45 159 LEU B CA 1
ATOM 3477 C C . LEU B 1 131 ? 47.898 18.162 -15.962 1.00 41.93 159 LEU B C 1
ATOM 3478 O O . LEU B 1 131 ? 47.273 17.158 -16.333 1.00 41.45 159 LEU B O 1
ATOM 3483 N N . THR B 1 132 ? 48.997 18.631 -16.588 1.00 40.10 160 THR B N 1
ATOM 3484 C CA . THR B 1 132 ? 49.656 17.927 -17.686 1.00 39.60 160 THR B CA 1
ATOM 3485 C C . THR B 1 132 ? 50.891 17.313 -17.056 1.00 44.28 160 THR B C 1
ATOM 3486 O O . THR B 1 132 ? 51.626 18.000 -16.338 1.00 42.88 160 THR B O 1
ATOM 3490 N N . LEU B 1 133 ? 51.084 16.009 -17.249 1.00 42.71 161 LEU B N 1
ATOM 3491 C CA . LEU B 1 133 ? 52.203 15.327 -16.597 1.00 43.60 161 LEU B CA 1
ATOM 3492 C C . LEU B 1 133 ? 52.638 14.135 -17.421 1.00 46.83 161 LEU B C 1
ATOM 3493 O O . LEU B 1 133 ? 51.803 13.352 -17.904 1.00 45.42 161 LEU B O 1
ATOM 3498 N N . ALA B 1 134 ? 53.964 14.023 -17.599 1.00 43.04 162 ALA B N 1
ATOM 3499 C CA . ALA B 1 134 ? 54.581 12.898 -18.279 1.00 43.20 162 ALA B CA 1
ATOM 3500 C C . ALA B 1 134 ? 54.754 11.746 -17.279 1.00 46.71 162 ALA B C 1
ATOM 3501 O O . ALA B 1 134 ? 54.995 11.977 -16.091 1.00 45.87 162 ALA B O 1
ATOM 3503 N N . THR B 1 135 ? 54.586 10.517 -17.755 1.00 44.34 163 THR B N 1
ATOM 3504 C CA . THR B 1 135 ? 54.723 9.308 -16.948 1.00 44.37 163 THR B CA 1
ATOM 3505 C C . THR B 1 135 ? 56.186 9.014 -16.656 1.00 49.92 163 THR B C 1
ATOM 3506 O O . THR B 1 135 ? 57.067 9.506 -17.360 1.00 52.28 163 THR B O 1
ATOM 3510 N N . ALA B 1 136 ? 56.438 8.185 -15.640 1.00 43.74 164 ALA B N 1
ATOM 3511 C CA . ALA B 1 136 ? 57.776 7.745 -15.298 1.00 44.07 164 ALA B CA 1
ATOM 3512 C C . ALA B 1 136 ? 57.754 6.293 -14.833 1.00 49.88 164 ALA B C 1
ATOM 3513 O O . ALA B 1 136 ? 56.689 5.754 -14.505 1.00 49.65 164 ALA B O 1
ATOM 3515 N N . ASP B 1 137 ? 58.928 5.652 -14.830 1.00 48.17 165 ASP B N 1
ATOM 3516 C CA . ASP B 1 137 ? 59.097 4.313 -14.263 1.00 48.43 165 ASP B CA 1
ATOM 3517 C C . ASP B 1 137 ? 58.886 4.447 -12.785 1.00 50.08 165 ASP B C 1
ATOM 3518 O O . ASP B 1 137 ? 59.406 5.399 -12.193 1.00 49.18 165 ASP B O 1
ATOM 3523 N N . LEU B 1 138 ? 58.051 3.571 -12.199 1.00 45.84 166 LEU B N 1
ATOM 3524 C CA . LEU B 1 138 ? 57.696 3.582 -10.778 1.00 45.45 166 LEU B CA 1
ATOM 3525 C C . LEU B 1 138 ? 56.932 4.857 -10.376 1.00 50.85 166 LEU B C 1
ATOM 3526 O O . LEU B 1 138 ? 57.046 5.321 -9.232 1.00 51.63 166 LEU B O 1
ATOM 3531 N N . TYR B 1 139 ? 56.112 5.378 -11.337 1.00 45.66 167 TYR B N 1
ATOM 3532 C CA . TYR B 1 139 ? 55.140 6.469 -11.255 1.00 43.95 167 TYR B CA 1
ATOM 3533 C C . TYR B 1 139 ? 55.736 7.837 -10.934 1.00 50.88 167 TYR B C 1
ATOM 3534 O O . TYR B 1 139 ? 56.295 8.043 -9.852 1.00 53.57 167 TYR B O 1
ATOM 3543 N N . SER B 1 140 ? 55.554 8.797 -11.869 1.00 45.78 168 SER B N 1
ATOM 3544 C CA . SER B 1 140 ? 55.932 10.198 -11.663 1.00 44.58 168 SER B CA 1
ATOM 3545 C C . SER B 1 140 ? 54.929 10.798 -10.716 1.00 47.27 168 SER B C 1
ATOM 3546 O O . SER B 1 140 ? 53.772 10.381 -10.708 1.00 46.17 168 SER B O 1
ATOM 3549 N N . GLU B 1 141 ? 55.350 11.755 -9.910 1.00 44.53 169 GLU B N 1
ATOM 3550 C CA . GLU B 1 141 ? 54.428 12.368 -8.975 1.00 44.18 169 GLU B CA 1
ATOM 3551 C C . GLU B 1 141 ? 53.962 13.686 -9.494 1.00 46.63 169 GLU B C 1
ATOM 3552 O O . GLU B 1 141 ? 54.745 14.422 -10.093 1.00 47.10 169 GLU B O 1
ATOM 3558 N N . GLY B 1 142 ? 52.682 13.956 -9.287 1.00 41.89 170 GLY B N 1
ATOM 3559 C CA . GLY B 1 142 ? 52.049 15.190 -9.715 1.00 40.70 170 GLY B CA 1
ATOM 3560 C C . GLY B 1 142 ? 50.907 15.580 -8.813 1.00 44.71 170 GLY B C 1
ATOM 3561 O O . GLY B 1 142 ? 50.222 14.721 -8.260 1.00 45.52 170 GLY B O 1
ATOM 3562 N N . THR B 1 143 ? 50.692 16.878 -8.674 1.00 41.61 171 THR B N 1
ATOM 3563 C CA . THR B 1 143 ? 49.630 17.391 -7.829 1.00 41.24 171 THR B CA 1
ATOM 3564 C C . THR B 1 143 ? 48.611 18.154 -8.660 1.00 43.29 171 THR B C 1
ATOM 3565 O O . THR B 1 143 ? 48.967 19.072 -9.410 1.00 42.22 171 THR B O 1
ATOM 3569 N N . VAL B 1 144 ? 47.337 17.782 -8.499 1.00 40.22 172 VAL B N 1
ATOM 3570 C CA . VAL B 1 144 ? 46.222 18.469 -9.151 1.00 38.52 172 VAL B CA 1
ATOM 3571 C C . VAL B 1 144 ? 45.722 19.468 -8.152 1.00 43.33 172 VAL B C 1
ATOM 3572 O O . VAL B 1 144 ? 45.166 19.087 -7.109 1.00 45.74 172 VAL B O 1
ATOM 3576 N N . GLU B 1 145 ? 45.998 20.737 -8.437 1.00 37.92 173 GLU B N 1
ATOM 3577 C CA . GLU B 1 145 ? 45.623 21.873 -7.616 1.00 36.66 173 GLU B CA 1
ATOM 3578 C C . GLU B 1 145 ? 44.223 22.282 -8.020 1.00 39.24 173 GLU B C 1
ATOM 3579 O O . GLU B 1 145 ? 43.971 22.622 -9.170 1.00 38.31 173 GLU B O 1
ATOM 3601 N N . LYS B 1 148 ? 37.514 25.960 -5.950 1.00 33.57 176 LYS B N 1
ATOM 3602 C CA . LYS B 1 148 ? 36.106 25.830 -5.603 1.00 32.85 176 LYS B CA 1
ATOM 3603 C C . LYS B 1 148 ? 35.306 26.785 -6.497 1.00 34.08 176 LYS B C 1
ATOM 3604 O O . LYS B 1 148 ? 35.645 27.970 -6.574 1.00 32.85 176 LYS B O 1
ATOM 3610 N N . ASN B 1 149 ? 34.258 26.273 -7.155 1.00 28.81 177 ASN B N 1
ATOM 3611 C CA . ASN B 1 149 ? 33.431 27.076 -8.070 1.00 28.71 177 ASN B CA 1
ATOM 3612 C C . ASN B 1 149 ? 32.175 27.637 -7.421 1.00 32.36 177 ASN B C 1
ATOM 3613 O O . ASN B 1 149 ? 31.556 28.510 -8.004 1.00 32.65 177 ASN B O 1
ATOM 3618 N N . THR B 1 150 ? 31.763 27.112 -6.258 1.00 28.99 178 THR B N 1
ATOM 3619 C CA . THR B 1 150 ? 30.516 27.540 -5.625 1.00 27.75 178 THR B CA 1
ATOM 3620 C C . THR B 1 150 ? 30.799 28.563 -4.510 1.00 27.69 178 THR B C 1
ATOM 3621 O O . THR B 1 150 ? 31.897 28.621 -3.970 1.00 24.66 178 THR B O 1
ATOM 3625 N N . ASN B 1 151 ? 29.772 29.349 -4.165 1.00 23.92 179 ASN B N 1
ATOM 3626 C CA . ASN B 1 151 ? 29.856 30.434 -3.196 1.00 24.90 179 ASN B CA 1
ATOM 3627 C C . ASN B 1 151 ? 28.641 30.491 -2.329 1.00 28.81 179 ASN B C 1
ATOM 3628 O O . ASN B 1 151 ? 27.549 30.120 -2.753 1.00 30.00 179 ASN B O 1
ATOM 3633 N N . ASN B 1 152 ? 28.828 30.983 -1.118 1.00 25.92 180 ASN B N 1
ATOM 3634 C CA . ASN B 1 152 ? 27.747 31.217 -0.178 1.00 25.60 180 ASN B CA 1
ATOM 3635 C C . ASN B 1 152 ? 27.799 32.686 0.193 1.00 28.81 180 ASN B C 1
ATOM 3636 O O . ASN B 1 152 ? 28.860 33.192 0.534 1.00 29.75 180 ASN B O 1
ATOM 3641 N N . ILE B 1 153 ? 26.693 33.382 0.024 1.00 25.46 181 ILE B N 1
ATOM 3642 C CA . ILE B 1 153 ? 26.590 34.816 0.305 1.00 25.07 181 ILE B CA 1
ATOM 3643 C C . ILE B 1 153 ? 25.508 34.991 1.348 1.00 30.05 181 ILE B C 1
ATOM 3644 O O . ILE B 1 153 ? 24.358 34.602 1.121 1.00 30.31 181 ILE B O 1
ATOM 3649 N N . ARG B 1 154 ? 25.905 35.510 2.522 1.00 27.88 182 ARG B N 1
ATOM 3650 C CA . ARG B 1 154 ? 25.046 35.862 3.638 1.00 28.42 182 ARG B CA 1
ATOM 3651 C C . ARG B 1 154 ? 24.771 37.340 3.549 1.00 31.13 182 ARG B C 1
ATOM 3652 O O . ARG B 1 154 ? 25.681 38.132 3.721 1.00 30.74 182 ARG B O 1
ATOM 3660 N N . VAL B 1 155 ? 23.526 37.713 3.275 1.00 29.07 183 VAL B N 1
ATOM 3661 C CA . VAL B 1 155 ? 23.094 39.104 3.218 1.00 29.20 183 VAL B CA 1
ATOM 3662 C C . VAL B 1 155 ? 22.411 39.428 4.544 1.00 33.28 183 VAL B C 1
ATOM 3663 O O . VAL B 1 155 ? 21.486 38.720 4.945 1.00 33.86 183 VAL B O 1
ATOM 3667 N N . VAL B 1 156 ? 22.880 40.480 5.228 1.00 28.71 184 VAL B N 1
ATOM 3668 C CA . VAL B 1 156 ? 22.322 40.891 6.508 1.00 27.84 184 VAL B CA 1
ATOM 3669 C C . VAL B 1 156 ? 21.728 42.311 6.396 1.00 29.78 184 VAL B C 1
ATOM 3670 O O . VAL B 1 156 ? 22.329 43.194 5.791 1.00 28.75 184 VAL B O 1
ATOM 3674 N N . LEU B 1 157 ? 20.525 42.489 6.952 1.00 27.92 185 LEU B N 1
ATOM 3675 C CA . LEU B 1 157 ? 19.845 43.777 7.057 1.00 27.97 185 LEU B CA 1
ATOM 3676 C C . LEU B 1 157 ? 19.824 44.150 8.515 1.00 31.26 185 LEU B C 1
ATOM 3677 O O . LEU B 1 157 ? 19.328 43.388 9.334 1.00 31.54 185 LEU B O 1
ATOM 3682 N N . GLN B 1 158 ? 20.454 45.280 8.846 1.00 29.51 186 GLN B N 1
ATOM 3683 C CA . GLN B 1 158 ? 20.625 45.750 10.214 1.00 29.89 186 GLN B CA 1
ATOM 3684 C C . GLN B 1 158 ? 20.205 47.192 10.367 1.00 35.22 186 GLN B C 1
ATOM 3685 O O . GLN B 1 158 ? 20.658 48.044 9.609 1.00 32.80 186 GLN B O 1
ATOM 3691 N N . GLN B 1 159 ? 19.376 47.488 11.369 1.00 36.40 187 GLN B N 1
ATOM 3692 C CA . GLN B 1 159 ? 19.012 48.884 11.601 1.00 38.15 187 GLN B CA 1
ATOM 3693 C C . GLN B 1 159 ? 20.154 49.605 12.274 1.00 45.08 187 GLN B C 1
ATOM 3694 O O . GLN B 1 159 ? 20.746 49.068 13.211 1.00 43.67 187 GLN B O 1
ATOM 3708 N N . ASN B 1 161 ? 20.015 52.270 14.148 1.00 47.25 189 ASN B N 1
ATOM 3709 C CA . ASN B 1 161 ? 19.631 52.604 15.527 1.00 47.38 189 ASN B CA 1
ATOM 3710 C C . ASN B 1 161 ? 19.582 51.364 16.439 1.00 52.89 189 ASN B C 1
ATOM 3711 O O . ASN B 1 161 ? 19.547 51.526 17.663 1.00 55.23 189 ASN B O 1
ATOM 3716 N N . GLY B 1 162 ? 19.587 50.160 15.856 1.00 47.58 190 GLY B N 1
ATOM 3717 C CA . GLY B 1 162 ? 19.572 48.920 16.623 1.00 47.59 190 GLY B CA 1
ATOM 3718 C C . GLY B 1 162 ? 18.218 48.268 16.819 1.00 52.86 190 GLY B C 1
ATOM 3719 O O . GLY B 1 162 ? 18.139 47.200 17.439 1.00 53.77 190 GLY B O 1
ATOM 3720 N N . GLU B 1 163 ? 17.137 48.890 16.285 1.00 48.77 191 GLU B N 1
ATOM 3721 C CA . GLU B 1 163 ? 15.786 48.312 16.340 1.00 48.10 191 GLU B CA 1
ATOM 3722 C C . GLU B 1 163 ? 15.705 47.071 15.416 1.00 47.04 191 GLU B C 1
ATOM 3723 O O . GLU B 1 163 ? 16.515 46.947 14.488 1.00 43.96 191 GLU B O 1
ATOM 3729 N N . PRO B 1 164 ? 14.791 46.105 15.679 1.00 42.61 192 PRO B N 1
ATOM 3730 C CA . PRO B 1 164 ? 14.798 44.863 14.875 1.00 41.28 192 PRO B CA 1
ATOM 3731 C C . PRO B 1 164 ? 14.454 45.023 13.376 1.00 43.55 192 PRO B C 1
ATOM 3732 O O . PRO B 1 164 ? 13.935 46.057 12.935 1.00 43.83 192 PRO B O 1
ATOM 3736 N N . VAL B 1 165 ? 14.859 44.017 12.587 1.00 37.18 193 VAL B N 1
ATOM 3737 C CA . VAL B 1 165 ? 14.561 43.894 11.159 1.00 36.28 193 VAL B CA 1
ATOM 3738 C C . VAL B 1 165 ? 13.909 42.525 10.992 1.00 41.22 193 VAL B C 1
ATOM 3739 O O . VAL B 1 165 ? 14.485 41.513 11.399 1.00 39.49 193 VAL B O 1
ATOM 3743 N N . ASP B 1 166 ? 12.677 42.505 10.479 1.00 39.91 194 ASP B N 1
ATOM 3744 C CA . ASP B 1 166 ? 11.941 41.266 10.259 1.00 39.93 194 ASP B CA 1
ATOM 3745 C C . ASP B 1 166 ? 12.259 40.779 8.863 1.00 44.30 194 ASP B C 1
ATOM 3746 O O . ASP B 1 166 ? 11.929 41.447 7.885 1.00 43.41 194 ASP B O 1
ATOM 3751 N N . ASP B 1 167 ? 12.924 39.630 8.765 1.00 41.19 195 ASP B N 1
ATOM 3752 C CA . ASP B 1 167 ? 13.326 39.045 7.483 1.00 41.09 195 ASP B CA 1
ATOM 3753 C C . ASP B 1 167 ? 12.141 38.745 6.570 1.00 46.68 195 ASP B C 1
ATOM 3754 O O . ASP B 1 167 ? 12.287 38.793 5.340 1.00 46.81 195 ASP B O 1
ATOM 3759 N N . LYS B 1 168 ? 10.973 38.433 7.173 1.00 43.00 196 LYS B N 1
ATOM 3760 C CA . LYS B 1 168 ? 9.738 38.077 6.469 1.00 43.25 196 LYS B CA 1
ATOM 3761 C C . LYS B 1 168 ? 9.180 39.263 5.675 1.00 43.68 196 LYS B C 1
ATOM 3762 O O . LYS B 1 168 ? 8.386 39.060 4.770 1.00 43.13 196 LYS B O 1
ATOM 3768 N N . LYS B 1 169 ? 9.650 40.476 5.964 1.00 39.98 197 LYS B N 1
ATOM 3769 C CA . LYS B 1 169 ? 9.223 41.687 5.260 1.00 40.10 197 LYS B CA 1
ATOM 3770 C C . LYS B 1 169 ? 9.994 41.880 3.942 1.00 43.18 197 LYS B C 1
ATOM 3771 O O . LYS B 1 169 ? 9.694 42.818 3.190 1.00 43.92 197 LYS B O 1
ATOM 3777 N N . PHE B 1 170 ? 10.975 40.992 3.652 1.00 37.14 198 PHE B N 1
ATOM 3778 C CA . PHE B 1 170 ? 11.835 41.179 2.472 1.00 35.34 198 PHE B CA 1
ATOM 3779 C C . PHE B 1 170 ? 11.999 39.961 1.590 1.00 41.83 198 PHE B C 1
ATOM 3780 O O . PHE B 1 170 ? 11.826 38.814 2.027 1.00 43.17 198 PHE B O 1
ATOM 3788 N N . GLU B 1 171 ? 12.382 40.243 0.324 1.00 37.79 199 GLU B N 1
ATOM 3789 C CA . GLU B 1 171 ? 12.723 39.277 -0.734 1.00 37.01 199 GLU B CA 1
ATOM 3790 C C . GLU B 1 171 ? 14.168 39.519 -1.153 1.00 36.31 199 GLU B C 1
ATOM 3791 O O . GLU B 1 171 ? 14.543 40.671 -1.369 1.00 33.84 199 GLU B O 1
ATOM 3797 N N . PHE B 1 172 ? 14.978 38.458 -1.236 1.00 32.81 200 PHE B N 1
ATOM 3798 C CA . PHE B 1 172 ? 16.407 38.556 -1.591 1.00 31.26 200 PHE B CA 1
ATOM 3799 C C . PHE B 1 172 ? 16.686 37.783 -2.851 1.00 38.28 200 PHE B C 1
ATOM 3800 O O . PHE B 1 172 ? 16.179 36.673 -3.002 1.00 39.29 200 PHE B O 1
ATOM 3808 N N . GLU B 1 173 ? 17.442 38.383 -3.793 1.00 35.14 201 GLU B N 1
ATOM 3809 C CA . GLU B 1 173 ? 17.782 37.736 -5.064 1.00 33.97 201 GLU B CA 1
ATOM 3810 C C . GLU B 1 173 ? 19.184 38.055 -5.516 1.00 35.27 201 GLU B C 1
ATOM 3811 O O . GLU B 1 173 ? 19.702 39.131 -5.216 1.00 34.25 201 GLU B O 1
ATOM 3817 N N . ILE B 1 174 ? 19.764 37.129 -6.286 1.00 29.09 202 ILE B N 1
ATOM 3818 C CA . ILE B 1 174 ? 21.014 37.303 -6.997 1.00 27.48 202 ILE B CA 1
ATOM 3819 C C . ILE B 1 174 ? 20.731 36.891 -8.419 1.00 32.80 202 ILE B C 1
ATOM 3820 O O . ILE B 1 174 ? 20.309 35.757 -8.647 1.00 33.50 202 ILE B O 1
ATOM 3825 N N . THR B 1 175 ? 20.852 37.838 -9.359 1.00 30.17 203 THR B N 1
ATOM 3826 C CA . THR B 1 175 ? 20.734 37.509 -10.777 1.00 30.62 203 THR B CA 1
ATOM 3827 C C . THR B 1 175 ? 22.167 37.393 -11.337 1.00 34.00 203 THR B C 1
ATOM 3828 O O . THR B 1 175 ? 23.045 38.207 -11.018 1.00 32.41 203 THR B O 1
ATOM 3832 N N . ASP B 1 176 ? 22.402 36.364 -12.138 1.00 30.60 204 ASP B N 1
ATOM 3833 C CA . ASP B 1 176 ? 23.708 36.118 -12.753 1.00 29.80 204 ASP B CA 1
ATOM 3834 C C . ASP B 1 176 ? 23.531 35.216 -13.942 1.00 34.17 204 ASP B C 1
ATOM 3835 O O . ASP B 1 176 ? 22.455 34.663 -14.134 1.00 36.05 204 ASP B O 1
ATOM 3840 N N . ASP B 1 177 ? 24.576 35.068 -14.742 1.00 29.90 205 ASP B N 1
ATOM 3841 C CA . ASP B 1 177 ? 24.616 34.138 -15.873 1.00 28.93 205 ASP B CA 1
ATOM 3842 C C . ASP B 1 177 ? 25.897 33.328 -15.663 1.00 29.86 205 ASP B C 1
ATOM 3843 O O . ASP B 1 177 ? 26.921 33.607 -16.268 1.00 29.44 205 ASP B O 1
ATOM 3848 N N . ASN B 1 178 ? 25.855 32.367 -14.749 1.00 27.32 206 ASN B N 1
ATOM 3849 C CA . ASN B 1 178 ? 27.066 31.638 -14.375 1.00 27.62 206 ASN B CA 1
ATOM 3850 C C . ASN B 1 178 ? 26.844 30.129 -14.120 1.00 33.46 206 ASN B C 1
ATOM 3851 O O . ASN B 1 178 ? 27.604 29.550 -13.345 1.00 32.71 206 ASN B O 1
ATOM 3856 N N . ILE B 1 179 ? 25.856 29.480 -14.770 1.00 31.04 207 ILE B N 1
ATOM 3857 C CA . ILE B 1 179 ? 25.603 28.068 -14.448 1.00 31.37 207 ILE B CA 1
ATOM 3858 C C . ILE B 1 179 ? 26.175 27.064 -15.477 1.00 35.79 207 ILE B C 1
ATOM 3859 O O . ILE B 1 179 ? 26.009 25.858 -15.298 1.00 36.39 207 ILE B O 1
ATOM 3864 N N . LEU B 1 180 ? 26.866 27.552 -16.507 1.00 31.85 208 LEU B N 1
ATOM 3865 C CA . LEU B 1 180 ? 27.461 26.718 -17.547 1.00 31.67 208 LEU B CA 1
ATOM 3866 C C . LEU B 1 180 ? 28.973 26.954 -17.609 1.00 35.53 208 LEU B C 1
ATOM 3867 O O . LEU B 1 180 ? 29.427 28.084 -17.815 1.00 34.12 208 LEU B O 1
ATOM 3872 N N . PHE B 1 181 ? 29.738 25.867 -17.447 1.00 32.36 209 PHE B N 1
ATOM 3873 C CA . PHE B 1 181 ? 31.188 25.888 -17.511 1.00 31.81 209 PHE B CA 1
ATOM 3874 C C . PHE B 1 181 ? 31.702 25.229 -18.764 1.00 38.20 209 PHE B C 1
ATOM 3875 O O . PHE B 1 181 ? 31.253 24.137 -19.110 1.00 37.21 209 PHE B O 1
ATOM 3883 N N . SER B 1 182 ? 32.736 25.835 -19.364 1.00 36.03 210 SER B N 1
ATOM 3884 C CA . SER B 1 182 ? 33.453 25.271 -20.501 1.00 36.11 210 SER B CA 1
ATOM 3885 C C . SER B 1 182 ? 34.463 24.247 -19.973 1.00 39.36 210 SER B C 1
ATOM 3886 O O . SER B 1 182 ? 34.596 24.086 -18.749 1.00 39.34 210 SER B O 1
ATOM 3889 N N . TYR B 1 183 ? 35.185 23.565 -20.878 1.00 36.22 211 TYR B N 1
ATOM 3890 C CA . TYR B 1 183 ? 36.235 22.564 -20.570 1.00 36.50 211 TYR B CA 1
ATOM 3891 C C . TYR B 1 183 ? 37.385 23.144 -19.743 1.00 39.83 211 TYR B C 1
ATOM 3892 O O . TYR B 1 183 ? 38.012 22.414 -18.982 1.00 42.12 211 TYR B O 1
ATOM 3901 N N . ASP B 1 184 ? 37.659 24.439 -19.894 1.00 35.50 212 ASP B N 1
ATOM 3902 C CA . ASP B 1 184 ? 38.747 25.115 -19.178 1.00 35.17 212 ASP B CA 1
ATOM 3903 C C . ASP B 1 184 ? 38.259 25.798 -17.847 1.00 36.95 212 ASP B C 1
ATOM 3904 O O . ASP B 1 184 ? 38.969 26.640 -17.284 1.00 35.82 212 ASP B O 1
ATOM 3909 N N . ASN B 1 185 ? 37.034 25.432 -17.378 1.00 31.96 213 ASN B N 1
ATOM 3910 C CA . ASN B 1 185 ? 36.351 25.947 -16.183 1.00 30.03 213 ASN B CA 1
ATOM 3911 C C . ASN B 1 185 ? 35.866 27.396 -16.335 1.00 34.34 213 ASN B C 1
ATOM 3912 O O . ASN B 1 185 ? 35.303 27.964 -15.384 1.00 34.44 213 ASN B O 1
ATOM 3917 N N . ASN B 1 186 ? 36.025 27.995 -17.532 1.00 30.53 214 ASN B N 1
ATOM 3918 C CA . ASN B 1 186 ? 35.535 29.349 -17.739 1.00 29.85 214 ASN B CA 1
ATOM 3919 C C . ASN B 1 186 ? 34.017 29.295 -17.864 1.00 35.87 214 ASN B C 1
ATOM 3920 O O . ASN B 1 186 ? 33.472 28.254 -18.245 1.00 38.20 214 ASN B O 1
ATOM 3925 N N . LEU B 1 187 ? 33.335 30.384 -17.509 1.00 30.24 215 LEU B N 1
ATOM 3926 C CA . LEU B 1 187 ? 31.896 30.440 -17.661 1.00 29.24 215 LEU B CA 1
ATOM 3927 C C . LEU B 1 187 ? 31.533 30.658 -19.112 1.00 36.89 215 LEU B C 1
ATOM 3928 O O . LEU B 1 187 ? 32.241 31.360 -19.830 1.00 39.35 215 LEU B O 1
ATOM 3933 N N . LEU B 1 188 ? 30.410 30.073 -19.536 1.00 34.50 216 LEU B N 1
ATOM 3934 C CA . LEU B 1 188 ? 29.839 30.237 -20.867 1.00 34.55 216 LEU B CA 1
ATOM 3935 C C . LEU B 1 188 ? 28.476 30.920 -20.760 1.00 37.22 216 LEU B C 1
ATOM 3936 O O . LEU B 1 188 ? 27.653 30.480 -19.975 1.00 37.26 216 LEU B O 1
ATOM 3941 N N . GLU B 1 189 ? 28.213 31.947 -21.567 1.00 35.36 217 GLU B N 1
ATOM 3942 C CA . GLU B 1 189 ? 26.939 32.664 -21.558 1.00 36.30 217 GLU B CA 1
ATOM 3943 C C . GLU B 1 189 ? 25.796 31.710 -21.909 1.00 43.28 217 GLU B C 1
ATOM 3944 O O . GLU B 1 189 ? 25.825 31.074 -22.963 1.00 45.23 217 GLU B O 1
ATOM 3950 N N . ASN B 1 190 ? 24.816 31.577 -21.001 1.00 39.09 218 ASN B N 1
ATOM 3951 C CA . ASN B 1 190 ? 23.724 30.626 -21.171 1.00 38.62 218 ASN B CA 1
ATOM 3952 C C . ASN B 1 190 ? 22.336 31.227 -20.852 1.00 43.17 218 ASN B C 1
ATOM 3953 O O . ASN B 1 190 ? 21.309 30.555 -21.009 1.00 44.04 218 ASN B O 1
ATOM 3958 N N . GLY B 1 191 ? 22.304 32.487 -20.457 1.00 40.29 219 GLY B N 1
ATOM 3959 C CA . GLY B 1 191 ? 21.064 33.163 -20.081 1.00 40.58 219 GLY B CA 1
ATOM 3960 C C . GLY B 1 191 ? 20.991 33.345 -18.575 1.00 44.32 219 GLY B C 1
ATOM 3961 O O . GLY B 1 191 ? 21.428 32.472 -17.808 1.00 42.94 219 GLY B O 1
ATOM 3970 N N . VAL B 1 193 ? 19.931 33.657 -14.708 1.00 32.22 221 VAL B N 1
ATOM 3971 C CA . VAL B 1 193 ? 19.275 32.827 -13.708 1.00 32.02 221 VAL B CA 1
ATOM 3972 C C . VAL B 1 193 ? 19.036 33.711 -12.479 1.00 34.22 221 VAL B C 1
ATOM 3973 O O . VAL B 1 193 ? 19.780 34.665 -12.262 1.00 34.37 221 VAL B O 1
ATOM 3977 N N . THR B 1 194 ? 18.035 33.381 -11.674 1.00 28.77 222 THR B N 1
ATOM 3978 C CA . THR B 1 194 ? 17.745 34.068 -10.427 1.00 28.11 222 THR B CA 1
ATOM 3979 C C . THR B 1 194 ? 17.974 33.091 -9.282 1.00 33.53 222 THR B C 1
ATOM 3980 O O . THR B 1 194 ? 17.376 32.012 -9.266 1.00 35.05 222 THR B O 1
ATOM 3984 N N . TYR B 1 195 ? 18.866 33.451 -8.351 1.00 29.59 223 TYR B N 1
ATOM 3985 C CA . TYR B 1 195 ? 19.096 32.694 -7.125 1.00 28.79 223 TYR B CA 1
ATOM 3986 C C . TYR B 1 195 ? 18.243 33.314 -6.030 1.00 33.47 223 TYR B C 1
ATOM 3987 O O . TYR B 1 195 ? 18.170 34.546 -5.930 1.00 32.60 223 TYR B O 1
ATOM 3996 N N . THR B 1 196 ? 17.621 32.481 -5.193 1.00 30.18 224 THR B N 1
ATOM 3997 C CA . THR B 1 196 ? 16.829 32.927 -4.052 1.00 28.91 224 THR B CA 1
ATOM 3998 C C . THR B 1 196 ? 17.407 32.237 -2.797 1.00 32.13 224 THR B C 1
ATOM 3999 O O . THR B 1 196 ? 18.168 31.277 -2.934 1.00 31.43 224 THR B O 1
ATOM 4003 N N . PRO B 1 197 ? 17.121 32.722 -1.563 1.00 28.01 225 PRO B N 1
ATOM 4004 C CA . PRO B 1 197 ? 17.766 32.121 -0.383 1.00 27.39 225 PRO B CA 1
ATOM 4005 C C . PRO B 1 197 ? 17.360 30.684 -0.074 1.00 36.24 225 PRO B C 1
ATOM 4006 O O . PRO B 1 197 ? 16.186 30.294 -0.233 1.00 38.39 225 PRO B O 1
ATOM 4010 N N . TRP B 1 198 ? 18.357 29.900 0.370 1.00 32.47 226 TRP B N 1
ATOM 4011 C CA . TRP B 1 198 ? 18.191 28.532 0.818 1.00 33.77 226 TRP B CA 1
ATOM 4012 C C . TRP B 1 198 ? 17.877 28.559 2.320 1.00 38.79 226 TRP B C 1
ATOM 4013 O O . TRP B 1 198 ? 17.362 27.592 2.849 1.00 41.42 226 TRP B O 1
ATOM 4024 N N . ALA B 1 199 ? 18.191 29.673 2.990 1.00 35.23 227 ALA B N 1
ATOM 4025 C CA . ALA B 1 199 ? 17.949 29.960 4.415 1.00 35.23 227 ALA B CA 1
ATOM 4026 C C . ALA B 1 199 ? 17.731 31.444 4.581 1.00 38.76 227 ALA B C 1
ATOM 4027 O O . ALA B 1 199 ? 18.341 32.256 3.889 1.00 37.06 227 ALA B O 1
ATOM 4029 N N . GLN B 1 200 ? 16.840 31.795 5.475 1.00 37.08 228 GLN B N 1
ATOM 4030 C CA . GLN B 1 200 ? 16.428 33.165 5.781 1.00 36.37 228 GLN B CA 1
ATOM 4031 C C . GLN B 1 200 ? 15.845 33.165 7.189 1.00 41.60 228 GLN B C 1
ATOM 4032 O O . GLN B 1 200 ? 15.212 32.184 7.605 1.00 40.24 228 GLN B O 1
ATOM 4038 N N . GLY B 1 201 ? 16.105 34.237 7.925 1.00 38.81 229 GLY B N 1
ATOM 4039 C CA . GLY B 1 201 ? 15.620 34.360 9.291 1.00 39.08 229 GLY B CA 1
ATOM 4040 C C . GLY B 1 201 ? 16.140 35.587 9.999 1.00 40.83 229 GLY B C 1
ATOM 4041 O O . GLY B 1 201 ? 16.508 36.584 9.371 1.00 40.97 229 GLY B O 1
ATOM 4042 N N . GLN B 1 202 ? 16.174 35.504 11.312 1.00 35.46 230 GLN B N 1
ATOM 4043 C CA . GLN B 1 202 ? 16.681 36.560 12.168 1.00 35.38 230 GLN B CA 1
ATOM 4044 C C . GLN B 1 202 ? 17.863 36.047 12.968 1.00 40.00 230 GLN B C 1
ATOM 4045 O O . GLN B 1 202 ? 17.955 34.849 13.263 1.00 40.18 230 GLN B O 1
ATOM 4051 N N . ALA B 1 203 ? 18.787 36.949 13.290 1.00 36.04 231 ALA B N 1
ATOM 4052 C CA . ALA B 1 203 ? 19.962 36.628 14.089 1.00 35.17 231 ALA B CA 1
ATOM 4053 C C . ALA B 1 203 ? 20.246 37.767 15.068 1.00 38.55 231 ALA B C 1
ATOM 4054 O O . ALA B 1 203 ? 19.719 38.867 14.910 1.00 35.35 231 ALA B O 1
ATOM 4056 N N . SER B 1 204 ? 21.067 37.482 16.085 1.00 38.45 232 SER B N 1
ATOM 4057 C CA . SER B 1 204 ? 21.504 38.433 17.098 1.00 39.85 232 SER B CA 1
ATOM 4058 C C . SER B 1 204 ? 22.799 39.102 16.665 1.00 44.55 232 SER B C 1
ATOM 4059 O O . SER B 1 204 ? 23.710 38.414 16.205 1.00 43.66 232 SER B O 1
ATOM 4062 N N . ALA B 1 205 ? 22.881 40.442 16.804 1.00 42.39 233 ALA B N 1
ATOM 4063 C CA . ALA B 1 205 ? 24.081 41.222 16.488 1.00 42.03 233 ALA B CA 1
ATOM 4064 C C . ALA B 1 205 ? 24.628 41.863 17.754 1.00 50.20 233 ALA B C 1
ATOM 4065 O O . ALA B 1 205 ? 25.323 42.887 17.695 1.00 52.00 233 ALA B O 1
ATOM 4067 N N . GLY B 1 206 ? 24.312 41.267 18.903 1.00 46.42 234 GLY B N 1
ATOM 4068 C CA . GLY B 1 206 ? 24.773 41.781 20.179 1.00 45.93 234 GLY B CA 1
ATOM 4069 C C . GLY B 1 206 ? 23.776 42.718 20.809 1.00 51.40 234 GLY B C 1
ATOM 4070 O O . GLY B 1 206 ? 22.575 42.626 20.538 1.00 51.42 234 GLY B O 1
ATOM 4071 N N . PHE B 1 207 ? 24.278 43.618 21.672 1.00 47.73 235 PHE B N 1
ATOM 4072 C CA . PHE B 1 207 ? 23.465 44.541 22.446 1.00 47.37 235 PHE B CA 1
ATOM 4073 C C . PHE B 1 207 ? 23.921 45.976 22.323 1.00 53.50 235 PHE B C 1
ATOM 4074 O O . PHE B 1 207 ? 25.107 46.238 22.124 1.00 52.63 235 PHE B O 1
ATOM 4082 N N . THR B 1 208 ? 22.971 46.908 22.486 1.00 52.53 236 THR B N 1
ATOM 4083 C CA . THR B 1 208 ? 23.254 48.339 22.549 1.00 53.78 236 THR B CA 1
ATOM 4084 C C . THR B 1 208 ? 23.641 48.678 24.003 1.00 64.18 236 THR B C 1
ATOM 4085 O O . THR B 1 208 ? 23.367 47.890 24.922 1.00 64.29 236 THR B O 1
ATOM 4089 N N . ASP B 1 209 ? 24.229 49.872 24.223 1.00 65.56 237 ASP B N 1
ATOM 4090 C CA . ASP B 1 209 ? 24.621 50.354 25.566 1.00 68.72 237 ASP B CA 1
ATOM 4091 C C . ASP B 1 209 ? 23.393 50.577 26.464 1.00 75.15 237 ASP B C 1
ATOM 4092 O O . ASP B 1 209 ? 23.548 50.861 27.655 1.00 78.13 237 ASP B O 1
ATOM 4097 N N . GLU B 1 210 ? 22.177 50.420 25.900 1.00 70.87 238 GLU B N 1
ATOM 4098 C CA . GLU B 1 210 ? 20.894 50.515 26.610 1.00 71.83 238 GLU B CA 1
ATOM 4099 C C . GLU B 1 210 ? 20.373 49.108 26.979 1.00 74.37 238 GLU B C 1
ATOM 4100 O O . GLU B 1 210 ? 19.248 48.973 27.465 1.00 75.01 238 GLU B O 1
ATOM 4106 N N . GLY B 1 211 ? 21.204 48.088 26.745 1.00 69.29 239 GLY B N 1
ATOM 4107 C CA . GLY B 1 211 ? 20.909 46.686 27.037 1.00 68.74 239 GLY B CA 1
ATOM 4108 C C . GLY B 1 211 ? 19.916 46.034 26.096 1.00 69.16 239 GLY B C 1
ATOM 4109 O O . GLY B 1 211 ? 19.367 44.964 26.400 1.00 69.05 239 GLY B O 1
ATOM 4110 N N . ARG B 1 212 ? 19.677 46.674 24.942 1.00 62.01 240 ARG B N 1
ATOM 4111 C CA . ARG B 1 212 ? 18.729 46.185 23.950 1.00 59.75 240 ARG B CA 1
ATOM 4112 C C . ARG B 1 212 ? 19.433 45.276 22.954 1.00 57.98 240 ARG B C 1
ATOM 4113 O O . ARG B 1 212 ? 20.478 45.647 22.421 1.00 56.37 240 ARG B O 1
ATOM 4121 N N . GLU B 1 213 ? 18.877 44.071 22.721 1.00 51.62 241 GLU B N 1
ATOM 4122 C CA . GLU B 1 213 ? 19.436 43.137 21.746 1.00 48.64 241 GLU B CA 1
ATOM 4123 C C . GLU B 1 213 ? 19.189 43.657 20.342 1.00 48.22 241 GLU B C 1
ATOM 4124 O O . GLU B 1 213 ? 18.087 44.120 20.043 1.00 48.01 241 GLU B O 1
ATOM 4130 N N . VAL B 1 214 ? 20.215 43.603 19.495 1.00 43.40 242 VAL B N 1
ATOM 4131 C CA . VAL B 1 214 ? 20.128 44.014 18.099 1.00 41.10 242 VAL B CA 1
ATOM 4132 C C . VAL B 1 214 ? 19.756 42.766 17.307 1.00 44.10 242 VAL B C 1
ATOM 4133 O O . VAL B 1 214 ? 20.515 41.791 17.303 1.00 44.53 242 VAL B O 1
ATOM 4137 N N . VAL B 1 215 ? 18.566 42.787 16.671 1.00 39.00 243 VAL B N 1
ATOM 4138 C CA . VAL B 1 215 ? 18.047 41.665 15.886 1.00 36.62 243 VAL B CA 1
ATOM 4139 C C . VAL B 1 215 ? 18.085 42.054 14.424 1.00 40.39 243 VAL B C 1
ATOM 4140 O O . VAL B 1 215 ? 17.522 43.074 14.005 1.00 41.44 243 VAL B O 1
ATOM 4144 N N . VAL B 1 216 ? 18.813 41.255 13.650 1.00 34.48 244 VAL B N 1
ATOM 4145 C CA . VAL B 1 216 ? 19.013 41.522 12.239 1.00 31.86 244 VAL B CA 1
ATOM 4146 C C . VAL B 1 216 ? 18.283 40.465 11.430 1.00 37.23 244 VAL B C 1
ATOM 4147 O O . VAL B 1 216 ? 17.961 39.383 11.941 1.00 38.17 244 VAL B O 1
ATOM 4151 N N . ALA B 1 217 ? 18.039 40.782 10.164 1.00 32.90 245 ALA B N 1
ATOM 4152 C CA . ALA B 1 217 ? 17.481 39.871 9.175 1.00 33.06 245 ALA B CA 1
ATOM 4153 C C . ALA B 1 217 ? 18.639 39.297 8.367 1.00 37.24 245 ALA B C 1
ATOM 4154 O O . ALA B 1 217 ? 19.595 40.016 8.068 1.00 36.86 245 ALA B O 1
ATOM 4156 N N . TYR B 1 218 ? 18.568 38.032 8.008 1.00 33.45 246 TYR B N 1
ATOM 4157 C CA . TYR B 1 218 ? 19.604 37.451 7.164 1.00 32.03 246 TYR B CA 1
ATOM 4158 C C . TYR B 1 218 ? 18.973 36.581 6.102 1.00 33.62 246 TYR B C 1
ATOM 4159 O O . TYR B 1 218 ? 17.877 36.060 6.299 1.00 32.92 246 TYR B O 1
ATOM 4168 N N . ALA B 1 219 ? 19.692 36.419 4.991 1.00 29.42 247 ALA B N 1
ATOM 4169 C CA . ALA B 1 219 ? 19.405 35.531 3.882 1.00 28.63 247 ALA B CA 1
ATOM 4170 C C . ALA B 1 219 ? 20.706 34.907 3.384 1.00 33.59 247 ALA B C 1
ATOM 4171 O O . ALA B 1 219 ? 21.692 35.609 3.167 1.00 31.31 247 ALA B O 1
ATOM 4173 N N . GLU B 1 220 ? 20.701 33.585 3.229 1.00 32.02 248 GLU B N 1
ATOM 4174 C CA . GLU B 1 220 ? 21.837 32.843 2.717 1.00 31.42 248 GLU B CA 1
ATOM 4175 C C . GLU B 1 220 ? 21.519 32.434 1.291 1.00 33.68 248 GLU B C 1
ATOM 4176 O O . GLU B 1 220 ? 20.501 31.793 1.060 1.00 32.81 248 GLU B O 1
ATOM 4182 N N . LEU B 1 221 ? 22.367 32.838 0.339 1.00 28.63 249 LEU B N 1
ATOM 4183 C CA . LEU B 1 221 ? 22.197 32.493 -1.074 1.00 28.33 249 LEU B CA 1
ATOM 4184 C C . LEU B 1 221 ? 23.424 31.710 -1.539 1.00 31.95 249 LEU B C 1
ATOM 4185 O O . LEU B 1 221 ? 24.549 32.056 -1.195 1.00 32.22 249 LEU B O 1
ATOM 4190 N N . SER B 1 222 ? 23.198 30.635 -2.282 1.00 29.27 250 SER B N 1
ATOM 4191 C CA . SER B 1 222 ? 24.232 29.715 -2.754 1.00 28.66 250 SER B CA 1
ATOM 4192 C C . SER B 1 222 ? 24.318 29.824 -4.277 1.00 31.54 250 SER B C 1
ATOM 4193 O O . SER B 1 222 ? 23.308 29.664 -4.951 1.00 30.13 250 SER B O 1
ATOM 4196 N N . THR B 1 223 ? 25.493 30.189 -4.816 1.00 27.40 251 THR B N 1
ATOM 4197 C CA . THR B 1 223 ? 25.603 30.444 -6.244 1.00 27.19 251 THR B CA 1
ATOM 4198 C C . THR B 1 223 ? 26.747 29.676 -6.887 1.00 32.06 251 THR B C 1
ATOM 4199 O O . THR B 1 223 ? 27.614 29.132 -6.208 1.00 31.16 251 THR B O 1
ATOM 4203 N N . SER B 1 224 ? 26.790 29.722 -8.209 1.00 28.62 252 SER B N 1
ATOM 4204 C CA . SER B 1 224 ? 27.889 29.158 -8.981 1.00 28.47 252 SER B CA 1
ATOM 4205 C C . SER B 1 224 ? 29.058 30.211 -8.995 1.00 31.39 252 SER B C 1
ATOM 4206 O O . SER B 1 224 ? 29.073 31.127 -8.149 1.00 27.47 252 SER B O 1
ATOM 4209 N N . ARG B 1 225 ? 30.029 30.066 -9.922 1.00 28.53 253 ARG B N 1
ATOM 4210 C CA . ARG B 1 225 ? 31.244 30.887 -9.965 1.00 28.12 253 ARG B CA 1
ATOM 4211 C C . ARG B 1 225 ? 31.010 32.395 -10.149 1.00 31.63 253 ARG B C 1
ATOM 4212 O O . ARG B 1 225 ? 30.250 32.837 -11.014 1.00 32.72 253 ARG B O 1
ATOM 4220 N N . LEU B 1 226 ? 31.701 33.169 -9.303 1.00 27.23 254 LEU B N 1
ATOM 4221 C CA . LEU B 1 226 ? 31.739 34.633 -9.342 1.00 25.77 254 LEU B CA 1
ATOM 4222 C C . LEU B 1 226 ? 32.920 35.072 -10.177 1.00 29.76 254 LEU B C 1
ATOM 4223 O O . LEU B 1 226 ? 34.071 34.736 -9.876 1.00 29.91 254 LEU B O 1
ATOM 4236 N N . VAL B 1 228 ? 34.609 38.354 -12.827 1.00 29.38 256 VAL B N 1
ATOM 4237 C CA . VAL B 1 228 ? 34.597 39.696 -13.389 1.00 29.46 256 VAL B CA 1
ATOM 4238 C C . VAL B 1 228 ? 34.815 39.511 -14.910 1.00 36.54 256 VAL B C 1
ATOM 4239 O O . VAL B 1 228 ? 35.883 39.071 -15.325 1.00 36.58 256 VAL B O 1
ATOM 4243 N N . ARG B 1 229 ? 33.753 39.726 -15.714 1.00 35.35 257 ARG B N 1
ATOM 4244 C CA . ARG B 1 229 ? 33.737 39.545 -17.179 1.00 35.46 257 ARG B CA 1
ATOM 4245 C C . ARG B 1 229 ? 32.903 40.664 -17.797 1.00 41.81 257 ARG B C 1
ATOM 4246 O O . ARG B 1 229 ? 32.055 41.254 -17.090 1.00 40.54 257 ARG B O 1
ATOM 4254 N N . ASP B 1 230 ? 33.156 40.965 -19.105 1.00 39.65 258 ASP B N 1
ATOM 4255 C CA A ASP B 1 230 ? 32.494 42.042 -19.848 0.50 40.92 258 ASP B CA 1
ATOM 4256 C CA B ASP B 1 230 ? 32.480 42.078 -19.772 0.50 40.77 258 ASP B CA 1
ATOM 4257 C C . ASP B 1 230 ? 31.053 41.733 -20.218 1.00 43.96 258 ASP B C 1
ATOM 4258 O O . ASP B 1 230 ? 30.281 42.660 -20.507 1.00 44.33 258 ASP B O 1
ATOM 4267 N N . TRP B 1 231 ? 30.688 40.434 -20.258 1.00 36.87 259 TRP B N 1
ATOM 4268 C CA . TRP B 1 231 ? 29.363 40.038 -20.736 1.00 35.79 259 TRP B CA 1
ATOM 4269 C C . TRP B 1 231 ? 28.264 39.861 -19.655 1.00 37.52 259 TRP B C 1
ATOM 4270 O O . TRP B 1 231 ? 27.095 39.704 -20.002 1.00 36.07 259 TRP B O 1
ATOM 4281 N N . TYR B 1 232 ? 28.607 39.914 -18.374 1.00 33.58 260 TYR B N 1
ATOM 4282 C CA . TYR B 1 232 ? 27.578 39.888 -17.347 1.00 33.63 260 TYR B CA 1
ATOM 4283 C C . TYR B 1 232 ? 28.032 40.638 -16.124 1.00 36.34 260 TYR B C 1
ATOM 4284 O O . TYR B 1 232 ? 29.182 40.501 -15.676 1.00 34.68 260 TYR B O 1
ATOM 4293 N N . SER B 1 233 ? 27.095 41.432 -15.588 1.00 32.99 261 SER B N 1
ATOM 4294 C CA . SER B 1 233 ? 27.248 42.208 -14.369 1.00 32.45 261 SER B CA 1
ATOM 4295 C C . SER B 1 233 ? 26.272 41.627 -13.286 1.00 33.49 261 SER B C 1
ATOM 4296 O O . SER B 1 233 ? 25.101 42.025 -13.249 1.00 31.82 261 SER B O 1
ATOM 4299 N N . PRO B 1 234 ? 26.700 40.617 -12.463 1.00 29.14 262 PRO B N 1
ATOM 4300 C CA . PRO B 1 234 ? 25.775 40.043 -11.459 1.00 27.91 262 PRO B CA 1
ATOM 4301 C C . PRO B 1 234 ? 25.196 41.099 -10.514 1.00 31.79 262 PRO B C 1
ATOM 4302 O O . PRO B 1 234 ? 25.853 42.078 -10.142 1.00 29.94 262 PRO B O 1
ATOM 4306 N N . LYS B 1 235 ? 23.929 40.900 -10.149 1.00 29.27 263 LYS B N 1
ATOM 4307 C CA . LYS B 1 235 ? 23.195 41.813 -9.275 1.00 28.07 263 LYS B CA 1
ATOM 4308 C C . LYS B 1 235 ? 22.722 41.177 -7.982 1.00 31.67 263 LYS B C 1
ATOM 4309 O O . LYS B 1 235 ? 22.227 40.054 -7.976 1.00 30.73 263 LYS B O 1
ATOM 4315 N N . LEU B 1 236 ? 22.809 41.918 -6.903 1.00 29.06 264 LEU B N 1
ATOM 4316 C CA . LEU B 1 236 ? 22.178 41.498 -5.663 1.00 28.70 264 LEU B CA 1
ATOM 4317 C C . LEU B 1 236 ? 20.996 42.455 -5.489 1.00 32.94 264 LEU B C 1
ATOM 4318 O O . LEU B 1 236 ? 21.196 43.670 -5.579 1.00 32.80 264 LEU B O 1
ATOM 4323 N N . THR B 1 237 ? 19.782 41.926 -5.264 1.00 29.44 265 THR B N 1
ATOM 4324 C CA . THR B 1 237 ? 18.566 42.739 -5.116 1.00 29.67 265 THR B CA 1
ATOM 4325 C C . THR B 1 237 ? 17.824 42.397 -3.805 1.00 34.35 265 THR B C 1
ATOM 4326 O O . THR B 1 237 ? 17.639 41.225 -3.471 1.00 33.29 265 THR B O 1
ATOM 4330 N N . VAL B 1 238 ? 17.376 43.436 -3.084 1.00 32.92 266 VAL B N 1
ATOM 4331 C CA . VAL B 1 238 ? 16.603 43.283 -1.847 1.00 32.73 266 VAL B CA 1
ATOM 4332 C C . VAL B 1 238 ? 15.334 44.121 -2.044 1.00 36.53 266 VAL B C 1
ATOM 4333 O O . VAL B 1 238 ? 15.405 45.318 -2.292 1.00 35.59 266 VAL B O 1
ATOM 4337 N N . ARG B 1 239 ? 14.181 43.479 -1.974 1.00 36.18 267 ARG B N 1
ATOM 4338 C CA . ARG B 1 239 ? 12.868 44.117 -2.190 1.00 36.40 267 ARG B CA 1
ATOM 4339 C C . ARG B 1 239 ? 11.973 44.035 -0.943 1.00 37.99 267 ARG B C 1
ATOM 4340 O O . ARG B 1 239 ? 11.892 42.955 -0.339 1.00 36.11 267 ARG B O 1
ATOM 4348 N N . ARG B 1 240 ? 11.270 45.144 -0.577 1.00 35.35 268 ARG B N 1
ATOM 4349 C CA . ARG B 1 240 ? 10.277 45.117 0.518 1.00 35.17 268 ARG B CA 1
ATOM 4350 C C . ARG B 1 240 ? 8.991 44.475 -0.052 1.00 39.37 268 ARG B C 1
ATOM 4351 O O . ARG B 1 240 ? 8.462 44.940 -1.071 1.00 37.90 268 ARG B O 1
ATOM 4359 N N . LYS B 1 241 ? 8.494 43.417 0.602 1.00 35.92 269 LYS B N 1
ATOM 4360 C CA . LYS B 1 241 ? 7.303 42.700 0.135 1.00 35.89 269 LYS B CA 1
ATOM 4361 C C . LYS B 1 241 ? 6.007 43.554 0.127 1.00 38.35 269 LYS B C 1
ATOM 4362 O O . LYS B 1 241 ? 5.279 43.521 -0.853 1.00 39.21 269 LYS B O 1
ATOM 4368 N N . ALA B 1 242 ? 5.740 44.319 1.190 1.00 35.45 270 ALA B N 1
ATOM 4369 C CA . ALA B 1 242 ? 4.529 45.133 1.366 1.00 36.30 270 ALA B CA 1
ATOM 4370 C C . ALA B 1 242 ? 4.296 46.195 0.264 1.00 43.42 270 ALA B C 1
ATOM 4371 O O . ALA B 1 242 ? 3.154 46.347 -0.168 1.00 45.21 270 ALA B O 1
ATOM 4373 N N . ASP B 1 243 ? 5.335 46.917 -0.184 1.00 39.30 271 ASP B N 1
ATOM 4374 C CA . ASP B 1 243 ? 5.149 47.942 -1.213 1.00 39.44 271 ASP B CA 1
ATOM 4375 C C . ASP B 1 243 ? 5.904 47.619 -2.536 1.00 43.22 271 ASP B C 1
ATOM 4376 O O . ASP B 1 243 ? 5.773 48.367 -3.499 1.00 44.90 271 ASP B O 1
ATOM 4381 N N . GLY B 1 244 ? 6.649 46.517 -2.578 1.00 38.07 272 GLY B N 1
ATOM 4382 C CA . GLY B 1 244 ? 7.404 46.098 -3.760 1.00 36.94 272 GLY B CA 1
ATOM 4383 C C . GLY B 1 244 ? 8.644 46.913 -4.139 1.00 40.76 272 GLY B C 1
ATOM 4384 O O . GLY B 1 244 ? 9.263 46.650 -5.179 1.00 41.26 272 GLY B O 1
ATOM 4385 N N . VAL B 1 245 ? 9.030 47.887 -3.298 1.00 36.75 273 VAL B N 1
ATOM 4386 C CA . VAL B 1 245 ? 10.196 48.750 -3.509 1.00 36.81 273 VAL B CA 1
ATOM 4387 C C . VAL B 1 245 ? 11.513 47.961 -3.328 1.00 41.98 273 VAL B C 1
ATOM 4388 O O . VAL B 1 245 ? 11.701 47.312 -2.283 1.00 40.34 273 VAL B O 1
ATOM 4392 N N . GLU B 1 246 ? 12.429 48.051 -4.341 1.00 39.01 274 GLU B N 1
ATOM 4393 C CA . GLU B 1 246 ? 13.766 47.445 -4.284 1.00 37.89 274 GLU B CA 1
ATOM 4394 C C . GLU B 1 246 ? 14.675 48.407 -3.554 1.00 42.13 274 GLU B C 1
ATOM 4395 O O . GLU B 1 246 ? 15.118 49.390 -4.139 1.00 43.16 274 GLU B O 1
ATOM 4401 N N . ILE B 1 247 ? 14.899 48.158 -2.261 1.00 37.32 275 ILE B N 1
ATOM 4402 C CA . ILE B 1 247 ? 15.688 49.032 -1.388 1.00 36.55 275 ILE B CA 1
ATOM 4403 C C . ILE B 1 247 ? 17.198 48.908 -1.685 1.00 38.30 275 ILE B C 1
ATOM 4404 O O . ILE B 1 247 ? 17.921 49.875 -1.465 1.00 36.43 275 ILE B O 1
ATOM 4409 N N . ILE B 1 248 ? 17.648 47.730 -2.195 1.00 33.98 276 ILE B N 1
ATOM 4410 C CA . ILE B 1 248 ? 19.027 47.433 -2.593 1.00 32.64 276 ILE B CA 1
ATOM 4411 C C . ILE B 1 248 ? 18.991 46.780 -3.982 1.00 37.24 276 ILE B C 1
ATOM 4412 O O . ILE B 1 248 ? 18.202 45.853 -4.224 1.00 37.08 276 ILE B O 1
ATOM 4417 N N . ASN B 1 249 ? 19.836 47.289 -4.895 1.00 32.70 277 ASN B N 1
ATOM 4418 C CA . ASN B 1 249 ? 20.015 46.779 -6.254 1.00 33.11 277 ASN B CA 1
ATOM 4419 C C . ASN B 1 249 ? 21.414 47.183 -6.705 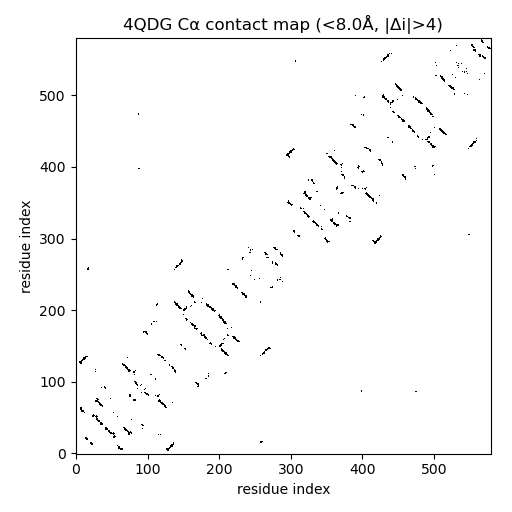1.00 39.25 277 ASN B C 1
ATOM 4420 O O . ASN B 1 249 ? 21.599 48.283 -7.247 1.00 39.34 277 ASN B O 1
ATOM 4425 N N . ILE B 1 250 ? 22.421 46.315 -6.417 1.00 35.26 278 ILE B N 1
ATOM 4426 C CA . ILE B 1 250 ? 23.847 46.624 -6.659 1.00 33.21 278 ILE B CA 1
ATOM 4427 C C . ILE B 1 250 ? 24.595 45.618 -7.574 1.00 35.15 278 ILE B C 1
ATOM 4428 O O . ILE B 1 250 ? 24.289 44.408 -7.566 1.00 32.14 278 ILE B O 1
ATOM 4433 N N . PRO B 1 251 ? 25.659 46.110 -8.288 1.00 32.14 279 PRO B N 1
ATOM 4434 C CA . PRO B 1 251 ? 26.543 45.185 -9.020 1.00 30.47 279 PRO B CA 1
ATOM 4435 C C . PRO B 1 251 ? 27.442 44.476 -7.993 1.00 33.33 279 PRO B C 1
ATOM 4436 O O . PRO B 1 251 ? 28.403 45.054 -7.471 1.00 33.86 279 PRO B O 1
ATOM 4440 N N . LEU B 1 252 ? 27.062 43.240 -7.644 1.00 28.65 280 LEU B N 1
ATOM 4441 C CA . LEU B 1 252 ? 27.699 42.407 -6.631 1.00 27.86 280 LEU B CA 1
ATOM 4442 C C . LEU B 1 252 ? 29.242 42.293 -6.810 1.00 29.59 280 LEU B C 1
ATOM 4443 O O . LEU B 1 252 ? 29.990 42.452 -5.836 1.00 27.82 280 LEU B O 1
ATOM 4448 N N . ILE B 1 253 ? 29.712 42.029 -8.033 1.00 26.46 281 ILE B N 1
ATOM 4449 C CA . ILE B 1 253 ? 31.161 41.848 -8.229 1.00 26.89 281 ILE B CA 1
ATOM 4450 C C . ILE B 1 253 ? 31.909 43.167 -7.926 1.00 31.20 281 ILE B C 1
ATOM 4451 O O . ILE B 1 253 ? 32.940 43.123 -7.248 1.00 30.07 281 ILE B O 1
ATOM 4456 N N . ASN B 1 254 ? 31.340 44.321 -8.339 1.00 28.47 282 ASN B N 1
ATOM 4457 C CA . ASN B 1 254 ? 31.940 45.629 -8.050 1.00 29.40 282 ASN B CA 1
ATOM 4458 C C . ASN B 1 254 ? 32.081 45.822 -6.557 1.00 33.40 282 ASN B C 1
ATOM 4459 O O . ASN B 1 254 ? 33.155 46.241 -6.118 1.00 33.31 282 ASN B O 1
ATOM 4464 N N . TYR B 1 255 ? 30.997 45.501 -5.778 1.00 26.93 283 TYR B N 1
ATOM 4465 C CA . TYR B 1 255 ? 31.024 45.635 -4.336 1.00 26.36 283 TYR B CA 1
ATOM 4466 C C . TYR B 1 255 ? 32.046 44.674 -3.733 1.00 30.82 283 TYR B C 1
ATOM 4467 O O . TYR B 1 255 ? 32.884 45.120 -2.956 1.00 31.15 283 TYR B O 1
ATOM 4476 N N . LEU B 1 256 ? 32.058 43.404 -4.154 1.00 26.60 284 LEU B N 1
ATOM 4477 C CA . LEU B 1 256 ? 33.030 42.459 -3.586 1.00 26.62 284 LEU B CA 1
ATOM 4478 C C . LEU B 1 256 ? 34.474 42.886 -3.830 1.00 32.19 284 LEU B C 1
ATOM 4479 O O . LEU B 1 256 ? 35.302 42.750 -2.924 1.00 31.11 284 LEU B O 1
ATOM 4484 N N . LEU B 1 257 ? 34.754 43.459 -5.030 1.00 28.95 285 LEU B N 1
ATOM 4485 C CA . LEU B 1 257 ? 36.076 43.910 -5.436 1.00 28.01 285 LEU B CA 1
ATOM 4486 C C . LEU B 1 257 ? 36.506 45.190 -4.698 1.00 31.97 285 LEU B C 1
ATOM 4487 O O . LEU B 1 257 ? 37.699 45.474 -4.652 1.00 32.02 285 LEU B O 1
ATOM 4500 N N . LEU B 1 259 ? 36.266 45.261 -1.387 1.00 28.70 287 LEU B N 1
ATOM 4501 C CA . LEU B 1 259 ? 36.963 44.613 -0.278 1.00 28.76 287 LEU B CA 1
ATOM 4502 C C . LEU B 1 259 ? 38.392 44.230 -0.727 1.00 33.61 287 LEU B C 1
ATOM 4503 O O . LEU B 1 259 ? 39.349 44.546 -0.026 1.00 32.90 287 LEU B O 1
ATOM 4508 N N . LYS B 1 260 ? 38.514 43.608 -1.928 1.00 31.55 288 LYS B N 1
ATOM 4509 C CA . LYS B 1 260 ? 39.776 43.246 -2.540 1.00 31.21 288 LYS B CA 1
ATOM 4510 C C . LYS B 1 260 ? 40.702 44.472 -2.666 1.00 35.77 288 LYS B C 1
ATOM 4511 O O . LYS B 1 260 ? 41.884 44.346 -2.348 1.00 35.53 288 LYS B O 1
ATOM 4517 N N . SER B 1 261 ? 40.188 45.641 -3.111 1.00 32.62 289 SER B N 1
ATOM 4518 C CA . SER B 1 261 ? 41.066 46.814 -3.251 1.00 34.83 289 SER B CA 1
ATOM 4519 C C . SER B 1 261 ? 41.553 47.349 -1.906 1.00 37.10 289 SER B C 1
ATOM 4520 O O . SER B 1 261 ? 42.690 47.785 -1.820 1.00 37.71 289 SER B O 1
ATOM 4523 N N . ASP B 1 262 ? 40.709 47.315 -0.869 1.00 33.11 290 ASP B N 1
ATOM 4524 C CA . ASP B 1 262 ? 41.088 47.794 0.468 1.00 33.93 290 ASP B CA 1
ATOM 4525 C C . ASP B 1 262 ? 42.045 46.873 1.213 1.00 37.55 290 ASP B C 1
ATOM 4526 O O . ASP B 1 262 ? 42.892 47.379 1.939 1.00 37.11 290 ASP B O 1
ATOM 4531 N N . LEU B 1 263 ? 41.906 45.525 1.088 1.00 34.46 291 LEU B N 1
ATOM 4532 C CA . LEU B 1 263 ? 42.749 44.648 1.906 1.00 33.91 291 LEU B CA 1
ATOM 4533 C C . LEU B 1 263 ? 43.620 43.681 1.144 1.00 35.74 291 LEU B C 1
ATOM 4534 O O . LEU B 1 263 ? 44.514 43.094 1.760 1.00 34.58 291 LEU B O 1
ATOM 4539 N N . TYR B 1 264 ? 43.314 43.418 -0.148 1.00 32.27 292 TYR B N 1
ATOM 4540 C CA . TYR B 1 264 ? 44.068 42.401 -0.894 1.00 31.72 292 TYR B CA 1
ATOM 4541 C C . TYR B 1 264 ? 44.450 42.897 -2.281 1.00 33.89 292 TYR B C 1
ATOM 4542 O O . TYR B 1 264 ? 44.343 42.133 -3.228 1.00 35.81 292 TYR B O 1
ATOM 4551 N N . ALA B 1 265 ? 44.965 44.133 -2.401 1.00 29.12 293 ALA B N 1
ATOM 4552 C CA . ALA B 1 265 ? 45.284 44.729 -3.692 1.00 29.45 293 ALA B CA 1
ATOM 4553 C C . ALA B 1 265 ? 46.411 43.991 -4.448 1.00 37.52 293 ALA B C 1
ATOM 4554 O O . ALA B 1 265 ? 46.434 44.091 -5.674 1.00 38.98 293 ALA B O 1
ATOM 4556 N N . SER B 1 266 ? 47.285 43.215 -3.759 1.00 33.49 294 SER B N 1
ATOM 4557 C CA . SER B 1 266 ? 48.328 42.451 -4.445 1.00 34.02 294 SER B CA 1
ATOM 4558 C C . SER B 1 266 ? 47.750 41.231 -5.169 1.00 40.35 294 SER B C 1
ATOM 4559 O O . SER B 1 266 ? 48.441 40.660 -6.017 1.00 42.94 294 SER B O 1
ATOM 4570 N N . ASP B 1 268 ? 45.193 39.004 -7.695 1.00 30.62 296 ASP B N 1
ATOM 4571 C CA . ASP B 1 268 ? 44.533 39.191 -8.990 1.00 29.70 296 ASP B CA 1
ATOM 4572 C C . ASP B 1 268 ? 43.016 39.225 -8.668 1.00 31.31 296 ASP B C 1
ATOM 4573 O O . ASP B 1 268 ? 42.582 38.524 -7.752 1.00 29.09 296 ASP B O 1
ATOM 4578 N N . SER B 1 269 ? 42.228 40.078 -9.336 1.00 29.29 297 SER B N 1
ATOM 4579 C CA . SER B 1 269 ? 40.792 40.194 -9.022 1.00 28.37 297 SER B CA 1
ATOM 4580 C C . SER B 1 269 ? 40.052 38.853 -9.067 1.00 31.54 297 SER B C 1
ATOM 4581 O O . SER B 1 269 ? 39.338 38.520 -8.113 1.00 30.40 297 SER B O 1
ATOM 4584 N N . GLN B 1 270 ? 40.248 38.081 -10.157 1.00 29.50 298 GLN B N 1
ATOM 4585 C CA . GLN B 1 270 ? 39.604 36.790 -10.337 1.00 28.65 298 GLN B CA 1
ATOM 4586 C C . GLN B 1 270 ? 40.079 35.811 -9.284 1.00 31.37 298 GLN B C 1
ATOM 4587 O O . GLN B 1 270 ? 39.256 35.064 -8.770 1.00 30.96 298 GLN B O 1
ATOM 4593 N N . GLU B 1 271 ? 41.374 35.865 -8.908 1.00 28.62 299 GLU B N 1
ATOM 4594 C CA . GLU B 1 271 ? 41.975 35.046 -7.838 1.00 28.76 299 GLU B CA 1
ATOM 4595 C C . GLU B 1 271 ? 41.226 35.276 -6.509 1.00 31.41 299 GLU B C 1
ATOM 4596 O O . GLU B 1 271 ? 40.819 34.316 -5.850 1.00 32.30 299 GLU B O 1
ATOM 4602 N N . PHE B 1 272 ? 40.978 36.545 -6.173 1.00 27.25 300 PHE B N 1
ATOM 4603 C CA . PHE B 1 272 ? 40.224 36.951 -4.994 1.00 26.28 300 PHE B CA 1
ATOM 4604 C C . PHE B 1 272 ? 38.782 36.356 -5.001 1.00 31.67 300 PHE B C 1
ATOM 4605 O O . PHE B 1 272 ? 38.357 35.774 -3.986 1.00 32.72 300 PHE B O 1
ATOM 4613 N N . LEU B 1 273 ? 38.087 36.440 -6.150 1.00 25.33 301 LEU B N 1
ATOM 4614 C CA . LEU B 1 273 ? 36.723 35.920 -6.323 1.00 23.70 301 LEU B CA 1
ATOM 4615 C C . LEU B 1 273 ? 36.652 34.408 -6.252 1.00 29.20 301 LEU B C 1
ATOM 4616 O O . LEU B 1 273 ? 35.625 33.880 -5.839 1.00 30.36 301 LEU B O 1
ATOM 4621 N N . ASP B 1 274 ? 37.734 33.715 -6.628 1.00 26.37 302 ASP B N 1
ATOM 4622 C CA . ASP B 1 274 ? 37.826 32.269 -6.615 1.00 26.63 302 ASP B CA 1
ATOM 4623 C C . ASP B 1 274 ? 38.230 31.737 -5.251 1.00 33.94 302 ASP B C 1
ATOM 4624 O O . ASP B 1 274 ? 37.605 30.777 -4.781 1.00 34.44 302 ASP B O 1
ATOM 4629 N N . ARG B 1 275 ? 39.252 32.365 -4.609 1.00 30.70 303 ARG B N 1
ATOM 4630 C CA . ARG B 1 275 ? 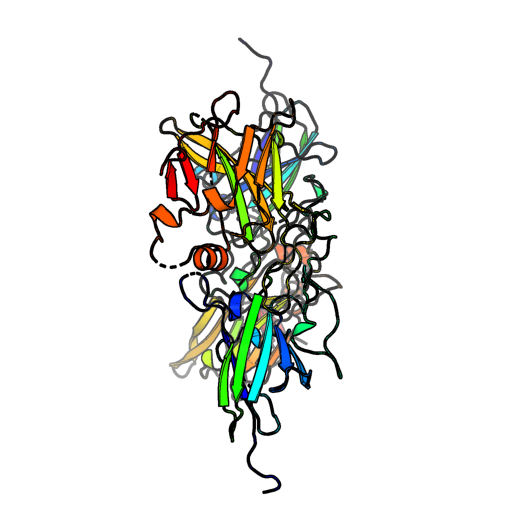39.783 31.957 -3.311 1.00 31.43 303 ARG B CA 1
ATOM 4631 C C . ARG B 1 275 ? 38.761 32.093 -2.182 1.00 37.36 303 ARG B C 1
ATOM 4632 O O . ARG B 1 275 ? 38.746 31.264 -1.274 1.00 38.53 303 ARG B O 1
ATOM 4640 N N . GLU B 1 276 ? 37.905 33.114 -2.233 1.00 33.03 304 GLU B N 1
ATOM 4641 C CA . GLU B 1 276 ? 36.899 33.296 -1.199 1.00 30.89 304 GLU B CA 1
ATOM 4642 C C . GLU B 1 276 ? 35.597 32.670 -1.623 1.00 33.18 304 GLU B C 1
ATOM 4643 O O . GLU B 1 276 ? 35.126 32.964 -2.706 1.00 31.79 304 GLU B O 1
ATOM 4649 N N . SER B 1 277 ? 35.011 31.808 -0.773 1.00 30.87 305 SER B N 1
ATOM 4650 C CA . SER B 1 277 ? 33.744 31.140 -1.085 1.00 30.57 305 SER B CA 1
ATOM 4651 C C . SER B 1 277 ? 32.645 31.422 -0.030 1.00 33.42 305 SER B C 1
ATOM 4652 O O . SER B 1 277 ? 31.488 31.046 -0.231 1.00 31.99 305 SER B O 1
ATOM 4655 N N . GLU B 1 278 ? 33.017 32.059 1.092 1.00 31.09 306 GLU B N 1
ATOM 4656 C CA . GLU B 1 278 ? 32.112 32.388 2.187 1.00 31.60 306 GLU B CA 1
ATOM 4657 C C . GLU B 1 278 ? 32.082 33.882 2.288 1.00 35.76 306 GLU B C 1
ATOM 4658 O O . GLU B 1 278 ? 33.102 34.501 2.578 1.00 36.27 306 GLU B O 1
ATOM 4664 N N . TRP B 1 279 ? 30.948 34.474 1.908 1.00 30.66 307 TRP B N 1
ATOM 4665 C CA . TRP B 1 279 ? 30.778 35.921 1.848 1.00 28.79 307 TRP B CA 1
ATOM 4666 C C . TRP B 1 279 ? 29.695 36.378 2.765 1.00 32.36 307 TRP B C 1
ATOM 4667 O O . TRP B 1 279 ? 28.697 35.661 2.941 1.00 31.96 307 TRP B O 1
ATOM 4678 N N . SER B 1 280 ? 29.863 37.570 3.336 1.00 28.51 308 SER B N 1
ATOM 4679 C CA . SER B 1 280 ? 28.838 38.150 4.183 1.00 30.87 308 SER B CA 1
ATOM 4680 C C . SER B 1 280 ? 28.778 39.631 3.921 1.00 37.92 308 SER B C 1
ATOM 4681 O O . SER B 1 280 ? 29.810 40.276 3.692 1.00 39.74 308 SER B O 1
ATOM 4692 N N . ILE B 1 282 ? 26.676 43.170 5.166 1.00 30.87 310 ILE B N 1
ATOM 4693 C CA . ILE B 1 282 ? 25.754 43.833 6.071 1.00 31.12 310 ILE B CA 1
ATOM 4694 C C . ILE B 1 282 ? 25.372 45.183 5.485 1.00 32.87 310 ILE B C 1
ATOM 4695 O O . ILE B 1 282 ? 26.236 46.024 5.239 1.00 29.65 310 ILE B O 1
ATOM 4700 N N . PHE B 1 283 ? 24.060 45.367 5.275 1.00 30.55 311 PHE B N 1
ATOM 4701 C CA . PHE B 1 283 ? 23.482 46.626 4.799 1.00 30.01 311 PHE B CA 1
ATOM 4702 C C . PHE B 1 283 ? 22.763 47.277 5.974 1.00 33.11 311 PHE B C 1
ATOM 4703 O O . PHE B 1 283 ? 22.021 46.598 6.693 1.00 34.21 311 PHE B O 1
ATOM 4711 N N . PHE B 1 284 ? 23.013 48.575 6.203 1.00 27.80 312 PHE B N 1
ATOM 4712 C CA . PHE B 1 284 ? 22.385 49.286 7.312 1.00 28.91 312 PHE B CA 1
ATOM 4713 C C . PHE B 1 284 ? 21.153 50.044 6.833 1.00 36.72 312 PHE B C 1
ATOM 4714 O O . PHE B 1 284 ? 21.167 50.649 5.755 1.00 35.37 312 PHE B O 1
ATOM 4722 N N . LEU B 1 285 ? 20.058 49.921 7.598 1.00 35.88 313 LEU B N 1
ATOM 4723 C CA . LEU B 1 285 ? 18.771 50.519 7.256 1.00 35.83 313 LEU B CA 1
ATOM 4724 C C . LEU B 1 285 ? 18.361 51.582 8.241 1.00 41.39 313 LEU B C 1
ATOM 4725 O O . LEU B 1 285 ? 18.659 51.505 9.441 1.00 40.29 313 LEU B O 1
ATOM 4730 N N . SER B 1 286 ? 17.649 52.574 7.719 1.00 38.82 314 SER B N 1
ATOM 4731 C CA . SER B 1 286 ? 17.039 53.657 8.483 1.00 40.07 314 SER B CA 1
ATOM 4732 C C . SER B 1 286 ? 15.689 53.147 9.071 1.00 45.11 314 SER B C 1
ATOM 4733 O O . SER B 1 286 ? 15.219 52.097 8.614 1.00 42.39 314 SER B O 1
ATOM 4736 N N . PRO B 1 287 ? 15.042 53.834 10.067 1.00 44.50 315 PRO B N 1
ATOM 4737 C CA . PRO B 1 287 ? 13.773 53.301 10.629 1.00 45.11 315 PRO B CA 1
ATOM 4738 C C . PRO B 1 287 ? 12.662 53.012 9.600 1.00 48.76 315 PRO B C 1
ATOM 4739 O O . PRO B 1 287 ? 11.858 52.119 9.847 1.00 47.01 315 PRO B O 1
ATOM 4743 N N . ASN B 1 288 ? 12.664 53.693 8.437 1.00 47.05 316 ASN B N 1
ATOM 4744 C CA . ASN B 1 288 ? 11.687 53.481 7.357 1.00 48.08 316 ASN B CA 1
ATOM 4745 C C . ASN B 1 288 ? 12.058 52.253 6.474 1.00 50.94 316 ASN B C 1
ATOM 4746 O O . ASN B 1 288 ? 11.374 51.971 5.481 1.00 51.77 316 ASN B O 1
ATOM 4751 N N . LEU B 1 289 ? 13.133 51.536 6.848 1.00 45.49 317 LEU B N 1
ATOM 4752 C CA . LEU B 1 289 ? 13.668 50.330 6.210 1.00 43.49 317 LEU B CA 1
ATOM 4753 C C . LEU B 1 289 ? 14.157 50.620 4.780 1.00 46.26 317 LEU B C 1
ATOM 4754 O O . LEU B 1 289 ? 14.002 49.809 3.857 1.00 45.09 317 LEU B O 1
ATOM 4759 N N . GLU B 1 290 ? 14.808 51.788 4.628 1.00 41.78 318 GLU B N 1
ATOM 4760 C CA . GLU B 1 290 ? 15.469 52.192 3.391 1.00 40.37 318 GLU B CA 1
ATOM 4761 C C . GLU B 1 290 ? 16.942 52.005 3.632 1.00 40.16 318 GLU B C 1
ATOM 4762 O O . GLU B 1 290 ? 17.374 52.081 4.783 1.00 37.86 318 GLU B O 1
ATOM 4768 N N . TRP B 1 291 ? 17.716 51.705 2.579 1.00 35.19 319 TRP B N 1
ATOM 4769 C CA . TRP B 1 291 ? 19.146 51.469 2.748 1.00 33.96 319 TRP B CA 1
ATOM 4770 C C . TRP B 1 291 ? 19.924 52.781 2.893 1.00 38.98 319 TRP B C 1
ATOM 4771 O O . TRP B 1 291 ? 19.783 53.678 2.060 1.00 41.28 319 TRP B O 1
ATOM 4782 N N . ILE B 1 292 ? 20.751 52.880 3.953 1.00 35.48 320 ILE B N 1
ATOM 4783 C CA . ILE B 1 292 ? 21.667 54.017 4.189 1.00 36.34 320 ILE B CA 1
ATOM 4784 C C . ILE B 1 292 ? 22.903 53.766 3.310 1.00 40.44 320 ILE B C 1
ATOM 4785 O O . ILE B 1 292 ? 23.782 52.956 3.639 1.00 40.54 320 ILE B O 1
ATOM 4790 N N . LYS B 1 293 ? 22.901 54.385 2.140 1.00 37.70 321 LYS B N 1
ATOM 4791 C CA . LYS B 1 293 ? 23.908 54.159 1.105 1.00 37.88 321 LYS B CA 1
ATOM 4792 C C . LYS B 1 293 ? 25.229 54.935 1.395 1.00 43.29 321 LYS B C 1
ATOM 4793 O O . LYS B 1 293 ? 25.675 55.750 0.580 1.00 42.56 321 LYS B O 1
ATOM 4799 N N . THR B 1 294 ? 25.880 54.610 2.536 1.00 39.43 322 THR B N 1
ATOM 4800 C CA . THR B 1 294 ? 27.135 55.241 2.954 1.00 39.38 322 THR B CA 1
ATOM 4801 C C . THR B 1 294 ? 28.256 54.180 3.150 1.00 42.93 322 THR B C 1
ATOM 4802 O O . THR B 1 294 ? 29.240 54.152 2.396 1.00 41.55 322 THR B O 1
ATOM 4806 N N . TYR B 1 295 ? 28.084 53.312 4.166 1.00 38.08 323 TYR B N 1
ATOM 4807 C CA . TYR B 1 295 ? 29.005 52.237 4.531 1.00 36.55 323 TYR B CA 1
ATOM 4808 C C . TYR B 1 295 ? 28.269 50.929 4.678 1.00 38.34 323 TYR B C 1
ATOM 4809 O O . TYR B 1 295 ? 27.146 50.900 5.204 1.00 36.48 323 TYR B O 1
ATOM 4818 N N . ILE B 1 296 ? 28.917 49.850 4.228 1.00 33.38 324 ILE B N 1
ATOM 4819 C CA . ILE B 1 296 ? 28.450 48.470 4.372 1.00 31.22 324 ILE B CA 1
ATOM 4820 C C . ILE B 1 296 ? 29.602 47.643 4.977 1.00 34.82 324 ILE B C 1
ATOM 4821 O O . ILE B 1 296 ? 30.729 48.121 5.094 1.00 35.38 324 ILE B O 1
ATOM 4826 N N . LYS B 1 297 ? 29.309 46.419 5.363 1.00 32.18 325 LYS B N 1
ATOM 4827 C CA . LYS B 1 297 ? 30.328 45.510 5.843 1.00 32.38 325 LYS B CA 1
ATOM 4828 C C . LYS B 1 297 ? 30.432 44.376 4.876 1.00 33.74 325 LYS B C 1
ATOM 4829 O O . LYS B 1 297 ? 29.408 43.832 4.481 1.00 31.31 325 LYS B O 1
ATOM 4835 N N . ILE B 1 298 ? 31.663 44.079 4.410 1.00 29.37 326 ILE B N 1
ATOM 4836 C CA . ILE B 1 298 ? 31.920 42.931 3.560 1.00 27.81 326 ILE B CA 1
ATOM 4837 C C . ILE B 1 298 ? 32.914 42.074 4.304 1.00 33.48 326 ILE B C 1
ATOM 4838 O O . ILE B 1 298 ? 33.975 42.578 4.680 1.00 34.21 326 ILE B O 1
ATOM 4843 N N . ASN B 1 299 ? 32.553 40.798 4.576 1.00 28.25 327 ASN B N 1
ATOM 4844 C CA . ASN B 1 299 ? 33.385 39.843 5.311 1.00 28.60 327 ASN B CA 1
ATOM 4845 C C . ASN B 1 299 ? 33.974 40.457 6.590 1.00 36.33 327 ASN B C 1
ATOM 4846 O O . ASN B 1 299 ? 35.171 40.295 6.890 1.00 35.59 327 ASN B O 1
ATOM 4851 N N . ASP B 1 300 ? 33.100 41.150 7.350 1.00 35.64 328 ASP B N 1
ATOM 4852 C CA . ASP B 1 300 ? 33.408 41.801 8.636 1.00 38.23 328 ASP B CA 1
ATOM 4853 C C . ASP B 1 300 ? 34.326 43.037 8.461 1.00 42.26 328 ASP B C 1
ATOM 4854 O O . ASP B 1 300 ? 34.804 43.567 9.445 1.00 42.82 328 ASP B O 1
ATOM 4859 N N . TRP B 1 301 ? 34.515 43.529 7.232 1.00 38.66 329 TRP B N 1
ATOM 4860 C CA . TRP B 1 301 ? 35.347 44.705 7.027 1.00 40.08 329 TRP B CA 1
ATOM 4861 C C . TRP B 1 301 ? 34.450 45.860 6.524 1.00 39.07 329 TRP B C 1
ATOM 4862 O O . TRP B 1 301 ? 33.678 45.677 5.595 1.00 37.91 329 TRP B O 1
ATOM 4873 N N . THR B 1 302 ? 34.514 47.018 7.174 1.00 34.92 330 THR B N 1
ATOM 4874 C CA . THR B 1 302 ? 33.692 48.174 6.823 1.00 35.76 330 THR B CA 1
ATOM 4875 C C . THR B 1 302 ? 34.229 48.829 5.551 1.00 42.01 330 THR B C 1
ATOM 4876 O O . THR B 1 302 ? 35.391 49.227 5.486 1.00 42.49 330 THR B O 1
ATOM 4880 N N . VAL B 1 303 ? 33.366 48.935 4.544 1.00 38.78 331 VAL B N 1
ATOM 4881 C CA . VAL B 1 303 ? 33.694 49.519 3.249 1.00 37.79 331 VAL B CA 1
ATOM 4882 C C . VAL B 1 303 ? 32.822 50.764 2.995 1.00 39.34 331 VAL B C 1
ATOM 4883 O O . VAL B 1 303 ? 31.592 50.703 3.141 1.00 35.48 331 VAL B O 1
ATOM 4887 N N . ARG B 1 304 ? 33.471 51.878 2.578 1.00 39.45 332 ARG B N 1
ATOM 4888 C CA . ARG B 1 304 ? 32.791 53.098 2.176 1.00 40.68 332 ARG B CA 1
ATOM 4889 C C . ARG B 1 304 ? 32.347 52.909 0.732 1.00 48.44 332 ARG B C 1
ATOM 4890 O O . ARG B 1 304 ? 33.181 52.536 -0.090 1.00 47.80 332 ARG B O 1
ATOM 4898 N N . ILE B 1 305 ? 31.061 53.137 0.420 1.00 51.22 333 ILE B N 1
ATOM 4899 C CA . ILE B 1 305 ? 30.552 52.917 -0.947 1.00 55.01 333 ILE B CA 1
ATOM 4900 C C . ILE B 1 305 ? 31.104 53.963 -1.936 1.00 68.61 333 ILE B C 1
ATOM 4901 O O . ILE B 1 305 ? 31.815 53.560 -2.871 1.00 68.29 333 ILE B O 1
ATOM 4906 N N . ASN B 1 306 ? 30.774 55.286 -1.743 1.00 71.73 334 ASN B N 1
ATOM 4907 C CA . ASN B 1 306 ? 31.173 56.396 -2.637 1.00 74.08 334 ASN B CA 1
ATOM 4908 C C . ASN B 1 306 ? 32.693 56.699 -2.540 1.00 81.87 334 ASN B C 1
ATOM 4909 O O . ASN B 1 306 ? 33.077 57.858 -2.426 1.00 82.94 334 ASN B O 1
ATOM 4911 N N . ASP B 1 307 ? 33.531 55.638 -2.708 1.00 79.86 335 ASP B N 1
ATOM 4912 C CA . ASP B 1 307 ? 35.002 55.572 -2.618 1.00 81.17 335 ASP B CA 1
ATOM 4913 C C . ASP B 1 307 ? 35.642 55.123 -3.961 1.00 85.40 335 ASP B C 1
ATOM 4914 O O . ASP B 1 307 ? 35.189 54.138 -4.565 1.00 83.83 335 ASP B O 1
ATOM 4919 N N . ILE B 1 308 ? 36.714 55.838 -4.394 1.00 83.05 336 ILE B N 1
ATOM 4920 C CA . ILE B 1 308 ? 37.468 55.592 -5.632 1.00 103.27 336 ILE B CA 1
ATOM 4921 C C . ILE B 1 308 ? 38.729 54.774 -5.338 1.00 118.29 336 ILE B C 1
ATOM 4922 O O . ILE B 1 308 ? 39.182 54.002 -6.183 1.00 72.33 336 ILE B O 1
#

Secondary structure (DSSP, 8-state):
--SSPPEEEEEEE-------S--HHHH---EEEEEEETT--EEEEEEE-SGGGG-TT---EE--SSEEEEEEEESSSSTT--B----TTS--SGGG--EEB-THHHH-TTT-S----EEEEEEEE-EET-EEEEE----EEEEEEEE-------GGGEEEEEE---SEE-TTS-B-----EE--SEEEEEEEEE-TTS-EEEEEEEEEEES----SS---EEEEEETTT--EEEEEEHHHHH--HHHH----HHHHHHH--EE--EEB-TTS-B--SEEEETTEEEE--/--S---EEEEEEE-------S--HHHH---EEEEEE-TT-BEEEEEEE-SGGGG-TT---EE--SSEEEEEEEESSSSTT--B------TT-BGGG--EEB-THHHH-TTT-S----EEEEEEEE-EET-EEEEE----EEEEEEEE-------GGGEEEEEE---SEE-TTS-B-----EE--SEEEEEEEEE-TTSPEEEEEEEEEEES---BTTB--EEEEEETTT--EEEEEEHHHHH--HHHH----HHHHHHH--EE--EEB-TTS-B--SEEEETTEEEESS--

Radius of gyration: 29.47 Å; Cα contacts (8 Å, |Δi|>4): 1395; chains: 2; bounding box: 68×74×76 Å

InterPro domains:
  IPR014941 Fimbrium subunit FimB/Mfa2/Mfa3 [PF08842] (38-335)

Solvent-accessible surface area: 29036 Å² total

Nearest PDB structures (foldseek):
  4qdg-assembly1_A  TM=1.003E+00  e=3.398E-62  Bacteroides thetaiotaomicron VPI-5482
  3gf8-assembly1_A  TM=8.412E-01  e=3.528E-25  Bacteroides thetaiotaomicron VPI-5482
  3ufi-assembly1_A  TM=4.356E-01  e=4.574E-07  Bacteroides ovatus ATCC 8483
  4qdg-assembly1_A  TM=9.870E-01  e=1.777E-60  Bacteroides thetaiotaomicron VPI-5482
  3gf8-assembly1_A  TM=8.377E-01  e=2.425E-25  Bacteroides thetaiotaomicron VPI-5482

Foldseek 3Di:
DPDPFFKAAKEAEFELLAVSDTPQLVAFQKKWKWKAAPVFAGDDIDIDRDNLRNPNPDIDDRDDFHKIKMKMKGQAPDPLRQKYDADPPDHPGLQRDKIFGDQCCQPDLVNQAHRWIDIFMDIGTMDRVHDYDYTYTFKAKEKEKEFELQDADFQVQKWKKKDKQAGMATSVRHGDRDDHIHGFSDWGKDWPQADPVRHTRIMIIGMGMGGHDDDPPIQMWIWMAGPPPRDTLGIDRVLVVQVVCVVPPVPDSSSSSRNHRYWYYFYAYPVRHTPQAWTAIPNRIDGRD/DPDPFFKAAKEAEFELLAVSDTPQLVAFQKKWKWKAAPVFFGDDIDIDRDNLRNDNPRMDDRDDFHKIKMKMKGQAPDPLRQKYDDDHDGPDGLQVDKIFGDQCCQPPLVNQAHRWIDIFMDIGTMDGVHDYDYTYTFKAKEKEKEFEVQDADFQVQKWKKKDKQAGMATSVRDGDGDDHIHGFSDKGKDWPQADPVRHTRIMIIGMGMGGHDDDPPIQMWIWMAGPPVRRTLGIDRVLVVQVCCVVPPVVDSSSSRRNHRYWYYFYAYPVRHTPQAWTAIPNRIDGRPDD

CATH classification: 2.60.40.2100 (+1 more: 2.60.40.2090)

Organism: Bacteroides thetaiotaomicron (strain ATCC 29148 / DSM 2079 / JCM 5827 / CCUG 10774 / NCTC 10582 / VPI-5482 / E50) (NCBI:txid226186)